Protein 3O66 (pdb70)

Structure (mmCIF, N/CA/C/O backbone):
data_3O66
#
_entry.id   3O66
#
_cell.length_a   53.192
_cell.length_b   114.039
_cell.length_c   55.887
_cell.angle_alpha   90.00
_cell.angle_beta   109.28
_cell.angle_gamma   90.00
#
_symmetry.space_group_name_H-M   'P 1 21 1'
#
loop_
_entity.id
_entity.type
_entity.pdbx_description
1 polymer 'Glycine betaine/carnitine/choline ABC transporter'
2 non-polymer 'TRIETHYLENE GLYCOL'
3 non-polymer 'ACETATE ION'
4 water water
#
loop_
_atom_site.group_PDB
_atom_site.id
_atom_site.type_symbol
_atom_site.label_atom_id
_atom_site.label_alt_id
_atom_site.label_comp_id
_atom_site.label_asym_id
_atom_site.label_entity_id
_atom_site.label_seq_id
_atom_site.pdbx_PDB_ins_code
_atom_site.Cartn_x
_atom_site.Cartn_y
_atom_site.Cartn_z
_atom_site.occupancy
_atom_site.B_iso_or_equiv
_atom_site.auth_seq_id
_atom_site.auth_comp_id
_atom_site.auth_asym_id
_atom_site.auth_atom_id
_atom_site.pdbx_PDB_model_num
ATOM 1 N N . THR A 1 7 ? 45.479 21.602 52.284 1.00 42.17 31 THR A N 1
ATOM 2 C CA . THR A 1 7 ? 46.679 22.214 52.991 1.00 41.93 31 THR A CA 1
ATOM 3 C C . THR A 1 7 ? 46.237 23.416 53.845 1.00 42.22 31 THR A C 1
ATOM 4 O O . THR A 1 7 ? 45.530 23.206 54.828 1.00 44.74 31 THR A O 1
ATOM 6 N N . LYS A 1 8 ? 46.616 24.652 53.507 1.00 42.81 32 LYS A N 1
ATOM 7 C CA . LYS A 1 8 ? 46.055 25.872 54.156 1.00 42.44 32 LYS A CA 1
ATOM 8 C C . LYS A 1 8 ? 46.429 27.129 53.360 1.00 42.66 32 LYS A C 1
ATOM 9 O O . LYS A 1 8 ? 47.624 27.333 53.057 1.00 44.39 32 LYS A O 1
ATOM 11 N N . ASN A 1 9 ? 45.440 27.963 53.005 1.00 42.37 33 ASN A N 1
ATOM 12 C CA . ASN A 1 9 ? 45.676 29.129 52.110 1.00 41.52 33 ASN A CA 1
ATOM 13 C C . ASN A 1 9 ? 44.361 29.800 51.628 1.00 39.85 33 ASN A C 1
ATOM 14 O O . ASN A 1 9 ? 43.313 29.654 52.277 1.00 41.57 33 ASN A O 1
ATOM 19 N N A ASP A 1 10 ? 44.409 30.447 50.462 0.50 49.11 34 ASP A N 1
ATOM 20 N N B ASP A 1 10 ? 44.453 30.570 50.548 0.50 49.20 34 ASP A N 1
ATOM 21 C CA A ASP A 1 10 ? 43.460 31.484 50.058 0.50 46.30 34 ASP A CA 1
ATOM 22 C CA B ASP A 1 10 ? 43.384 31.446 50.117 0.50 46.16 34 ASP A CA 1
ATOM 23 C C A ASP A 1 10 ? 42.653 31.114 48.803 0.50 43.07 34 ASP A C 1
ATOM 24 C C B ASP A 1 10 ? 42.708 30.886 48.879 0.50 42.97 34 ASP A C 1
ATOM 25 O O A ASP A 1 10 ? 43.152 31.235 47.683 0.50 42.69 34 ASP A O 1
ATOM 26 O O B ASP A 1 10 ? 43.351 30.634 47.862 0.50 42.62 34 ASP A O 1
ATOM 35 N N . VAL A 1 11 ? 41.404 30.688 48.993 1.00 39.99 35 VAL A N 1
ATOM 36 C CA . VAL A 1 11 ? 40.572 30.234 47.885 1.00 35.07 35 VAL A CA 1
ATOM 37 C C . VAL A 1 11 ? 39.338 31.145 47.801 1.00 31.99 35 VAL A C 1
ATOM 38 O O . VAL A 1 11 ? 38.618 31.368 48.782 1.00 29.58 35 VAL A O 1
ATOM 42 N N . LYS A 1 12 ? 39.114 31.680 46.617 1.00 29.84 36 LYS A N 1
ATOM 43 C CA . LYS A 1 12 ? 37.945 32.482 46.374 1.00 28.83 36 LYS A CA 1
ATOM 44 C C . LYS A 1 12 ? 37.255 31.972 45.105 1.00 26.96 36 LYS A C 1
ATOM 45 O O . LYS A 1 12 ? 37.899 31.786 44.066 1.00 26.43 36 LYS A O 1
ATOM 51 N N . ILE A 1 13 ? 35.951 31.751 45.225 1.00 25.23 37 ILE A N 1
ATOM 52 C CA . ILE A 1 13 ? 35.138 31.112 44.212 1.00 24.21 37 ILE A CA 1
ATOM 53 C C . ILE A 1 13 ? 34.144 32.130 43.644 1.00 24.21 37 ILE A C 1
ATOM 54 O O . ILE A 1 13 ? 33.270 32.669 44.377 1.00 25.30 37 ILE A O 1
ATOM 59 N N . THR A 1 14 ? 34.219 32.360 42.341 1.00 22.65 38 THR A N 1
ATOM 60 C CA . THR A 1 14 ? 33.288 33.294 41.744 1.00 23.11 38 THR A CA 1
ATOM 61 C C . THR A 1 14 ? 31.909 32.650 41.613 1.00 23.36 38 THR A C 1
ATOM 62 O O . THR A 1 14 ? 31.788 31.435 41.277 1.00 23.09 38 THR A O 1
ATOM 66 N N . ALA A 1 15 ? 30.883 33.454 41.881 1.00 24.38 39 ALA A N 1
ATOM 67 C CA . ALA A 1 15 ? 29.513 33.003 41.695 1.00 24.30 39 ALA A CA 1
ATOM 68 C C . ALA A 1 15 ? 28.683 34.080 41.034 1.00 25.75 39 ALA A C 1
ATOM 69 O O . ALA A 1 15 ? 28.868 35.294 41.321 1.00 26.76 39 ALA A O 1
ATOM 71 N N . LEU A 1 16 ? 27.778 33.645 40.148 1.00 24.86 40 LEU A N 1
ATOM 72 C CA . LEU A 1 16 ? 26.825 34.519 39.486 1.00 25.89 40 LEU A CA 1
ATOM 73 C C . LEU A 1 16 ? 25.702 34.775 40.491 1.00 26.70 40 LEU A C 1
ATOM 74 O O . LEU A 1 16 ? 25.649 34.125 41.540 1.00 25.51 40 LEU A O 1
ATOM 79 N N . SER A 1 17 ? 24.800 35.699 40.178 1.00 28.31 41 SER A N 1
ATOM 80 C CA . SER A 1 17 ? 23.590 35.888 41.000 1.00 30.12 41 SER A CA 1
ATOM 81 C C . SER A 1 17 ? 22.513 34.797 40.863 1.00 30.44 41 SER A C 1
ATOM 82 O O . SER A 1 17 ? 21.467 34.864 41.539 1.00 32.86 41 SER A O 1
ATOM 85 N N . THR A 1 18 ? 22.771 33.775 40.058 1.00 28.98 42 THR A N 1
ATOM 86 C CA . THR A 1 18 ? 21.790 32.711 39.799 1.00 28.06 42 THR A CA 1
ATOM 87 C C . THR A 1 18 ? 21.873 31.701 40.934 1.00 27.32 42 THR A C 1
ATOM 88 O O . THR A 1 18 ? 22.946 31.520 41.517 1.00 26.24 42 THR A O 1
ATOM 92 N N . SER A 1 19 ? 20.746 31.089 41.284 1.00 26.64 43 SER A N 1
ATOM 93 C CA . SER A 1 19 ? 20.752 30.059 42.332 1.00 26.61 43 SER A CA 1
ATOM 94 C C . SER A 1 19 ? 21.662 28.904 41.952 1.00 24.73 43 SER A C 1
ATOM 95 O O . SER A 1 19 ? 22.369 28.368 42.786 1.00 24.00 43 SER A O 1
ATOM 98 N N . GLU A 1 20 ? 21.662 28.559 40.674 1.00 23.81 44 GLU A N 1
ATOM 99 C CA . GLU A 1 20 ? 22.477 27.488 40.180 1.00 23.39 44 GLU A CA 1
ATOM 100 C C . GLU A 1 20 ? 23.966 27.678 40.506 1.00 22.96 44 GLU A C 1
ATOM 101 O O . GLU A 1 20 ? 24.625 26.778 41.065 1.00 21.89 44 GLU A O 1
ATOM 107 N N . SER A 1 21 ? 24.497 28.838 40.133 1.00 22.78 45 SER A N 1
ATOM 108 C CA . SER A 1 21 ? 25.885 29.169 40.442 1.00 22.61 45 SER A CA 1
ATOM 109 C C . SER A 1 21 ? 26.132 29.202 41.953 1.00 23.23 45 SER A C 1
ATOM 110 O O . SER A 1 21 ? 27.179 28.717 42.440 1.00 23.32 45 SER A O 1
ATOM 113 N N . GLN A 1 22 ? 25.175 29.750 42.701 1.00 23.25 46 GLN A N 1
ATOM 114 C CA . GLN A 1 22 ? 25.359 29.849 44.150 1.00 23.88 46 GLN A CA 1
ATOM 115 C C . GLN A 1 22 ? 25.351 28.469 44.826 1.00 23.23 46 GLN A C 1
ATOM 116 O O . GLN A 1 22 ? 26.180 28.209 45.703 1.00 23.90 46 GLN A O 1
ATOM 122 N N . ILE A 1 23 ? 24.435 27.609 44.411 1.00 20.96 47 ILE A N 1
ATOM 123 C CA . ILE A 1 23 ? 24.396 26.211 44.895 1.00 20.97 47 ILE A CA 1
ATOM 124 C C . ILE A 1 23 ? 25.746 25.495 44.685 1.00 20.66 47 ILE A C 1
ATOM 125 O O . ILE A 1 23 ? 26.361 24.994 45.659 1.00 21.14 47 ILE A O 1
ATOM 130 N N A ILE A 1 24 ? 26.212 25.456 43.442 0.50 19.69 48 ILE A N 1
ATOM 131 N N B ILE A 1 24 ? 26.176 25.445 43.418 0.50 19.42 48 ILE A N 1
ATOM 132 C CA A ILE A 1 24 ? 27.468 24.760 43.121 0.50 19.66 48 ILE A CA 1
ATOM 133 C CA B ILE A 1 24 ? 27.461 24.841 43.002 0.50 19.20 48 ILE A CA 1
ATOM 134 C C A ILE A 1 24 ? 28.701 25.455 43.722 0.50 19.43 48 ILE A C 1
ATOM 135 C C B ILE A 1 24 ? 28.625 25.458 43.777 0.50 19.18 48 ILE A C 1
ATOM 136 O O A ILE A 1 24 ? 29.640 24.785 44.144 0.50 19.68 48 ILE A O 1
ATOM 137 O O B ILE A 1 24 ? 29.428 24.748 44.375 0.50 19.47 48 ILE A O 1
ATOM 146 N N . SER A 1 25 ? 28.704 26.786 43.776 1.00 19.74 49 SER A N 1
ATOM 147 C CA . SER A 1 25 ? 29.809 27.497 44.477 1.00 20.22 49 SER A CA 1
ATOM 148 C C . SER A 1 25 ? 29.873 27.182 45.967 1.00 21.03 49 SER A C 1
ATOM 149 O O . SER A 1 25 ? 30.957 26.979 46.533 1.00 20.66 49 SER A O 1
ATOM 152 N N . HIS A 1 26 ? 28.709 27.102 46.610 1.00 21.64 50 HIS A N 1
ATOM 153 C CA . HIS A 1 26 ? 28.700 26.759 48.023 1.00 22.48 50 HIS A CA 1
ATOM 154 C C . HIS A 1 26 ? 29.049 25.310 48.214 1.00 22.31 50 HIS A C 1
ATOM 155 O O . HIS A 1 26 ? 29.615 24.956 49.249 1.00 23.53 50 HIS A O 1
ATOM 170 N N . LEU A 1 28 ? 31.211 23.575 46.375 1.00 21.95 52 LEU A N 1
ATOM 171 C CA . LEU A 1 28 ? 32.683 23.524 46.328 1.00 23.35 52 LEU A CA 1
ATOM 172 C C . LEU A 1 28 ? 33.272 24.051 47.621 1.00 23.82 52 LEU A C 1
ATOM 173 O O . LEU A 1 28 ? 34.222 23.474 48.151 1.00 23.86 52 LEU A O 1
ATOM 178 N N . ARG A 1 29 ? 32.690 25.125 48.158 1.00 24.08 53 ARG A N 1
ATOM 179 C CA . ARG A 1 29 ? 33.236 25.730 49.387 1.00 24.20 53 ARG A CA 1
ATOM 180 C C . ARG A 1 29 ? 33.169 24.713 50.534 1.00 23.85 53 ARG A C 1
ATOM 181 O O . ARG A 1 29 ? 34.155 24.515 51.287 1.00 24.09 53 ARG A O 1
ATOM 189 N N . LEU A 1 30 ? 32.001 24.089 50.679 1.00 22.47 54 LEU A N 1
ATOM 190 C CA . LEU A 1 30 ? 31.784 23.133 51.751 1.00 22.71 54 LEU A CA 1
ATOM 191 C C . LEU A 1 30 ? 32.591 21.865 51.563 1.00 23.49 54 LEU A C 1
ATOM 192 O O . LEU A 1 30 ? 33.069 21.277 52.533 1.00 23.42 54 LEU A O 1
ATOM 197 N N . LEU A 1 31 ? 32.753 21.446 50.310 1.00 23.20 55 LEU A N 1
ATOM 198 C CA . LEU A 1 31 ? 33.467 20.217 50.039 1.00 23.68 55 LEU A CA 1
ATOM 199 C C . LEU A 1 31 ? 34.954 20.430 50.310 1.00 24.21 55 LEU A C 1
ATOM 200 O O . LEU A 1 31 ? 35.603 19.554 50.870 1.00 26.07 55 LEU A O 1
ATOM 205 N N . ILE A 1 32 ? 35.484 21.597 49.939 1.00 23.81 56 ILE A N 1
ATOM 206 C CA . ILE A 1 32 ? 36.887 21.933 50.241 1.00 24.05 56 ILE A CA 1
ATOM 207 C C . ILE A 1 32 ? 37.101 22.013 51.751 1.00 25.35 56 ILE A C 1
ATOM 208 O O . ILE A 1 32 ? 38.068 21.446 52.280 1.00 26.11 56 ILE A O 1
ATOM 213 N N . GLU A 1 33 ? 36.196 22.692 52.460 1.00 25.59 57 GLU A N 1
ATOM 214 C CA . GLU A 1 33 ? 36.291 22.686 53.928 1.00 26.89 57 GLU A CA 1
ATOM 215 C C . GLU A 1 33 ? 36.334 21.257 54.455 1.00 27.15 57 GLU A C 1
ATOM 216 O O . GLU A 1 33 ? 37.125 20.938 55.370 1.00 28.73 57 GLU A O 1
ATOM 222 N N . HIS A 1 34 ? 35.453 20.416 53.926 1.00 26.29 58 HIS A N 1
ATOM 223 C CA . HIS A 1 34 ? 35.343 19.026 54.388 1.00 27.12 58 HIS A CA 1
ATOM 224 C C . HIS A 1 34 ? 36.632 18.242 54.120 1.00 27.49 58 HIS A C 1
ATOM 225 O O . HIS A 1 34 ? 37.214 17.663 55.049 1.00 28.92 58 HIS A O 1
ATOM 232 N N . ASP A 1 35 ? 37.082 18.231 52.864 1.00 26.89 59 ASP A N 1
ATOM 233 C CA . ASP A 1 35 ? 38.267 17.449 52.511 1.00 28.23 59 ASP A CA 1
ATOM 234 C C . ASP A 1 35 ? 39.553 17.918 53.197 1.00 28.80 59 ASP A C 1
ATOM 235 O O . ASP A 1 35 ? 40.448 17.099 53.439 1.00 30.43 59 ASP A O 1
ATOM 240 N N . THR A 1 36 ? 39.643 19.214 53.505 1.00 27.92 60 THR A N 1
ATOM 241 C CA . THR A 1 36 ? 40.858 19.781 54.121 1.00 29.43 60 THR A CA 1
ATOM 242 C C . THR A 1 36 ? 40.734 19.906 55.632 1.00 31.10 60 THR A C 1
ATOM 243 O O . THR A 1 36 ? 41.586 20.488 56.273 1.00 31.89 60 THR A O 1
ATOM 247 N N . HIS A 1 37 ? 39.665 19.354 56.187 1.00 32.33 61 HIS A N 1
ATOM 248 C CA . HIS A 1 37 ? 39.371 19.446 57.632 1.00 34.47 61 HIS A CA 1
ATOM 249 C C . HIS A 1 37 ? 39.457 20.872 58.162 1.00 34.17 61 HIS A C 1
ATOM 250 O O . HIS A 1 37 ? 40.012 21.104 59.251 1.00 35.81 61 HIS A O 1
ATOM 257 N N . GLY A 1 38 ? 38.918 21.828 57.408 1.00 32.80 62 GLY A N 1
ATOM 258 C CA . GLY A 1 38 ? 38.918 23.240 57.819 1.00 33.04 62 GLY A CA 1
ATOM 259 C C . GLY A 1 38 ? 40.222 24.009 57.592 1.00 33.82 62 GLY A C 1
ATOM 260 O O . GLY A 1 38 ? 40.292 25.202 57.869 1.00 34.87 62 GLY A O 1
ATOM 261 N N . LYS A 1 39 ? 41.247 23.351 57.064 1.00 34.08 63 LYS A N 1
ATOM 262 C CA . LYS A 1 39 ? 42.502 24.030 56.732 1.00 35.14 63 LYS A CA 1
ATOM 263 C C . LYS A 1 39 ? 42.333 25.070 55.618 1.00 33.68 63 LYS A C 1
ATOM 264 O O . LYS A 1 39 ? 42.943 26.137 55.651 1.00 34.23 63 LYS A O 1
ATOM 270 N N . ILE A 1 40 ? 41.492 24.761 54.637 1.00 31.63 64 ILE A N 1
ATOM 271 C CA . ILE A 1 40 ? 41.128 25.752 53.641 1.00 31.02 64 ILE A CA 1
ATOM 272 C C . ILE A 1 40 ? 39.635 26.071 53.782 1.00 30.64 64 ILE A C 1
ATOM 273 O O . ILE A 1 40 ? 38.796 25.173 53.715 1.00 30.56 64 ILE A O 1
ATOM 278 N N . LYS A 1 41 ? 39.334 27.356 53.964 1.00 30.41 65 LYS A N 1
ATOM 279 C CA . LYS A 1 41 ? 37.970 27.848 54.129 1.00 30.42 65 LYS A CA 1
ATOM 280 C C . LYS A 1 41 ? 37.703 28.837 53.007 1.00 29.15 65 LYS A C 1
ATOM 281 O O . LYS A 1 41 ? 37.977 30.044 53.133 1.00 29.39 65 LYS A O 1
ATOM 287 N N . PRO A 1 42 ? 37.176 28.339 51.887 1.00 27.72 66 PRO A N 1
ATOM 288 C CA . PRO A 1 42 ? 37.024 29.249 50.748 1.00 26.91 66 PRO A CA 1
ATOM 289 C C . PRO A 1 42 ? 35.926 30.288 50.995 1.00 27.57 66 PRO A C 1
ATOM 290 O O . PRO A 1 42 ? 35.012 30.048 51.802 1.00 27.41 66 PRO A O 1
ATOM 294 N N . THR A 1 43 ? 36.014 31.430 50.319 1.00 28.05 67 THR A N 1
ATOM 295 C CA . THR A 1 43 ? 34.922 32.401 50.336 1.00 28.66 67 THR A CA 1
ATOM 296 C C . THR A 1 43 ? 34.446 32.648 48.914 1.00 27.63 67 THR A C 1
ATOM 297 O O . THR A 1 43 ? 35.141 32.315 47.969 1.00 27.58 67 THR A O 1
ATOM 301 N N . LEU A 1 44 ? 33.263 33.231 48.767 1.00 27.32 68 LEU A N 1
ATOM 302 C CA . LEU A 1 44 ? 32.711 33.452 47.453 1.00 27.70 68 LEU A CA 1
ATOM 303 C C . LEU A 1 44 ? 32.886 34.899 47.036 1.00 28.29 68 LEU A C 1
ATOM 304 O O . LEU A 1 44 ? 32.836 35.800 47.873 1.00 28.59 68 LEU A O 1
ATOM 309 N N . VAL A 1 45 ? 33.120 35.085 45.742 1.00 28.54 69 VAL A N 1
ATOM 310 C CA . VAL A 1 45 ? 33.013 36.397 45.099 1.00 30.11 69 VAL A CA 1
ATOM 311 C C . VAL A 1 45 ? 31.679 36.324 44.371 1.00 30.54 69 VAL A C 1
ATOM 312 O O . VAL A 1 45 ? 31.578 35.836 43.238 1.00 30.29 69 VAL A O 1
ATOM 316 N N . ASN A 1 46 ? 30.653 36.784 45.070 1.00 32.32 70 ASN A N 1
ATOM 317 C CA . ASN A 1 46 ? 29.272 36.460 44.758 1.00 33.65 70 ASN A CA 1
ATOM 318 C C . ASN A 1 46 ? 28.605 37.555 43.936 1.00 34.55 70 ASN A C 1
ATOM 319 O O . ASN A 1 46 ? 29.157 38.650 43.782 1.00 34.42 70 ASN A O 1
ATOM 324 N N . ASN A 1 47 ? 27.430 37.218 43.397 1.00 34.49 71 ASN A N 1
ATOM 325 C CA . ASN A 1 47 ? 26.563 38.121 42.629 1.00 35.18 71 ASN A CA 1
ATOM 326 C C . ASN A 1 47 ? 27.175 38.757 41.390 1.00 34.51 71 ASN A C 1
ATOM 327 O O . ASN A 1 47 ? 26.880 39.916 41.067 1.00 35.83 71 ASN A O 1
ATOM 332 N N . LEU A 1 48 ? 28.022 38.014 40.687 1.00 32.02 72 LEU A N 1
ATOM 333 C CA . LEU A 1 48 ? 28.662 38.560 39.491 1.00 30.93 72 LEU A CA 1
ATOM 334 C C . LEU A 1 48 ? 27.683 38.502 38.329 1.00 31.19 72 LEU A C 1
ATOM 335 O O . LEU A 1 48 ? 26.828 37.596 38.278 1.00 29.81 72 LEU A O 1
ATOM 340 N N . GLY A 1 49 ? 27.813 39.457 37.400 1.00 31.27 73 GLY A N 1
ATOM 341 C CA . GLY A 1 49 ? 26.786 39.687 36.376 1.00 31.54 73 GLY A CA 1
ATOM 342 C C . GLY A 1 49 ? 26.798 38.731 35.192 1.00 30.95 73 GLY A C 1
ATOM 343 O O . GLY A 1 49 ? 25.775 38.543 34.547 1.00 30.40 73 GLY A O 1
ATOM 344 N N . SER A 1 50 ? 27.951 38.130 34.905 1.00 30.18 74 SER A N 1
ATOM 345 C CA . SER A 1 50 ? 28.137 37.248 33.735 1.00 29.83 74 SER A CA 1
ATOM 346 C C . SER A 1 50 ? 29.394 36.409 33.885 1.00 29.38 74 SER A C 1
ATOM 347 O O . SER A 1 50 ? 30.205 36.652 34.804 1.00 28.01 74 SER A O 1
ATOM 350 N N . SER A 1 51 ? 29.579 35.448 32.972 1.00 29.26 75 SER A N 1
ATOM 351 C CA . SER A 1 51 ? 30.812 34.690 32.956 1.00 28.93 75 SER A CA 1
ATOM 352 C C . SER A 1 51 ? 32.019 35.499 32.434 1.00 28.42 75 SER A C 1
ATOM 353 O O . SER A 1 51 ? 33.167 35.137 32.707 1.00 27.05 75 SER A O 1
ATOM 356 N N . THR A 1 52 ? 31.777 36.593 31.703 1.00 28.86 76 THR A N 1
ATOM 357 C CA . THR A 1 52 ? 32.864 37.536 31.448 1.00 28.66 76 THR A CA 1
ATOM 358 C C . THR A 1 52 ? 33.414 38.090 32.778 1.00 27.85 76 THR A C 1
ATOM 359 O O . THR A 1 52 ? 34.641 38.192 32.973 1.00 27.82 76 THR A O 1
ATOM 363 N N . ILE A 1 53 ? 32.518 38.430 33.695 1.00 26.97 77 ILE A N 1
ATOM 364 C CA . ILE A 1 53 ? 32.949 38.955 34.996 1.00 27.00 77 ILE A CA 1
ATOM 365 C C . ILE A 1 53 ? 33.671 37.843 35.784 1.00 25.24 77 ILE A C 1
ATOM 366 O O . ILE A 1 53 ? 34.690 38.100 36.434 1.00 24.98 77 ILE A O 1
ATOM 371 N N . GLN A 1 54 ? 33.164 36.609 35.705 1.00 24.07 78 GLN A N 1
ATOM 372 C CA . GLN A 1 54 ? 33.825 35.490 36.381 1.00 22.72 78 GLN A CA 1
ATOM 373 C C . GLN A 1 54 ? 35.222 35.325 35.836 1.00 23.20 78 GLN A C 1
ATOM 374 O O . GLN A 1 54 ? 36.150 35.159 36.610 1.00 22.84 78 GLN A O 1
ATOM 380 N N . HIS A 1 55 ? 35.340 35.336 34.495 1.00 23.74 79 HIS A N 1
ATOM 381 C CA . HIS A 1 55 ? 36.604 35.116 33.800 1.00 24.16 79 HIS A CA 1
ATOM 382 C C . HIS A 1 55 ? 37.633 36.170 34.186 1.00 25.66 79 HIS A C 1
ATOM 383 O O . HIS A 1 55 ? 38.792 35.844 34.503 1.00 26.74 79 HIS A O 1
ATOM 390 N N . ASN A 1 56 ? 37.209 37.430 34.130 1.00 25.66 80 ASN A N 1
ATOM 391 C CA . ASN A 1 56 ? 38.075 38.540 34.441 1.00 26.33 80 ASN A CA 1
ATOM 392 C C . ASN A 1 56 ? 38.572 38.467 35.879 1.00 25.95 80 ASN A C 1
ATOM 393 O O . ASN A 1 56 ? 39.750 38.752 36.128 1.00 26.98 80 ASN A O 1
ATOM 398 N N . ALA A 1 57 ? 37.712 38.054 36.810 1.00 24.38 81 ALA A N 1
ATOM 399 C CA . ALA A 1 57 ? 38.169 37.819 38.170 1.00 24.98 81 ALA A CA 1
ATOM 400 C C . ALA A 1 57 ? 39.342 36.813 38.253 1.00 25.15 81 ALA A C 1
ATOM 401 O O . ALA A 1 57 ? 40.307 37.052 38.972 1.00 25.92 81 ALA A O 1
ATOM 403 N N . LEU A 1 58 ? 39.240 35.678 37.562 1.00 24.60 82 LEU A N 1
ATOM 404 C CA . LEU A 1 58 ? 40.325 34.689 37.609 1.00 26.08 82 LEU A CA 1
ATOM 405 C C . LEU A 1 58 ? 41.588 35.237 36.953 1.00 27.39 82 LEU A C 1
ATOM 406 O O . LEU A 1 58 ? 42.705 35.087 37.485 1.00 26.70 82 LEU A O 1
ATOM 411 N N . ILE A 1 59 ? 41.398 35.909 35.821 1.00 28.34 83 ILE A N 1
ATOM 412 C CA . ILE A 1 59 ? 42.518 36.441 35.068 1.00 30.43 83 ILE A CA 1
ATOM 413 C C . ILE A 1 59 ? 43.231 37.532 35.885 1.00 31.14 83 ILE A C 1
ATOM 414 O O . ILE A 1 59 ? 44.450 37.641 35.854 1.00 31.79 83 ILE A O 1
ATOM 419 N N . ASN A 1 60 ? 42.463 38.312 36.642 1.00 30.90 84 ASN A N 1
ATOM 420 C CA . ASN A 1 60 ? 43.028 39.414 37.413 1.00 32.12 84 ASN A CA 1
ATOM 421 C C . ASN A 1 60 ? 43.540 39.064 38.799 1.00 31.44 84 ASN A C 1
ATOM 422 O O . ASN A 1 60 ? 44.116 39.909 39.472 1.00 31.45 84 ASN A O 1
ATOM 427 N N . GLY A 1 61 ? 43.372 37.810 39.190 1.00 30.12 85 GLY A N 1
ATOM 428 C CA . GLY A 1 61 ? 43.830 37.333 40.497 1.00 30.10 85 GLY A CA 1
ATOM 429 C C . GLY A 1 61 ? 42.847 37.637 41.614 1.00 29.70 85 GLY A C 1
ATOM 430 O O . GLY A 1 61 ? 43.175 37.493 42.791 1.00 29.34 85 GLY A O 1
ATOM 431 N N . ASP A 1 62 ? 41.635 38.050 41.245 1.00 29.35 86 ASP A N 1
ATOM 432 C CA . ASP A 1 62 ? 40.594 38.381 42.223 1.00 29.05 86 ASP A CA 1
ATOM 433 C C . ASP A 1 62 ? 39.897 37.158 42.809 1.00 28.13 86 ASP A C 1
ATOM 434 O O . ASP A 1 62 ? 39.233 37.235 43.866 1.00 28.16 86 ASP A O 1
ATOM 439 N N . ALA A 1 63 ? 40.014 36.044 42.097 1.00 26.76 87 ALA A N 1
ATOM 440 C CA . ALA A 1 63 ? 39.537 34.745 42.548 1.00 26.12 87 ALA A CA 1
ATOM 441 C C . ALA A 1 63 ? 40.321 33.686 41.834 1.00 25.71 87 ALA A C 1
ATOM 442 O O . ALA A 1 63 ? 41.012 33.975 40.834 1.00 26.72 87 ALA A O 1
ATOM 444 N N . ASN A 1 64 ? 40.218 32.446 42.320 1.00 24.65 88 ASN A N 1
ATOM 445 C CA . ASN A 1 64 ? 40.960 31.375 41.671 1.00 24.24 88 ASN A CA 1
ATOM 446 C C . ASN A 1 64 ? 40.165 30.141 41.317 1.00 24.20 88 ASN A C 1
ATOM 447 O O . ASN A 1 64 ? 40.748 29.190 40.779 1.00 23.54 88 ASN A O 1
ATOM 452 N N . ILE A 1 65 ? 38.855 30.147 41.617 1.00 24.09 89 ILE A N 1
ATOM 453 C CA . ILE A 1 65 ? 37.921 29.082 41.204 1.00 23.56 89 ILE A CA 1
ATOM 454 C C . ILE A 1 65 ? 36.648 29.776 40.691 1.00 23.74 89 ILE A C 1
ATOM 455 O O . ILE A 1 65 ? 36.265 30.783 41.239 1.00 23.81 89 ILE A O 1
ATOM 460 N N . SER A 1 66 ? 36.077 29.290 39.585 1.00 22.76 90 SER A N 1
ATOM 461 C CA . SER A 1 66 ? 34.696 29.606 39.212 1.00 22.80 90 SER A CA 1
ATOM 462 C C . SER A 1 66 ? 33.836 28.385 39.544 1.00 22.29 90 SER A C 1
ATOM 463 O O . SER A 1 66 ? 34.140 27.277 39.088 1.00 21.93 90 SER A O 1
ATOM 466 N N . GLY A 1 67 ? 32.755 28.577 40.307 1.00 21.58 91 GLY A N 1
ATOM 467 C CA . GLY A 1 67 ? 31.920 27.437 40.715 1.00 23.15 91 GLY A CA 1
ATOM 468 C C . GLY A 1 67 ? 31.342 26.735 39.492 1.00 22.91 91 GLY A C 1
ATOM 469 O O . GLY A 1 67 ? 31.385 25.496 39.383 1.00 23.19 91 GLY A O 1
ATOM 470 N N . VAL A 1 68 ? 30.827 27.524 38.550 1.00 21.92 92 VAL A N 1
ATOM 471 C CA . VAL A 1 68 ? 30.208 26.961 37.349 1.00 21.41 92 VAL A CA 1
ATOM 472 C C . VAL A 1 68 ? 30.473 27.865 36.149 1.00 20.60 92 VAL A C 1
ATOM 473 O O . VAL A 1 68 ? 30.338 29.094 36.227 1.00 20.31 92 VAL A O 1
ATOM 477 N N . ARG A 1 69 ? 30.933 27.223 35.078 1.00 19.59 93 ARG A N 1
ATOM 478 C CA . ARG A 1 69 ? 31.161 27.836 33.809 1.00 19.61 93 ARG A CA 1
ATOM 479 C C . ARG A 1 69 ? 30.537 26.923 32.788 1.00 19.97 93 ARG A C 1
ATOM 480 O O . ARG A 1 69 ? 30.452 25.716 33.009 1.00 19.81 93 ARG A O 1
ATOM 488 N N . TYR A 1 70 ? 30.110 27.478 31.658 1.00 21.10 94 TYR A N 1
ATOM 489 C CA . TYR A 1 70 ? 29.449 26.663 30.654 1.00 21.83 94 TYR A CA 1
ATOM 490 C C . TYR A 1 70 ? 30.296 26.640 29.405 1.00 22.08 94 TYR A C 1
ATOM 491 O O . TYR A 1 70 ? 30.664 27.712 28.932 1.00 22.84 94 TYR A O 1
ATOM 500 N N . ASN A 1 71 ? 30.599 25.445 28.875 1.00 21.78 95 ASN A N 1
ATOM 501 C CA . ASN A 1 71 ? 31.643 25.386 27.823 1.00 24.08 95 ASN A CA 1
ATOM 502 C C . ASN A 1 71 ? 31.346 26.187 26.545 1.00 25.04 95 ASN A C 1
ATOM 503 O O . ASN A 1 71 ? 32.222 26.887 26.050 1.00 25.01 95 ASN A O 1
ATOM 508 N N . GLY A 1 72 ? 30.110 26.120 26.043 1.00 25.82 96 GLY A N 1
ATOM 509 C CA . GLY A 1 72 ? 29.765 26.892 24.848 1.00 27.19 96 GLY A CA 1
ATOM 510 C C . GLY A 1 72 ? 29.897 28.396 25.064 1.00 27.63 96 GLY A C 1
ATOM 511 O O . GLY A 1 72 ? 30.211 29.143 24.132 1.00 29.18 96 GLY A O 1
ATOM 512 N N . THR A 1 73 ? 29.661 28.852 26.290 1.00 26.48 97 THR A N 1
ATOM 513 C CA . THR A 1 73 ? 29.800 30.274 26.580 1.00 26.59 97 THR A CA 1
ATOM 514 C C . THR A 1 73 ? 31.268 30.630 26.555 1.00 26.52 97 THR A C 1
ATOM 515 O O . THR A 1 73 ? 31.657 31.629 25.947 1.00 26.75 97 THR A O 1
ATOM 519 N N . ASP A 1 74 ? 32.084 29.828 27.235 1.00 25.70 98 ASP A N 1
ATOM 520 C CA . ASP A 1 74 ? 33.491 30.190 27.356 1.00 26.85 98 ASP A CA 1
ATOM 521 C C . ASP A 1 74 ? 34.338 29.939 26.087 1.00 27.24 98 ASP A C 1
ATOM 522 O O . ASP A 1 74 ? 35.350 30.615 25.866 1.00 27.34 98 ASP A O 1
ATOM 527 N N . LEU A 1 75 ? 33.907 28.976 25.268 1.00 27.21 99 LEU A N 1
ATOM 528 C CA . LEU A 1 75 ? 34.560 28.705 23.997 1.00 28.02 99 LEU A CA 1
ATOM 529 C C . LEU A 1 75 ? 34.452 29.862 23.001 1.00 29.66 99 LEU A C 1
ATOM 530 O O . LEU A 1 75 ? 35.423 30.150 22.294 1.00 30.13 99 LEU A O 1
ATOM 535 N N . THR A 1 76 ? 33.281 30.492 22.911 1.00 29.51 100 THR A N 1
ATOM 536 C CA . THR A 1 76 ? 33.131 31.622 22.004 1.00 31.91 100 THR A CA 1
ATOM 537 C C . THR A 1 76 ? 33.367 32.980 22.682 1.00 31.88 100 THR A C 1
ATOM 538 O O . THR A 1 76 ? 33.588 33.989 22.008 1.00 33.67 100 THR A O 1
ATOM 542 N N . GLY A 1 77 ? 33.2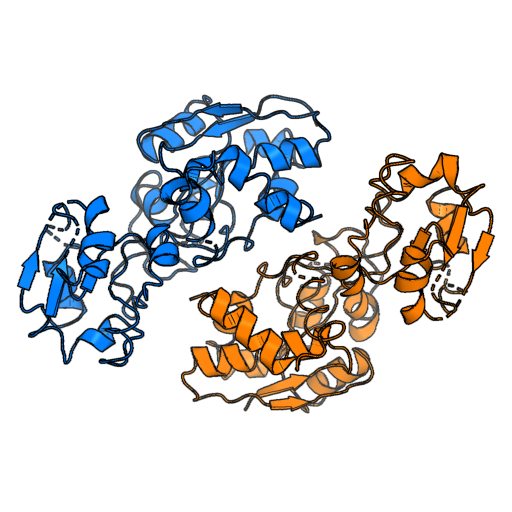85 33.006 24.010 1.00 30.92 101 GLY A N 1
ATOM 543 C CA . GLY A 1 77 ? 33.510 34.219 24.768 1.00 30.83 101 GLY A CA 1
ATOM 544 C C . GLY A 1 77 ? 34.992 34.344 25.070 1.00 31.16 101 GLY A C 1
ATOM 545 O O . GLY A 1 77 ? 35.759 34.817 24.236 1.00 31.74 101 GLY A O 1
ATOM 546 N N . ALA A 1 78 ? 35.397 33.891 26.253 1.00 30.24 102 ALA A N 1
ATOM 547 C CA . ALA A 1 78 ? 36.768 34.072 26.710 1.00 30.38 102 ALA A CA 1
ATOM 548 C C . ALA A 1 78 ? 37.811 33.545 25.708 1.00 30.89 102 ALA A C 1
ATOM 549 O O . ALA A 1 78 ? 38.814 34.217 25.438 1.00 31.60 102 ALA A O 1
ATOM 551 N N . LEU A 1 79 ? 37.564 32.365 25.132 1.00 29.98 103 LEU A N 1
ATOM 552 C CA . LEU A 1 79 ? 38.526 31.765 24.208 1.00 31.06 103 LEU A CA 1
ATOM 553 C C . LEU A 1 79 ? 38.493 32.379 22.812 1.00 32.90 103 LEU A C 1
ATOM 554 O O . LEU A 1 79 ? 39.439 32.201 22.044 1.00 34.24 103 LEU A O 1
ATOM 559 N N A LYS A 1 80 ? 37.421 33.100 22.483 0.50 33.40 104 LYS A N 1
ATOM 560 N N B LYS A 1 80 ? 37.404 33.081 22.501 0.50 33.28 104 LYS A N 1
ATOM 561 C CA A LYS A 1 80 ? 37.299 33.795 21.184 0.50 35.03 104 LYS A CA 1
ATOM 562 C CA B LYS A 1 80 ? 37.224 33.761 21.209 0.50 34.79 104 LYS A CA 1
ATOM 563 C C A LYS A 1 80 ? 37.322 32.841 19.985 0.50 35.65 104 LYS A C 1
ATOM 564 C C B LYS A 1 80 ? 37.413 32.804 20.040 0.50 35.50 104 LYS A C 1
ATOM 565 O O A LYS A 1 80 ? 37.793 33.223 18.903 0.50 36.95 104 LYS A O 1
ATOM 566 O O B LYS A 1 80 ? 38.085 33.138 19.050 0.50 36.68 104 LYS A O 1
ATOM 577 N N . GLU A 1 81 ? 36.831 31.613 20.162 1.00 34.93 105 GLU A N 1
ATOM 578 C CA . GLU A 1 81 ? 36.903 30.592 19.105 1.00 35.97 105 GLU A CA 1
ATOM 579 C C . GLU A 1 81 ? 35.536 30.428 18.445 1.00 36.14 105 GLU A C 1
ATOM 580 O O . GLU A 1 81 ? 34.541 30.956 18.927 1.00 35.42 105 GLU A O 1
ATOM 586 N N . ALA A 1 82 ? 35.503 29.701 17.331 1.00 36.72 106 ALA A N 1
ATOM 587 C CA . ALA A 1 82 ? 34.251 29.364 16.672 1.00 36.78 106 ALA A CA 1
ATOM 588 C C . ALA A 1 82 ? 33.473 28.329 17.509 1.00 35.36 106 ALA A C 1
ATOM 589 O O . ALA A 1 82 ? 34.077 27.499 18.184 1.00 34.24 106 ALA A O 1
ATOM 591 N N . PRO A 1 83 ? 32.119 28.384 17.487 1.00 35.02 107 PRO A N 1
ATOM 592 C CA . PRO A 1 83 ? 31.351 27.357 18.208 1.00 33.38 107 PRO A CA 1
ATOM 593 C C . PRO A 1 83 ? 31.571 25.966 17.608 1.00 33.30 107 PRO A C 1
ATOM 594 O O . PRO A 1 83 ? 31.745 25.843 16.395 1.00 33.25 107 PRO A O 1
ATOM 598 N N . ILE A 1 84 ? 31.574 24.938 18.452 1.00 32.46 108 ILE A N 1
ATOM 599 C CA . ILE A 1 84 ? 31.643 23.543 17.989 1.00 32.92 108 ILE A CA 1
ATOM 600 C C . ILE A 1 84 ? 30.331 22.854 18.401 1.00 32.91 108 ILE A C 1
ATOM 601 O O . ILE A 1 84 ? 29.949 22.935 19.559 1.00 31.62 108 ILE A O 1
ATOM 606 N N . LYS A 1 85 ? 29.639 22.189 17.471 1.00 34.25 109 LYS A N 1
ATOM 607 C CA . LYS A 1 85 ? 28.351 21.541 17.830 1.00 33.82 109 LYS A CA 1
ATOM 608 C C . LYS A 1 85 ? 28.481 20.218 18.582 1.00 33.41 109 LYS A C 1
ATOM 609 O O . LYS A 1 85 ? 27.659 19.944 19.456 1.00 33.05 109 LYS A O 1
ATOM 615 N N . ASP A 1 86 ? 29.468 19.388 18.215 1.00 33.59 110 ASP A N 1
ATOM 616 C CA . ASP A 1 86 ? 29.646 18.073 18.841 1.00 33.48 110 ASP A CA 1
ATOM 617 C C . ASP A 1 86 ? 30.015 18.215 20.327 1.00 31.89 110 ASP A C 1
ATOM 618 O O . ASP A 1 86 ? 30.954 18.941 20.654 1.00 31.01 110 ASP A O 1
ATOM 623 N N . PRO A 1 87 ? 29.326 17.483 21.223 1.00 31.39 111 PRO A N 1
ATOM 624 C CA . PRO A 1 87 ? 29.632 17.655 22.657 1.00 30.14 111 PRO A CA 1
ATOM 625 C C . PRO A 1 87 ? 31.096 17.349 23.052 1.00 30.33 111 PRO A C 1
ATOM 626 O O . PRO A 1 87 ? 31.772 18.216 23.663 1.00 29.09 111 PRO A O 1
ATOM 630 N N . LYS A 1 88 ? 31.585 16.160 22.692 1.00 30.67 112 LYS A N 1
ATOM 631 C CA . LYS A 1 88 ? 32.957 15.783 23.009 1.00 31.08 112 LYS A CA 1
ATOM 632 C C . LYS A 1 88 ? 34.021 16.736 22.454 1.00 31.03 112 LYS A C 1
ATOM 633 O O . LYS A 1 88 ? 34.930 17.119 23.179 1.00 31.23 112 LYS A O 1
ATOM 639 N N . LYS A 1 89 ? 33.918 17.112 21.184 1.00 31.24 113 LYS A N 1
ATOM 640 C CA . LYS A 1 89 ? 34.940 17.981 20.559 1.00 31.46 113 LYS A CA 1
ATOM 641 C C . LYS A 1 89 ? 34.862 19.427 21.088 1.00 29.67 113 LYS A C 1
ATOM 642 O O . LYS A 1 89 ? 35.886 20.112 21.170 1.00 28.66 113 LYS A O 1
ATOM 648 N N . ALA A 1 90 ? 33.654 19.880 21.439 1.00 27.62 114 ALA A N 1
ATOM 649 C CA . ALA A 1 90 ? 33.495 21.193 22.064 1.00 27.31 114 ALA A CA 1
ATOM 650 C C . ALA A 1 90 ? 34.186 21.221 23.419 1.00 26.73 114 ALA A C 1
ATOM 651 O O . ALA A 1 90 ? 34.811 22.227 23.778 1.00 27.20 114 ALA A O 1
ATOM 661 N N . ILE A 1 92 ? 36.676 19.196 24.547 1.00 27.94 116 ILE A N 1
ATOM 662 C CA . ILE A 1 92 ? 38.116 19.104 24.317 1.00 29.01 116 ILE A CA 1
ATOM 663 C C . ILE A 1 92 ? 38.711 20.472 23.915 1.00 28.60 116 ILE A C 1
ATOM 664 O O . ILE A 1 92 ? 39.758 20.890 24.444 1.00 28.89 116 ILE A O 1
ATOM 669 N N . ALA A 1 93 ? 38.068 21.153 22.969 1.00 27.95 117 ALA A N 1
ATOM 670 C CA . ALA A 1 93 ? 38.523 22.488 22.541 1.00 27.19 117 ALA A CA 1
ATOM 671 C C . ALA A 1 93 ? 38.508 23.472 23.715 1.00 26.05 117 ALA A C 1
ATOM 672 O O . ALA A 1 93 ? 39.405 24.280 23.849 1.00 26.35 117 ALA A O 1
ATOM 674 N N . THR A 1 94 ? 37.479 23.410 24.555 1.00 24.90 118 THR A N 1
ATOM 675 C CA . THR A 1 94 ? 37.408 24.282 25.731 1.00 24.34 118 THR A CA 1
ATOM 676 C C . THR A 1 94 ? 38.532 24.002 26.747 1.00 24.38 118 THR A C 1
ATOM 677 O O . THR A 1 94 ? 39.163 24.925 27.282 1.00 24.77 118 THR A O 1
ATOM 681 N N . GLN A 1 95 ? 38.772 22.736 27.035 1.00 24.77 119 GLN A N 1
ATOM 682 C CA . GLN A 1 95 ? 39.779 22.385 28.037 1.00 24.83 119 GLN A CA 1
ATOM 683 C C . GLN A 1 95 ? 41.203 22.725 27.566 1.00 25.24 119 GLN A C 1
ATOM 684 O O . GLN A 1 95 ? 42.005 23.240 28.345 1.00 25.19 119 GLN A O 1
ATOM 690 N N . GLN A 1 96 ? 41.471 22.476 26.286 1.00 25.80 120 GLN A N 1
ATOM 691 C CA . GLN A 1 96 ? 42.787 22.740 25.675 1.00 27.26 120 GLN A CA 1
ATOM 692 C C . GLN A 1 96 ? 43.031 24.265 25.693 1.00 26.48 120 GLN A C 1
ATOM 693 O O . GLN A 1 96 ? 44.080 24.730 26.111 1.00 25.78 120 GLN A O 1
ATOM 699 N N . GLY A 1 97 ? 42.012 25.025 25.298 1.00 25.65 121 GLY A N 1
ATOM 700 C CA . GLY A 1 97 ? 42.068 26.481 25.285 1.00 25.45 121 GLY A CA 1
ATOM 701 C C . GLY A 1 97 ? 42.316 27.105 26.653 1.00 24.96 121 GLY A C 1
ATOM 702 O O . GLY A 1 97 ? 43.167 27.987 26.783 1.00 25.81 121 GLY A O 1
ATOM 703 N N . PHE A 1 98 ? 41.587 26.660 27.680 1.00 23.81 122 PHE A N 1
ATOM 704 C CA . PHE A 1 98 ? 41.810 27.195 29.041 1.00 23.51 122 PHE A CA 1
ATOM 705 C C . PHE A 1 98 ? 43.217 26.912 29.565 1.00 23.91 122 PHE A C 1
ATOM 706 O O . PHE A 1 98 ? 43.833 27.750 30.208 1.00 22.78 122 PHE A O 1
ATOM 714 N N . LYS A 1 99 ? 43.724 25.731 29.258 1.00 24.80 123 LYS A N 1
ATOM 715 C CA . LYS A 1 99 ? 45.084 25.384 29.611 1.00 27.40 123 LYS A CA 1
ATOM 716 C C . LYS A 1 99 ? 46.114 26.270 28.911 1.00 27.90 123 LYS A C 1
ATOM 717 O O . LYS A 1 99 ? 47.001 26.853 29.546 1.00 28.46 123 LYS A O 1
ATOM 723 N N A LYS A 1 100 ? 46.019 26.370 27.593 0.50 28.14 124 LYS A N 1
ATOM 724 N N B LYS A 1 100 ? 45.985 26.386 27.600 0.50 27.76 124 LYS A N 1
ATOM 725 C CA A LYS A 1 100 ? 47.064 27.054 26.834 0.50 29.17 124 LYS A CA 1
ATOM 726 C CA B LYS A 1 100 ? 47.009 27.044 26.806 0.50 28.48 124 LYS A CA 1
ATOM 727 C C A LYS A 1 100 ? 46.972 28.581 26.859 0.50 29.14 124 LYS A C 1
ATOM 728 C C B LYS A 1 100 ? 46.962 28.566 26.869 0.50 28.75 124 LYS A C 1
ATOM 729 O O A LYS A 1 100 ? 47.995 29.251 26.877 0.50 29.52 124 LYS A O 1
ATOM 730 O O B LYS A 1 100 ? 47.999 29.213 26.923 0.50 29.09 124 LYS A O 1
ATOM 741 N N . LYS A 1 101 ? 45.757 29.125 26.879 1.00 28.06 125 LYS A N 1
ATOM 742 C CA . LYS A 1 101 ? 45.585 30.579 26.880 1.00 29.32 125 LYS A CA 1
ATOM 743 C C . LYS A 1 101 ? 45.622 31.188 28.267 1.00 28.18 125 LYS A C 1
ATOM 744 O O . LYS A 1 101 ? 46.101 32.301 28.425 1.00 28.62 125 LYS A O 1
ATOM 750 N N . PHE A 1 102 ? 45.101 30.472 29.263 1.00 27.21 126 PHE A N 1
ATOM 751 C CA . PHE A 1 102 ? 44.868 31.066 30.584 1.00 27.13 126 PHE A CA 1
ATOM 752 C C . PHE A 1 102 ? 45.487 30.306 31.753 1.00 27.18 126 PHE A C 1
ATOM 753 O O . PHE A 1 102 ? 45.277 30.703 32.922 1.00 27.15 126 PHE A O 1
ATOM 761 N N . ASP A 1 103 ? 46.197 29.206 31.470 1.00 26.65 127 ASP A N 1
ATOM 762 C CA . ASP A 1 103 ? 46.794 28.390 32.536 1.00 27.07 127 ASP A CA 1
ATOM 763 C C . ASP A 1 103 ? 45.739 27.980 33.580 1.00 25.52 127 ASP A C 1
ATOM 764 O O . ASP A 1 103 ? 45.938 28.133 34.809 1.00 25.83 127 ASP A O 1
ATOM 769 N N . GLN A 1 104 ? 44.601 27.503 33.071 1.00 24.16 128 GLN A N 1
ATOM 770 C CA . GLN A 1 104 ? 43.474 27.099 33.922 1.00 23.26 128 GLN A CA 1
ATOM 771 C C . GLN A 1 104 ? 42.968 25.727 33.512 1.00 23.67 128 GLN A C 1
ATOM 772 O O . GLN A 1 104 ? 43.050 25.327 32.341 1.00 24.51 128 GLN A O 1
ATOM 778 N N . THR A 1 105 ? 42.407 25.027 34.493 1.00 24.10 129 THR A N 1
ATOM 779 C CA . THR A 1 105 ? 41.792 23.745 34.257 1.00 23.64 129 THR A CA 1
ATOM 780 C C . THR A 1 105 ? 40.283 23.951 34.181 1.00 23.40 129 THR A C 1
ATOM 781 O O . THR A 1 105 ? 39.634 24.370 35.174 1.00 23.44 129 THR A O 1
ATOM 785 N N . PHE A 1 106 ? 39.731 23.676 33.007 1.00 21.98 130 PHE A N 1
ATOM 786 C CA . PHE A 1 106 ? 38.271 23.648 32.844 1.00 22.38 130 PHE A CA 1
ATOM 787 C C . PHE A 1 106 ? 37.911 22.176 33.072 1.00 22.89 130 PHE A C 1
ATOM 788 O O . PHE A 1 106 ? 38.239 21.342 32.237 1.00 24.01 130 PHE A O 1
ATOM 796 N N . PHE A 1 107 ? 37.265 21.860 34.209 1.00 22.44 131 PHE A N 1
ATOM 797 C CA . PHE A 1 107 ? 37.051 20.448 34.611 1.00 22.10 131 PHE A CA 1
ATOM 798 C C . PHE A 1 107 ? 36.078 19.735 33.698 1.00 22.13 131 PHE A C 1
ATOM 799 O O . PHE A 1 107 ? 35.321 20.374 32.940 1.00 22.34 131 PHE A O 1
ATOM 807 N N . ASP A 1 108 ? 36.145 18.408 33.717 1.00 23.23 132 ASP A N 1
ATOM 808 C CA . ASP A 1 108 ? 35.075 17.591 33.138 1.00 24.19 132 ASP A CA 1
ATOM 809 C C . ASP A 1 108 ? 33.743 18.030 33.768 1.00 23.44 132 ASP A C 1
ATOM 810 O O . ASP A 1 108 ? 33.721 18.506 34.887 1.00 22.69 132 ASP A O 1
ATOM 815 N N . SER A 1 109 ? 32.645 17.862 33.037 1.00 23.36 133 SER A N 1
ATOM 816 C CA . SER A 1 109 ? 31.367 18.385 33.474 1.00 22.32 133 SER A CA 1
ATOM 817 C C . SER A 1 109 ? 30.821 17.791 34.745 1.00 21.87 133 SER A C 1
ATOM 818 O O . SER A 1 109 ? 31.014 16.586 35.047 1.00 22.73 133 SER A O 1
ATOM 821 N N . TYR A 1 110 ? 30.154 18.642 35.506 1.00 21.26 134 TYR A N 1
ATOM 822 C CA . TYR A 1 110 ? 29.309 18.181 36.622 1.00 20.48 134 TYR A CA 1
ATOM 823 C C . TYR A 1 110 ? 28.297 17.087 36.218 1.00 21.71 134 TYR A C 1
ATOM 824 O O . TYR A 1 110 ? 27.882 16.281 37.055 1.00 21.25 134 TYR A O 1
ATOM 833 N N . GLY A 1 111 ? 27.874 17.115 34.952 1.00 20.74 135 GLY A N 1
ATOM 834 C CA . GLY A 1 111 ? 26.953 16.106 34.416 1.00 21.41 135 GLY A CA 1
ATOM 835 C C . GLY A 1 111 ? 25.674 16.715 33.866 1.00 21.59 135 GLY A C 1
ATOM 836 O O . GLY A 1 111 ? 24.819 16.006 33.332 1.00 22.14 135 GLY A O 1
ATOM 837 N N . PHE A 1 112 ? 25.553 18.040 33.960 1.00 21.05 136 PHE A N 1
ATOM 838 C CA . PHE A 1 112 ? 24.418 18.735 33.361 1.00 21.75 136 PHE A CA 1
ATOM 839 C C . PHE A 1 112 ? 24.866 19.784 32.319 1.00 21.94 136 PHE A C 1
ATOM 840 O O . PHE A 1 112 ? 26.021 20.200 32.295 1.00 20.67 136 PHE A O 1
ATOM 848 N N . ALA A 1 113 ? 23.916 20.164 31.460 1.00 22.96 137 ALA A N 1
ATOM 849 C CA . ALA A 1 113 ? 24.028 21.305 30.547 1.00 22.51 137 ALA A CA 1
ATOM 850 C C . ALA A 1 113 ? 22.891 22.308 30.814 1.00 22.62 137 ALA A C 1
ATOM 851 O O . ALA A 1 113 ? 21.739 21.905 31.061 1.00 23.81 137 ALA A O 1
ATOM 853 N N . ASN A 1 114 ? 23.242 23.595 30.798 1.00 24.79 138 ASN A N 1
ATOM 854 C CA . ASN A 1 114 ? 22.307 24.697 30.966 1.00 24.60 138 ASN A CA 1
ATOM 855 C C . ASN A 1 114 ? 22.240 25.452 29.644 1.00 24.14 138 ASN A C 1
ATOM 856 O O . ASN A 1 114 ? 23.102 26.300 29.345 1.00 22.97 138 ASN A O 1
ATOM 861 N N . THR A 1 115 ? 21.264 25.049 28.834 1.00 23.09 139 THR A N 1
ATOM 862 C CA . THR A 1 115 ? 21.120 25.530 27.483 1.00 23.66 139 THR A CA 1
ATOM 863 C C . THR A 1 115 ? 19.680 25.964 27.212 1.00 23.40 139 THR A C 1
ATOM 864 O O . THR A 1 115 ? 18.759 25.589 27.939 1.00 22.64 139 THR A O 1
ATOM 868 N N . TYR A 1 116 ? 19.500 26.797 26.187 1.00 24.64 140 TYR A N 1
ATOM 869 C CA . TYR A 1 116 ? 18.166 26.988 25.631 1.00 24.53 140 TYR A CA 1
ATOM 870 C C . TYR A 1 116 ? 17.722 25.595 25.188 1.00 23.25 140 TYR A C 1
ATOM 871 O O . TYR A 1 116 ? 18.516 24.824 24.643 1.00 22.64 140 TYR A O 1
ATOM 880 N N . ALA A 1 117 ? 16.448 25.297 25.450 1.00 21.52 141 ALA A N 1
ATOM 881 C CA . ALA A 1 117 ? 15.850 24.041 25.077 1.00 21.52 141 ALA A CA 1
ATOM 882 C C . ALA A 1 117 ? 14.363 24.245 24.948 1.00 20.92 141 ALA A C 1
ATOM 883 O O . ALA A 1 117 ? 13.760 24.981 25.732 1.00 21.71 141 ALA A O 1
ATOM 885 N N . PHE A 1 118 ? 13.767 23.552 23.987 1.00 21.50 142 PHE A N 1
ATOM 886 C CA . PHE A 1 118 ? 12.331 23.545 23.805 1.00 21.49 142 PHE A CA 1
ATOM 887 C C . PHE A 1 118 ? 11.726 22.604 24.801 1.00 21.42 142 PHE A C 1
ATOM 888 O O . PHE A 1 118 ? 12.267 21.527 25.058 1.00 23.24 142 PHE A O 1
ATOM 904 N N . VAL A 1 120 ? 7.798 21.335 26.891 1.00 20.30 144 VAL A N 1
ATOM 905 C CA . VAL A 1 120 ? 6.335 21.226 26.861 1.00 20.48 144 VAL A CA 1
ATOM 906 C C . VAL A 1 120 ? 5.845 20.668 28.180 1.00 21.44 144 VAL A C 1
ATOM 907 O O . VAL A 1 120 ? 6.661 20.177 28.987 1.00 22.90 144 VAL A O 1
ATOM 911 N N . THR A 1 121 ? 4.539 20.694 28.415 1.00 22.34 145 THR A N 1
ATOM 912 C CA . THR A 1 121 ? 3.997 20.009 29.593 1.00 22.94 145 THR A CA 1
ATOM 913 C C . THR A 1 121 ? 3.977 18.485 29.352 1.00 24.80 145 THR A C 1
ATOM 914 O O . THR A 1 121 ? 4.016 18.028 28.199 1.00 25.39 145 THR A O 1
ATOM 918 N N A LYS A 1 122 ? 3.825 17.715 30.424 0.50 25.93 146 LYS A N 1
ATOM 919 N N B LYS A 1 122 ? 3.958 17.725 30.442 0.50 25.49 146 LYS A N 1
ATOM 920 C CA A LYS A 1 122 ? 3.641 16.265 30.298 0.50 28.26 146 LYS A CA 1
ATOM 921 C CA B LYS A 1 122 ? 3.890 16.269 30.363 0.50 27.52 146 LYS A CA 1
ATOM 922 C C A LYS A 1 122 ? 2.386 15.896 29.506 0.50 28.92 146 LYS A C 1
ATOM 923 C C B LYS A 1 122 ? 2.694 15.857 29.522 0.50 28.26 146 LYS A C 1
ATOM 924 O O A LYS A 1 122 ? 2.411 14.945 28.731 0.50 30.06 146 LYS A O 1
ATOM 925 O O B LYS A 1 122 ? 2.820 14.983 28.675 0.50 29.43 146 LYS A O 1
ATOM 936 N N A GLU A 1 123 ? 1.296 16.647 29.658 0.50 29.15 147 GLU A N 1
ATOM 937 N N B GLU A 1 123 ? 1.550 16.515 29.716 0.50 28.84 147 GLU A N 1
ATOM 938 C CA A GLU A 1 123 ? 0.089 16.329 28.876 0.50 30.35 147 GLU A CA 1
ATOM 939 C CA B GLU A 1 123 ? 0.352 16.198 28.918 0.50 30.15 147 GLU A CA 1
ATOM 940 C C A GLU A 1 123 ? 0.293 16.559 27.372 0.50 29.43 147 GLU A C 1
ATOM 941 C C B GLU A 1 123 ? 0.549 16.423 27.410 0.50 29.33 147 GLU A C 1
ATOM 942 O O A GLU A 1 123 ? -0.209 15.803 26.536 0.50 29.95 147 GLU A O 1
ATOM 943 O O B GLU A 1 123 ? 0.252 15.537 26.603 0.50 29.97 147 GLU A O 1
ATOM 954 N N . THR A 1 124 ? 1.033 17.605 27.031 1.00 27.80 148 THR A N 1
ATOM 955 C CA . THR A 1 124 ? 1.343 17.901 25.631 1.00 26.69 148 THR A CA 1
ATOM 956 C C . THR A 1 124 ? 2.323 16.862 25.047 1.00 27.65 148 THR A C 1
ATOM 957 O O . THR A 1 124 ? 2.158 16.397 23.902 1.00 28.12 148 THR A O 1
ATOM 961 N N . ALA A 1 125 ? 3.335 16.479 25.825 1.00 26.94 149 ALA A N 1
ATOM 962 C CA . ALA A 1 125 ? 4.276 15.466 25.348 1.00 27.93 149 ALA A CA 1
ATOM 963 C C . ALA A 1 125 ? 3.580 14.131 25.074 1.00 29.69 149 ALA A C 1
ATOM 964 O O . ALA A 1 125 ? 3.958 13.421 24.134 1.00 29.96 149 ALA A O 1
ATOM 966 N N A LYS A 1 126 ? 2.571 13.803 25.884 0.70 31.05 150 LYS A N 1
ATOM 967 N N B LYS A 1 126 ? 2.561 13.802 25.865 0.30 30.26 150 LYS A N 1
ATOM 968 C CA A LYS A 1 126 ? 1.810 12.566 25.685 0.70 33.94 150 LYS A CA 1
ATOM 969 C CA B LYS A 1 126 ? 1.822 12.552 25.672 0.30 32.23 150 LYS A CA 1
ATOM 970 C C A LYS A 1 126 ? 0.912 12.650 24.461 0.70 34.15 150 LYS A C 1
ATOM 971 C C B LYS A 1 126 ? 0.828 12.617 24.515 0.30 33.24 150 LYS A C 1
ATOM 972 O O A LYS A 1 126 ? 0.809 11.682 23.697 0.70 35.70 150 LYS A O 1
ATOM 973 O O B LYS A 1 126 ? 0.577 11.606 23.852 0.30 34.89 150 LYS A O 1
ATOM 984 N N . LYS A 1 127 ? 0.258 13.799 24.288 1.00 32.77 151 LYS A N 1
ATOM 985 C CA . LYS A 1 127 ? -0.743 14.003 23.236 1.00 33.44 151 LYS A CA 1
ATOM 986 C C . LYS A 1 127 ? -0.094 13.852 21.865 1.00 33.53 151 LYS A C 1
ATOM 987 O O . LYS A 1 127 ? -0.663 13.256 20.969 1.00 33.69 151 LYS A O 1
ATOM 993 N N . TYR A 1 128 ? 1.113 14.387 21.738 1.00 32.58 152 TYR A N 1
ATOM 994 C CA . TYR A 1 128 ? 1.799 14.495 20.460 1.00 33.10 152 TYR A CA 1
ATOM 995 C C . TYR A 1 128 ? 3.038 13.583 20.362 1.00 33.38 152 TYR A C 1
ATOM 996 O O . TYR A 1 128 ? 3.769 13.653 19.377 1.00 33.94 152 TYR A O 1
ATOM 1005 N N . HIS A 1 129 ? 3.248 12.738 21.380 1.00 33.03 153 HIS A N 1
ATOM 1006 C CA . HIS A 1 129 ? 4.361 11.786 21.432 1.00 33.48 153 HIS A CA 1
ATOM 1007 C C . HIS A 1 129 ? 5.718 12.451 21.201 1.00 33.11 153 HIS A C 1
ATOM 1008 O O . HIS A 1 129 ? 6.487 12.055 20.293 1.00 34.47 153 HIS A O 1
ATOM 1015 N N . LEU A 1 130 ? 6.026 13.434 22.054 1.00 30.97 154 LEU A N 1
ATOM 1016 C CA . LEU A 1 130 ? 7.191 14.295 21.863 1.00 30.33 154 LEU A CA 1
ATOM 1017 C C . LEU A 1 130 ? 8.408 13.857 22.663 1.00 30.55 154 LEU A C 1
ATOM 1018 O O . LEU A 1 130 ? 8.352 13.778 23.886 1.00 31.18 154 LEU A O 1
ATOM 1023 N N . GLU A 1 131 ? 9.521 13.637 21.966 1.00 31.20 155 GLU A N 1
ATOM 1024 C CA . GLU A 1 131 ? 10.808 13.370 22.613 1.00 31.62 155 GLU A CA 1
ATOM 1025 C C . GLU A 1 131 ? 11.888 14.330 22.120 1.00 30.04 155 GLU A C 1
ATOM 1026 O O . GLU A 1 131 ? 12.759 14.765 22.876 1.00 28.33 155 GLU A O 1
ATOM 1032 N N . THR A 1 132 ? 11.805 14.663 20.843 1.00 30.61 156 THR A N 1
ATOM 1033 C CA . THR A 1 132 ? 12.808 15.503 20.186 1.00 29.56 156 THR A CA 1
ATOM 1034 C C . THR A 1 132 ? 12.155 16.750 19.628 1.00 28.65 156 THR A C 1
ATOM 1035 O O . THR A 1 132 ? 10.924 16.841 19.505 1.00 28.61 156 THR A O 1
ATOM 1039 N N . VAL A 1 133 ? 12.979 17.730 19.294 1.00 28.23 157 VAL A N 1
ATOM 1040 C CA . VAL A 1 133 ? 12.476 18.962 18.697 1.00 27.15 157 VAL A CA 1
ATOM 1041 C C . VAL A 1 133 ? 11.845 18.646 17.336 1.00 28.49 157 VAL A C 1
ATOM 1042 O O . VAL A 1 133 ? 10.776 19.180 16.995 1.00 26.93 157 VAL A O 1
ATOM 1046 N N . SER A 1 134 ? 12.477 17.748 16.578 1.00 28.85 158 SER A N 1
ATOM 1047 C CA . SER A 1 134 ? 11.861 17.307 15.308 1.00 31.63 158 SER A CA 1
ATOM 1048 C C . SER A 1 134 ? 10.432 16.714 15.482 1.00 31.06 158 SER A C 1
ATOM 1049 O O . SER A 1 134 ? 9.608 16.845 14.599 1.00 32.29 158 SER A O 1
ATOM 1052 N N . ASP A 1 135 ? 10.134 16.076 16.616 1.00 30.54 159 ASP A N 1
ATOM 1053 C CA . ASP A 1 135 ? 8.779 15.535 16.852 1.00 30.30 159 ASP A CA 1
ATOM 1054 C C . ASP A 1 135 ? 7.686 16.614 16.769 1.00 29.97 159 ASP A C 1
ATOM 1055 O O . ASP A 1 135 ? 6.508 16.317 16.529 1.00 30.62 159 ASP A O 1
ATOM 1060 N N . LEU A 1 136 ? 8.069 17.875 16.931 1.00 28.32 160 LEU A N 1
ATOM 1061 C CA . LEU A 1 136 ? 7.120 18.979 16.786 1.00 28.29 160 LEU A CA 1
ATOM 1062 C C . LEU A 1 136 ? 6.671 19.239 15.340 1.00 30.30 160 LEU A C 1
ATOM 1063 O O . LEU A 1 136 ? 5.623 19.868 15.133 1.00 31.14 160 LEU A O 1
ATOM 1068 N N . ALA A 1 137 ? 7.454 18.777 14.357 1.00 31.74 161 ALA A N 1
ATOM 1069 C CA . ALA A 1 137 ? 7.255 19.160 12.947 1.00 33.61 161 ALA A CA 1
ATOM 1070 C C . ALA A 1 137 ? 5.804 19.080 12.463 1.00 35.13 161 ALA A C 1
ATOM 1071 O O . ALA A 1 137 ? 5.310 20.037 11.862 1.00 35.42 161 ALA A O 1
ATOM 1073 N N . LYS A 1 138 ? 5.131 17.952 12.714 1.00 35.71 162 LYS A N 1
ATOM 1074 C CA . LYS A 1 138 ? 3.764 17.729 12.166 1.00 38.09 162 LYS A CA 1
ATOM 1075 C C . LYS A 1 138 ? 2.731 18.674 12.779 1.00 36.77 162 LYS A C 1
ATOM 1076 O O . LYS A 1 138 ? 1.659 18.898 12.204 1.00 37.69 162 LYS A O 1
ATOM 1082 N N . HIS A 1 139 ? 3.048 19.194 13.958 1.00 34.79 163 HIS A N 1
ATOM 1083 C CA . HIS A 1 139 ? 2.045 19.794 14.834 1.00 34.31 163 HIS A CA 1
ATOM 1084 C C . HIS A 1 139 ? 2.244 21.275 15.049 1.00 33.77 163 HIS A C 1
ATOM 1085 O O . HIS A 1 139 ? 1.351 21.955 15.580 1.00 33.52 163 HIS A O 1
ATOM 1092 N N . SER A 1 140 ? 3.429 21.760 14.677 1.00 33.27 164 SER A N 1
ATOM 1093 C CA . SER A 1 140 ? 3.872 23.098 15.095 1.00 31.57 164 SER A CA 1
ATOM 1094 C C . SER A 1 140 ? 2.948 24.218 14.578 1.00 32.18 164 SER A C 1
ATOM 1095 O O . SER A 1 140 ? 2.748 25.225 15.260 1.00 31.47 164 SER A O 1
ATOM 1098 N N . LYS A 1 141 ? 2.327 23.990 13.419 1.00 33.33 165 LYS A N 1
ATOM 1099 C CA . LYS A 1 141 ? 1.435 24.960 12.777 1.00 34.50 165 LYS A CA 1
ATOM 1100 C C . LYS A 1 141 ? 0.234 25.303 13.643 1.00 33.46 165 LYS A C 1
ATOM 1101 O O . LYS A 1 141 ? -0.351 26.364 13.498 1.00 33.18 165 LYS A O 1
ATOM 1107 N N . ASP A 1 142 ? -0.123 24.396 14.539 1.00 32.76 166 ASP A N 1
ATOM 1108 C CA . ASP A 1 142 ? -1.276 24.583 15.409 1.00 34.10 166 ASP A CA 1
ATOM 1109 C C . ASP A 1 142 ? -0.863 24.918 16.846 1.00 31.99 166 ASP A C 1
ATOM 1110 O O . ASP A 1 142 ? -1.709 24.977 17.742 1.00 32.66 166 ASP A O 1
ATOM 1115 N N . LEU A 1 143 ? 0.426 25.155 17.068 1.00 30.30 167 LEU A N 1
ATOM 1116 C CA . LEU A 1 143 ? 0.942 25.345 18.442 1.00 28.58 167 LEU A CA 1
ATOM 1117 C C . LEU A 1 143 ? 1.396 26.792 18.725 1.00 28.14 167 LEU A C 1
ATOM 1118 O O . LEU A 1 143 ? 1.780 27.504 17.811 1.00 29.10 167 LEU A O 1
ATOM 1123 N N . ARG A 1 144 ? 1.347 27.195 19.995 1.00 26.38 168 ARG A N 1
ATOM 1124 C CA . ARG A 1 144 ? 1.826 28.496 20.462 1.00 26.18 168 ARG A CA 1
ATOM 1125 C C . ARG A 1 144 ? 3.223 28.322 21.101 1.00 25.51 168 ARG A C 1
ATOM 1126 O O . ARG A 1 144 ? 3.372 27.556 22.076 1.00 25.41 168 ARG A O 1
ATOM 1134 N N . LEU A 1 145 ? 4.228 28.989 20.518 1.00 25.22 169 LEU A N 1
ATOM 1135 C CA . LEU A 1 145 ? 5.600 29.072 21.068 1.00 24.32 169 LEU A CA 1
ATOM 1136 C C . LEU A 1 145 ? 5.870 30.379 21.853 1.00 24.45 169 LEU A C 1
ATOM 1137 O O . LEU A 1 145 ? 5.575 31.464 21.362 1.00 26.04 169 LEU A O 1
ATOM 1142 N N . GLY A 1 146 ? 6.436 30.250 23.050 1.00 23.79 170 GLY A N 1
ATOM 1143 C CA . GLY A 1 146 ? 6.973 31.400 23.819 1.00 24.04 170 GLY A CA 1
ATOM 1144 C C . GLY A 1 146 ? 8.491 31.288 23.845 1.00 24.91 170 GLY A C 1
ATOM 1145 O O . GLY A 1 146 ? 9.023 30.190 24.065 1.00 24.32 170 GLY A O 1
ATOM 1154 N N . ASP A 1 148 ? 12.367 33.819 24.757 1.00 29.87 172 ASP A N 1
ATOM 1155 C CA . ASP A 1 148 ? 12.966 35.095 25.157 1.00 33.21 172 ASP A CA 1
ATOM 1156 C C . ASP A 1 148 ? 12.880 36.103 24.006 1.00 35.24 172 ASP A C 1
ATOM 1157 O O . ASP A 1 148 ? 13.153 35.753 22.860 1.00 34.45 172 ASP A O 1
ATOM 1162 N N . SER A 1 149 ? 12.528 37.354 24.311 1.00 38.31 173 SER A N 1
ATOM 1163 C CA . SER A 1 149 ? 12.534 38.402 23.274 1.00 42.27 173 SER A CA 1
ATOM 1164 C C . SER A 1 149 ? 13.890 38.565 22.521 1.00 44.53 173 SER A C 1
ATOM 1165 O O . SER A 1 149 ? 13.909 38.838 21.323 1.00 45.68 173 SER A O 1
ATOM 1168 N N . SER A 1 150 ? 15.015 38.361 23.196 1.00 46.40 174 SER A N 1
ATOM 1169 C CA . SER A 1 150 ? 16.327 38.511 22.517 1.00 49.13 174 SER A CA 1
ATOM 1170 C C . SER A 1 150 ? 16.580 37.443 21.443 1.00 49.60 174 SER A C 1
ATOM 1171 O O . SER A 1 150 ? 17.525 37.553 20.662 1.00 50.71 174 SER A O 1
ATOM 1173 N N . TRP A 1 151 ? 15.716 36.426 21.391 1.00 49.66 175 TRP A N 1
ATOM 1174 C CA . TRP A 1 151 ? 15.877 35.312 20.462 1.00 50.30 175 TRP A CA 1
ATOM 1175 C C . TRP A 1 151 ? 15.227 35.509 19.077 1.00 52.90 175 TRP A C 1
ATOM 1176 O O . TRP A 1 151 ? 15.645 34.872 18.112 1.00 53.18 175 TRP A O 1
ATOM 1195 N N . ASN A 1 153 ? 15.845 37.649 16.995 1.00 63.92 177 ASN A N 1
ATOM 1196 C CA . ASN A 1 153 ? 17.020 37.947 16.159 1.00 66.58 177 ASN A CA 1
ATOM 1197 C C . ASN A 1 153 ? 18.238 37.089 16.501 1.00 66.12 177 ASN A C 1
ATOM 1198 O O . ASN A 1 153 ? 18.848 36.475 15.621 1.00 66.92 177 ASN A O 1
ATOM 1203 N N . GLY A 1 156 ? 21.610 35.139 13.400 1.00 67.43 180 GLY A N 1
ATOM 1204 C CA . GLY A 1 156 ? 21.633 33.903 12.612 1.00 67.05 180 GLY A CA 1
ATOM 1205 C C . GLY A 1 156 ? 21.394 32.642 13.428 1.00 64.42 180 GLY A C 1
ATOM 1206 O O . GLY A 1 156 ? 21.086 31.587 12.868 1.00 64.66 180 GLY A O 1
ATOM 1207 N N . ASP A 1 157 ? 21.541 32.734 14.747 1.00 62.12 181 ASP A N 1
ATOM 1208 C CA . ASP A 1 157 ? 21.249 31.592 15.623 1.00 58.79 181 ASP A CA 1
ATOM 1209 C C . ASP A 1 157 ? 19.986 31.791 16.478 1.00 55.23 181 ASP A C 1
ATOM 1210 O O . ASP A 1 157 ? 19.837 31.195 17.559 1.00 54.19 181 ASP A O 1
ATOM 1215 N N . GLY A 1 158 ? 19.081 32.632 15.972 1.00 53.44 182 GLY A N 1
ATOM 1216 C CA . GLY A 1 158 ? 17.778 32.866 16.588 1.00 49.05 182 GLY A CA 1
ATOM 1217 C C . GLY A 1 158 ? 16.676 32.123 15.844 1.00 46.74 182 GLY A C 1
ATOM 1218 O O . GLY A 1 158 ? 16.929 31.096 15.204 1.00 45.90 182 GLY A O 1
ATOM 1219 N N . TYR A 1 159 ? 15.456 32.651 15.919 1.00 44.62 183 TYR A N 1
ATOM 1220 C CA . TYR A 1 159 ? 14.281 31.985 15.349 1.00 42.96 183 TYR A CA 1
ATOM 1221 C C . TYR A 1 159 ? 14.368 31.734 13.830 1.00 43.92 183 TYR A C 1
ATOM 1222 O O . TYR A 1 159 ? 13.976 30.657 13.366 1.00 42.66 183 TYR A O 1
ATOM 1231 N N . GLU A 1 160 ? 14.885 32.703 13.062 1.00 44.80 184 GLU A N 1
ATOM 1232 C CA . GLU A 1 160 ? 14.997 32.521 11.607 1.00 46.39 184 GLU A CA 1
ATOM 1233 C C . GLU A 1 160 ? 15.883 31.335 11.270 1.00 45.62 184 GLU A C 1
ATOM 1234 O O . GLU A 1 160 ? 15.515 30.510 10.444 1.00 45.87 184 GLU A O 1
ATOM 1240 N N . GLY A 1 161 ? 17.029 31.246 11.943 1.00 44.78 185 GLY A N 1
ATOM 1241 C CA . GLY A 1 161 ? 17.960 30.143 11.753 1.00 44.52 185 GLY A CA 1
ATOM 1242 C C . GLY A 1 161 ? 17.380 28.811 12.192 1.00 42.64 185 GLY A C 1
ATOM 1243 O O . GLY A 1 161 ? 17.635 27.793 11.562 1.00 43.04 185 GLY A O 1
ATOM 1244 N N . PHE A 1 162 ? 16.594 28.820 13.271 1.00 40.70 186 PHE A N 1
ATOM 1245 C CA . PHE A 1 162 ? 15.952 27.608 13.769 1.00 39.19 186 PHE A CA 1
ATOM 1246 C C . PHE A 1 162 ? 14.945 27.063 12.760 1.00 40.14 186 PHE A C 1
ATOM 1247 O O . PHE A 1 162 ? 14.886 25.852 12.543 1.00 40.42 186 PHE A O 1
ATOM 1255 N N . LYS A 1 163 ? 14.150 27.959 12.170 1.00 40.96 187 LYS A N 1
ATOM 1256 C CA . LYS A 1 163 ? 13.145 27.586 11.159 1.00 42.25 187 LYS A CA 1
ATOM 1257 C C . LYS A 1 163 ? 13.804 26.964 9.928 1.00 43.90 187 LYS A C 1
ATOM 1258 O O . LYS A 1 163 ? 13.296 25.990 9.373 1.00 44.49 187 LYS A O 1
ATOM 1264 N N . LYS A 1 164 ? 14.925 27.540 9.508 1.00 45.02 188 LYS A N 1
ATOM 1265 C CA . LYS A 1 164 ? 15.692 27.021 8.377 1.00 47.43 188 LYS A CA 1
ATOM 1266 C C . LYS A 1 164 ? 16.256 25.619 8.690 1.00 46.18 188 LYS A C 1
ATOM 1267 O O . LYS A 1 164 ? 16.043 24.675 7.924 1.00 47.15 188 LYS A O 1
ATOM 1273 N N . GLU A 1 165 ? 16.950 25.500 9.821 1.00 43.86 189 GLU A N 1
ATOM 1274 C CA . GLU A 1 165 ? 17.511 24.233 10.307 1.00 42.74 189 GLU A CA 1
ATOM 1275 C C . GLU A 1 165 ? 16.475 23.125 10.502 1.00 41.06 189 GLU A C 1
ATOM 1276 O O . GLU A 1 165 ? 16.610 22.028 9.937 1.00 41.70 189 GLU A O 1
ATOM 1282 N N . TYR A 1 166 ? 15.446 23.405 11.302 1.00 38.26 190 TYR A N 1
ATOM 1283 C CA . TYR A 1 166 ? 14.487 22.374 11.656 1.00 36.62 190 TYR A CA 1
ATOM 1284 C C . TYR A 1 166 ? 13.383 22.142 10.612 1.00 37.81 190 TYR A C 1
ATOM 1285 O O . TYR A 1 166 ? 12.828 21.053 10.541 1.00 37.60 190 TYR A O 1
ATOM 1294 N N . GLY A 1 167 ? 13.090 23.144 9.790 1.00 38.93 191 GLY A N 1
ATOM 1295 C CA . GLY A 1 167 ? 12.174 22.951 8.658 1.00 40.93 191 GLY A CA 1
ATOM 1296 C C . GLY A 1 167 ? 10.698 23.062 8.997 1.00 40.16 191 GLY A C 1
ATOM 1297 O O . GLY A 1 167 ? 9.848 22.535 8.274 1.00 41.68 191 GLY A O 1
ATOM 1298 N N . PHE A 1 168 ? 10.383 23.755 10.089 1.00 38.26 192 PHE A N 1
ATOM 1299 C CA . PHE A 1 168 ? 8.989 24.028 10.445 1.00 37.60 192 PHE A CA 1
ATOM 1300 C C . PHE A 1 168 ? 8.838 25.338 11.235 1.00 37.00 192 PHE A C 1
ATOM 1301 O O . PHE A 1 168 ? 9.831 25.924 11.683 1.00 35.60 192 PHE A O 1
ATOM 1309 N N . ASP A 1 169 ? 7.602 25.814 11.364 1.00 37.50 193 ASP A N 1
ATOM 1310 C CA . ASP A 1 169 ? 7.368 27.005 12.161 1.00 37.90 193 ASP A CA 1
ATOM 1311 C C . ASP A 1 169 ? 6.093 26.914 12.985 1.00 36.41 193 ASP A C 1
ATOM 1312 O O . ASP A 1 169 ? 5.330 25.950 12.874 1.00 36.48 193 ASP A O 1
ATOM 1317 N N . PHE A 1 170 ? 5.897 27.889 13.846 1.00 35.01 194 PHE A N 1
ATOM 1318 C CA . PHE A 1 170 ? 4.826 27.805 14.796 1.00 34.02 194 PHE A CA 1
ATOM 1319 C C . PHE A 1 170 ? 3.626 28.623 14.386 1.00 34.89 194 PHE A C 1
ATOM 1320 O O . PHE A 1 170 ? 3.755 29.636 13.695 1.00 36.14 194 PHE A O 1
ATOM 1328 N N . GLY A 1 171 ? 2.446 28.182 14.820 1.00 34.54 195 GLY A N 1
ATOM 1329 C CA . GLY A 1 171 ? 1.196 28.867 14.477 1.00 34.89 195 GLY A CA 1
ATOM 1330 C C . GLY A 1 171 ? 1.162 30.265 15.055 1.00 33.99 195 GLY A C 1
ATOM 1331 O O . GLY A 1 171 ? 0.711 31.199 14.395 1.00 34.14 195 GLY A O 1
ATOM 1332 N N . THR A 1 172 ? 1.636 30.378 16.294 1.00 32.43 196 THR A N 1
ATOM 1333 C CA . THR A 1 172 ? 1.769 31.641 17.014 1.00 32.28 196 THR A CA 1
ATOM 1334 C C . THR A 1 172 ? 3.145 31.669 17.676 1.00 30.47 196 THR A C 1
ATOM 1335 O O . THR A 1 172 ? 3.602 30.652 18.195 1.00 28.89 196 THR A O 1
ATOM 1339 N N . VAL A 1 173 ? 3.810 32.828 17.641 1.00 30.70 197 VAL A N 1
ATOM 1340 C CA . VAL A 1 173 ? 5.025 33.051 18.450 1.00 29.53 197 VAL A CA 1
ATOM 1341 C C . VAL A 1 173 ? 4.822 34.231 19.406 1.00 29.60 197 VAL A C 1
ATOM 1342 O O . VAL A 1 173 ? 4.185 35.218 19.068 1.00 30.41 197 VAL A O 1
ATOM 1346 N N . ARG A 1 174 ? 5.374 34.106 20.602 1.00 28.42 198 ARG A N 1
ATOM 1347 C CA . ARG A 1 174 ? 5.218 35.116 21.626 1.00 29.04 198 ARG A CA 1
ATOM 1348 C C . ARG A 1 174 ? 6.603 35.418 22.236 1.00 28.23 198 ARG A C 1
ATOM 1349 O O . ARG A 1 174 ? 7.057 34.706 23.133 1.00 27.19 198 ARG A O 1
ATOM 1357 N N . PRO A 1 175 ? 7.285 36.468 21.748 1.00 30.06 199 PRO A N 1
ATOM 1358 C CA . PRO A 1 175 ? 8.578 36.849 22.386 1.00 30.17 199 PRO A CA 1
ATOM 1359 C C . PRO A 1 175 ? 8.320 37.544 23.717 1.00 30.97 199 PRO A C 1
ATOM 1360 O O . PRO A 1 175 ? 7.501 38.452 23.770 1.00 32.52 199 PRO A O 1
ATOM 1372 N N . GLN A 1 177 ? 9.657 37.678 28.369 1.00 33.42 201 GLN A N 1
ATOM 1373 C CA . GLN A 1 177 ? 10.695 37.428 29.376 1.00 35.03 201 GLN A CA 1
ATOM 1374 C C . GLN A 1 177 ? 10.869 35.936 29.599 1.00 32.88 201 GLN A C 1
ATOM 1375 O O . GLN A 1 177 ? 9.911 35.240 29.946 1.00 31.71 201 GLN A O 1
ATOM 1381 N N . ILE A 1 178 ? 12.099 35.460 29.431 1.00 32.60 202 ILE A N 1
ATOM 1382 C CA . ILE A 1 178 ? 12.414 34.042 29.543 1.00 31.28 202 ILE A CA 1
ATOM 1383 C C . ILE A 1 178 ? 11.953 33.495 30.909 1.00 30.23 202 ILE A C 1
ATOM 1384 O O . ILE A 1 178 ? 11.423 32.381 31.001 1.00 29.53 202 ILE A O 1
ATOM 1389 N N . GLY A 1 179 ? 12.113 34.303 31.946 1.00 30.18 203 GLY A N 1
ATOM 1390 C CA . GLY A 1 179 ? 11.710 33.943 33.317 1.00 31.39 203 GLY A CA 1
ATOM 1391 C C . GLY A 1 179 ? 10.245 33.542 33.458 1.00 30.36 203 GLY A C 1
ATOM 1392 O O . GLY A 1 179 ? 9.898 32.775 34.357 1.00 31.11 203 GLY A O 1
ATOM 1393 N N . LEU A 1 180 ? 9.408 34.046 32.555 1.00 29.61 204 LEU A N 1
ATOM 1394 C CA . LEU A 1 180 ? 7.963 33.820 32.576 1.00 29.69 204 LEU A CA 1
ATOM 1395 C C . LEU A 1 180 ? 7.418 32.678 31.682 1.00 28.74 204 LEU A C 1
ATOM 1396 O O . LEU A 1 180 ? 6.220 32.367 31.764 1.00 28.09 204 LEU A O 1
ATOM 1401 N N . VAL A 1 181 ? 8.271 32.044 30.866 1.00 27.81 205 VAL A N 1
ATOM 1402 C CA . VAL A 1 181 ? 7.818 30.991 29.941 1.00 27.02 205 VAL A CA 1
ATOM 1403 C C . VAL A 1 181 ? 7.358 29.716 30.657 1.00 26.47 205 VAL A C 1
ATOM 1404 O O . VAL A 1 181 ? 6.455 29.029 30.157 1.00 26.85 205 VAL A O 1
ATOM 1408 N N . TYR A 1 182 ? 7.935 29.425 31.836 1.00 25.97 206 TYR A N 1
ATOM 1409 C CA . TYR A 1 182 ? 7.603 28.196 32.587 1.00 25.80 206 TYR A CA 1
ATOM 1410 C C . TYR A 1 182 ? 6.177 28.235 33.093 1.00 26.91 206 TYR A C 1
ATOM 1411 O O . TYR A 1 182 ? 5.427 27.273 32.888 1.00 27.46 206 TYR A O 1
ATOM 1420 N N . ASP A 1 183 ? 5.795 29.343 33.713 1.00 28.00 207 ASP A N 1
ATOM 1421 C CA . ASP A 1 183 ? 4.423 29.501 34.185 1.00 28.90 207 ASP A CA 1
ATOM 1422 C C . ASP A 1 183 ? 3.421 29.651 33.030 1.00 28.17 207 ASP A C 1
ATOM 1423 O O . ASP A 1 183 ? 2.298 29.155 33.114 1.00 28.37 207 ASP A O 1
ATOM 1428 N N . ALA A 1 184 ? 3.833 30.308 31.943 1.00 27.31 208 ALA A N 1
ATOM 1429 C CA . ALA A 1 184 ? 2.970 30.441 30.762 1.00 27.48 208 ALA A CA 1
ATOM 1430 C C . ALA A 1 184 ? 2.685 29.058 30.135 1.00 26.42 208 ALA A C 1
ATOM 1431 O O . ALA A 1 184 ? 1.577 28.763 29.658 1.00 25.92 208 ALA A O 1
ATOM 1433 N N . LEU A 1 185 ? 3.670 28.186 30.173 1.00 25.69 209 LEU A N 1
ATOM 1434 C CA . LEU A 1 185 ? 3.470 26.791 29.743 1.00 25.52 209 LEU A CA 1
ATOM 1435 C C . LEU A 1 185 ? 2.580 26.025 30.747 1.00 26.12 209 LEU A C 1
ATOM 1436 O O . LEU A 1 185 ? 1.636 25.318 30.360 1.00 26.53 209 LEU A O 1
ATOM 1441 N N . ASN A 1 186 ? 2.853 26.205 32.037 1.00 25.76 210 ASN A N 1
ATOM 1442 C CA . ASN A 1 186 ? 2.120 25.513 33.084 1.00 26.96 210 ASN A CA 1
ATOM 1443 C C . ASN A 1 186 ? 0.639 25.876 33.072 1.00 27.49 210 ASN A C 1
ATOM 1444 O O . ASN A 1 186 ? -0.223 25.018 33.335 1.00 27.67 210 ASN A O 1
ATOM 1449 N N . THR A 1 187 ? 0.352 27.135 32.740 1.00 27.84 211 THR A N 1
ATOM 1450 C CA . THR A 1 187 ? -1.023 27.649 32.728 1.00 28.30 211 THR A CA 1
ATOM 1451 C C . THR A 1 187 ? -1.685 27.475 31.366 1.00 27.82 211 THR A C 1
ATOM 1452 O O . THR A 1 187 ? -2.843 27.871 31.179 1.00 28.15 211 THR A O 1
ATOM 1456 N N . GLU A 1 188 ? -0.956 26.858 30.429 1.00 26.65 212 GLU A N 1
ATOM 1457 C CA . GLU A 1 188 ? -1.465 26.544 29.094 1.00 27.50 212 GLU A CA 1
ATOM 1458 C C . GLU A 1 188 ? -1.700 27.792 28.230 1.00 27.21 212 GLU A C 1
ATOM 1459 O O . GLU A 1 188 ? -2.484 27.741 27.258 1.00 27.06 212 GLU A O 1
ATOM 1465 N N . LYS A 1 189 ? -1.016 28.897 28.580 1.00 26.42 213 LYS A N 1
ATOM 1466 C CA . LYS A 1 189 ? -0.931 30.057 27.693 1.00 26.51 213 LYS A CA 1
ATOM 1467 C C . LYS A 1 189 ? 0.026 29.806 26.523 1.00 25.71 213 LYS A C 1
ATOM 1468 O O . LYS A 1 189 ? -0.053 30.489 25.510 1.00 26.53 213 LYS A O 1
ATOM 1474 N N . LEU A 1 190 ? 0.915 28.818 26.665 1.00 24.15 214 LEU A N 1
ATOM 1475 C CA . LEU A 1 190 ? 1.779 28.373 25.583 1.00 23.81 214 LEU A CA 1
ATOM 1476 C C . LEU A 1 190 ? 1.635 26.852 25.431 1.00 23.88 214 LEU A C 1
ATOM 1477 O O . LEU A 1 190 ? 1.252 26.165 26.369 1.00 23.80 214 LEU A O 1
ATOM 1482 N N . ASP A 1 191 ? 1.985 26.337 24.261 1.00 23.42 215 ASP A N 1
ATOM 1483 C CA . ASP A 1 191 ? 2.086 24.897 24.068 1.00 23.72 215 ASP A CA 1
ATOM 1484 C C . ASP A 1 191 ? 3.538 24.443 24.138 1.00 23.45 215 ASP A C 1
ATOM 1485 O O . ASP A 1 191 ? 3.822 23.304 24.532 1.00 22.98 215 ASP A O 1
ATOM 1490 N N . VAL A 1 192 ? 4.437 25.336 23.733 1.00 22.30 216 VAL A N 1
ATOM 1491 C CA . VAL A 1 192 ? 5.884 25.077 23.684 1.00 21.61 216 VAL A CA 1
ATOM 1492 C C . VAL A 1 192 ? 6.624 26.350 24.144 1.00 21.27 216 VAL A C 1
ATOM 1493 O O . VAL A 1 192 ? 6.219 27.492 23.790 1.00 21.81 216 VAL A O 1
ATOM 1497 N N . ALA A 1 193 ? 7.706 26.169 24.915 1.00 20.75 217 ALA A N 1
ATOM 1498 C CA . ALA A 1 193 ? 8.522 27.272 25.388 1.00 20.68 217 ALA A CA 1
ATOM 1499 C C . ALA A 1 193 ? 9.971 26.959 25.044 1.00 20.97 217 ALA A C 1
ATOM 1500 O O . ALA A 1 193 ? 10.388 25.777 25.075 1.00 21.91 217 ALA A O 1
ATOM 1502 N N . LEU A 1 194 ? 10.719 27.987 24.671 1.00 20.23 218 LEU A N 1
ATOM 1503 C CA . LEU A 1 194 ? 12.172 27.868 24.623 1.00 20.33 218 LEU A CA 1
ATOM 1504 C C . LEU A 1 194 ? 12.699 28.413 25.956 1.00 20.23 218 LEU A C 1
ATOM 1505 O O . LEU A 1 194 ? 12.748 29.635 26.175 1.00 22.39 218 LEU A O 1
ATOM 1510 N N . GLY A 1 195 ? 13.076 27.520 26.853 1.00 19.90 219 GLY A N 1
ATOM 1511 C CA . GLY A 1 195 ? 13.414 27.888 28.264 1.00 19.69 219 GLY A CA 1
ATOM 1512 C C . GLY A 1 195 ? 14.850 27.502 28.523 1.00 20.37 219 GLY A C 1
ATOM 1513 O O . GLY A 1 195 ? 15.528 27.066 27.609 1.00 21.92 219 GLY A O 1
ATOM 1514 N N . TYR A 1 196 ? 15.343 27.688 29.742 1.00 21.23 220 TYR A N 1
ATOM 1515 C CA . TYR A 1 196 ? 16.649 27.155 30.104 1.00 21.44 220 TYR A CA 1
ATOM 1516 C C . TYR A 1 196 ? 16.478 25.747 30.669 1.00 21.34 220 TYR A C 1
ATOM 1517 O O . TYR A 1 196 ? 15.556 25.497 31.467 1.00 21.47 220 TYR A O 1
ATOM 1526 N N . SER A 1 197 ? 17.370 24.848 30.288 1.00 20.20 221 SER A N 1
ATOM 1527 C CA . SER A 1 197 ? 17.190 23.408 30.561 1.00 21.67 221 SER A CA 1
ATOM 1528 C C . SER A 1 197 ? 17.381 22.986 32.017 1.00 21.84 221 SER A C 1
ATOM 1529 O O . SER A 1 197 ? 17.121 21.825 32.344 1.00 23.29 221 SER A O 1
ATOM 1532 N N . THR A 1 198 ? 17.834 23.887 32.900 1.00 21.98 222 THR A N 1
ATOM 1533 C CA . THR A 1 198 ? 17.975 23.503 34.310 1.00 21.32 222 THR A CA 1
ATOM 1534 C C . THR A 1 198 ? 17.040 24.258 35.255 1.00 22.24 222 THR A C 1
ATOM 1535 O O . THR A 1 198 ? 17.171 24.151 36.490 1.00 22.75 222 THR A O 1
ATOM 1539 N N . ASP A 1 199 ? 16.109 25.039 34.694 1.00 21.10 223 ASP A N 1
ATOM 1540 C CA . ASP A 1 199 ? 15.230 25.841 35.548 1.00 22.56 223 ASP A CA 1
ATOM 1541 C C . ASP A 1 199 ? 14.464 24.948 36.526 1.00 22.37 223 ASP A C 1
ATOM 1542 O O . ASP A 1 199 ? 13.907 23.916 36.136 1.00 22.40 223 ASP A O 1
ATOM 1547 N N . GLY A 1 200 ? 14.461 25.317 37.800 1.00 23.83 224 GLY A N 1
ATOM 1548 C CA . GLY A 1 200 ? 13.734 24.552 38.811 1.00 25.04 224 GLY A CA 1
ATOM 1549 C C . GLY A 1 200 ? 12.258 24.304 38.509 1.00 25.44 224 GLY A C 1
ATOM 1550 O O . GLY A 1 200 ? 11.646 23.358 39.012 1.00 26.46 224 GLY A O 1
ATOM 1551 N N . ARG A 1 201 ? 11.651 25.169 37.721 1.00 25.37 225 ARG A N 1
ATOM 1552 C CA . ARG A 1 201 ? 10.234 24.986 37.432 1.00 25.22 225 ARG A CA 1
ATOM 1553 C C . ARG A 1 201 ? 10.005 23.781 36.536 1.00 24.63 225 ARG A C 1
ATOM 1554 O O . ARG A 1 201 ? 8.887 23.244 36.467 1.00 25.74 225 ARG A O 1
ATOM 1562 N N . ILE A 1 202 ? 11.062 23.330 35.867 1.00 23.05 226 ILE A N 1
ATOM 1563 C CA . ILE A 1 202 ? 10.949 22.090 35.097 1.00 22.53 226 ILE A CA 1
ATOM 1564 C C . ILE A 1 202 ? 10.652 20.940 36.070 1.00 22.95 226 ILE A C 1
ATOM 1565 O O . ILE A 1 202 ? 9.838 20.066 35.776 1.00 22.25 226 ILE A O 1
ATOM 1570 N N . ALA A 1 203 ? 11.300 20.968 37.237 1.00 23.97 227 ALA A N 1
ATOM 1571 C CA . ALA A 1 203 ? 11.014 19.999 38.312 1.00 26.47 227 ALA A CA 1
ATOM 1572 C C . ALA A 1 203 ? 9.682 20.334 39.001 1.00 28.19 227 ALA A C 1
ATOM 1573 O O . ALA A 1 203 ? 8.887 19.443 39.320 1.00 30.40 227 ALA A O 1
ATOM 1575 N N . ALA A 1 204 ? 9.409 21.608 39.233 1.00 28.34 228 ALA A N 1
ATOM 1576 C CA . ALA A 1 204 ? 8.196 21.933 39.977 1.00 29.91 228 ALA A CA 1
ATOM 1577 C C . ALA A 1 204 ? 6.927 21.566 39.207 1.00 30.55 228 ALA A C 1
ATOM 1578 O O . ALA A 1 204 ? 5.927 21.147 39.821 1.00 31.26 228 ALA A O 1
ATOM 1580 N N . TYR A 1 205 ? 6.979 21.708 37.877 1.00 29.21 229 TYR A N 1
ATOM 1581 C CA . TYR A 1 205 ? 5.804 21.535 37.024 1.00 30.48 229 TYR A CA 1
ATOM 1582 C C . TYR A 1 205 ? 5.879 20.284 36.173 1.00 30.64 229 TYR A C 1
ATOM 1583 O O . TYR A 1 205 ? 5.012 20.061 35.313 1.00 31.06 229 TYR A O 1
ATOM 1592 N N . ASP A 1 206 ? 6.893 19.458 36.433 1.00 30.80 230 ASP A N 1
ATOM 1593 C CA . ASP A 1 206 ? 7.108 18.199 35.718 1.00 31.79 230 ASP A CA 1
ATOM 1594 C C . ASP A 1 206 ? 7.068 18.417 34.188 1.00 29.41 230 ASP A C 1
ATOM 1595 O O . ASP A 1 206 ? 6.357 17.722 33.471 1.00 30.41 230 ASP A O 1
ATOM 1600 N N . LEU A 1 207 ? 7.807 19.410 33.712 1.00 26.24 231 LEU A N 1
ATOM 1601 C CA . LEU A 1 207 ? 7.844 19.740 32.271 1.00 25.09 231 LEU A CA 1
ATOM 1602 C C . LEU A 1 207 ? 8.746 18.736 31.537 1.00 25.20 231 LEU A C 1
ATOM 1603 O O . LEU A 1 207 ? 9.599 18.097 32.163 1.00 25.93 231 LEU A O 1
ATOM 1608 N N . LYS A 1 208 ? 8.518 18.565 30.236 1.00 24.53 232 LYS A N 1
ATOM 1609 C CA . LYS A 1 208 ? 9.273 17.645 29.401 1.00 25.50 232 LYS A CA 1
ATOM 1610 C C . LYS A 1 208 ? 10.203 18.456 28.501 1.00 24.55 232 LYS A C 1
ATOM 1611 O O . LYS A 1 208 ? 9.760 19.243 27.668 1.00 24.62 232 LYS A O 1
ATOM 1617 N N . VAL A 1 209 ? 11.501 18.295 28.691 1.00 24.17 233 VAL A N 1
ATOM 1618 C CA . VAL A 1 209 ? 12.487 19.016 27.858 1.00 24.38 233 VAL A CA 1
ATOM 1619 C C . VAL A 1 209 ? 12.756 18.161 26.645 1.00 25.05 233 VAL A C 1
ATOM 1620 O O . VAL A 1 209 ? 13.016 16.955 26.801 1.00 26.65 233 VAL A O 1
ATOM 1624 N N . LEU A 1 210 ? 12.692 18.756 25.448 1.00 24.45 234 LEU A N 1
ATOM 1625 C CA . LEU A 1 210 ? 12.879 18.004 24.204 1.00 25.51 234 LEU A CA 1
ATOM 1626 C C . LEU A 1 210 ? 14.345 17.963 23.778 1.00 26.24 234 LEU A C 1
ATOM 1627 O O . LEU A 1 210 ? 15.077 18.933 23.978 1.00 25.23 234 LEU A O 1
ATOM 1632 N N . LYS A 1 211 ? 14.771 16.831 23.210 1.00 26.78 235 LYS A N 1
ATOM 1633 C CA . LYS A 1 211 ? 16.148 16.683 22.742 1.00 28.70 235 LYS A CA 1
ATOM 1634 C C . LYS A 1 211 ? 16.350 17.483 21.458 1.00 28.40 235 LYS A C 1
ATOM 1635 O O . LYS A 1 211 ? 15.513 17.429 20.545 1.00 28.93 235 LYS A O 1
ATOM 1641 N N . ASP A 1 212 ? 17.427 18.263 21.425 1.00 28.26 236 ASP A N 1
ATOM 1642 C CA . ASP A 1 212 ? 17.841 19.049 20.233 1.00 29.04 236 ASP A CA 1
ATOM 1643 C C . ASP A 1 212 ? 18.576 18.080 19.279 1.00 30.56 236 ASP A C 1
ATOM 1644 O O . ASP A 1 212 ? 19.818 18.029 19.222 1.00 31.20 236 ASP A O 1
ATOM 1649 N N . ASP A 1 213 ? 17.787 17.309 18.536 1.00 30.96 237 ASP A N 1
ATOM 1650 C CA . ASP A 1 213 ? 18.313 16.206 17.725 1.00 33.75 237 ASP A CA 1
ATOM 1651 C C . ASP A 1 213 ? 19.186 16.664 16.555 1.00 35.12 237 ASP A C 1
ATOM 1652 O O . ASP A 1 213 ? 20.012 15.889 16.068 1.00 37.31 237 ASP A O 1
ATOM 1657 N N . LYS A 1 214 ? 19.009 17.910 16.107 1.00 34.58 238 LYS A N 1
ATOM 1658 C CA . LYS A 1 214 ? 19.837 18.467 15.032 1.00 35.97 238 LYS A CA 1
ATOM 1659 C C . LYS A 1 214 ? 21.020 19.319 15.533 1.00 35.61 238 LYS A C 1
ATOM 1660 O O . LYS A 1 214 ? 21.778 19.862 14.728 1.00 36.05 238 LYS A O 1
ATOM 1666 N N . GLN A 1 215 ? 21.186 19.412 16.861 1.00 33.67 239 GLN A N 1
ATOM 1667 C CA . GLN A 1 215 ? 22.245 20.233 17.476 1.00 33.51 239 GLN A CA 1
ATOM 1668 C C . GLN A 1 215 ? 22.271 21.659 16.920 1.00 33.44 239 GLN A C 1
ATOM 1669 O O . GLN A 1 215 ? 23.344 22.176 16.530 1.00 35.37 239 GLN A O 1
ATOM 1675 N N . PHE A 1 216 ? 21.097 22.273 16.848 1.00 31.06 240 PHE A N 1
ATOM 1676 C CA . PHE A 1 216 ? 20.985 23.665 16.471 1.00 31.12 240 PHE A CA 1
ATOM 1677 C C . PHE A 1 216 ? 21.718 24.520 17.494 1.00 30.28 240 PHE A C 1
ATOM 1678 O O . PHE A 1 216 ? 22.346 25.499 17.121 1.00 30.45 240 PHE A O 1
ATOM 1686 N N . PHE A 1 217 ? 21.624 24.147 18.778 1.00 27.96 241 PHE A N 1
ATOM 1687 C CA . PHE A 1 217 ? 22.377 24.833 19.814 1.00 27.76 241 PHE A CA 1
ATOM 1688 C C . PHE A 1 217 ? 23.696 24.151 20.115 1.00 28.50 241 PHE A C 1
ATOM 1689 O O . PHE A 1 217 ? 23.792 22.907 20.078 1.00 28.54 241 PHE A O 1
ATOM 1697 N N . PRO A 1 218 ? 24.725 24.950 20.440 1.00 29.55 242 PRO A N 1
ATOM 1698 C CA . PRO A 1 218 ? 25.976 24.300 20.784 1.00 30.27 242 PRO A CA 1
ATOM 1699 C C . PRO A 1 218 ? 25.868 23.812 22.232 1.00 29.06 242 PRO A C 1
ATOM 1700 O O . PRO A 1 218 ? 24.914 24.179 22.920 1.00 26.44 242 PRO A O 1
ATOM 1704 N N . PRO A 1 219 ? 26.816 22.973 22.681 1.00 25.77 243 PRO A N 1
ATOM 1705 C CA . PRO A 1 219 ? 26.764 22.486 24.072 1.00 24.30 243 PRO A CA 1
ATOM 1706 C C . PRO A 1 219 ? 27.029 23.588 25.077 1.00 23.42 243 PRO A C 1
ATOM 1707 O O . PRO A 1 219 ? 27.800 24.523 24.810 1.00 22.63 243 PRO A O 1
ATOM 1711 N N . TYR A 1 220 ? 26.387 23.456 26.224 1.00 21.93 244 TYR A N 1
ATOM 1712 C CA . TYR A 1 220 ? 26.641 24.315 27.351 1.00 22.95 244 TYR A CA 1
ATOM 1713 C C . TYR A 1 220 ? 26.791 23.414 28.576 1.00 22.72 244 TYR A C 1
ATOM 1714 O O . TYR A 1 220 ? 26.108 23.586 29.607 1.00 22.21 244 TYR A O 1
ATOM 1723 N N . ALA A 1 221 ? 27.686 22.441 28.450 1.00 23.32 245 ALA A N 1
ATOM 1724 C CA . ALA A 1 221 ? 28.024 21.581 29.586 1.00 23.53 245 ALA A CA 1
ATOM 1725 C C . ALA A 1 221 ? 28.632 22.452 30.704 1.00 22.53 245 ALA A C 1
ATOM 1726 O O . ALA A 1 221 ? 29.439 23.313 30.445 1.00 22.90 245 ALA A O 1
ATOM 1728 N N . ALA A 1 222 ? 28.212 22.204 31.934 1.00 21.42 246 ALA A N 1
ATOM 1729 C CA . ALA A 1 222 ? 28.645 22.979 33.105 1.00 20.97 246 ALA A CA 1
ATOM 1730 C C . ALA A 1 222 ? 29.790 22.284 33.833 1.00 20.92 246 ALA A C 1
ATOM 1731 O O . ALA A 1 222 ? 29.718 21.048 34.079 1.00 20.11 246 ALA A O 1
ATOM 1733 N N . SER A 1 223 ? 30.813 23.073 34.204 1.00 20.28 247 SER A N 1
ATOM 1734 C CA . SER A 1 223 ? 31.994 22.562 34.920 1.00 20.33 247 SER A CA 1
ATOM 1735 C C . SER A 1 223 ? 32.523 23.613 35.858 1.00 20.84 247 SER A C 1
ATOM 1736 O O . SER A 1 223 ? 32.240 24.799 35.664 1.00 21.59 247 SER A O 1
ATOM 1739 N N . ALA A 1 224 ? 33.324 23.174 36.840 1.00 20.01 248 ALA A N 1
ATOM 1740 C CA . ALA A 1 224 ? 34.177 24.058 37.613 1.00 20.50 248 ALA A CA 1
ATOM 1741 C C . ALA A 1 224 ? 35.367 24.505 36.747 1.00 20.86 248 ALA A C 1
ATOM 1742 O O . ALA A 1 224 ? 35.737 23.791 35.842 1.00 20.86 248 ALA A O 1
ATOM 1744 N N . VAL A 1 225 ? 35.928 25.684 37.042 1.00 21.04 249 VAL A N 1
ATOM 1745 C CA . VAL A 1 225 ? 37.255 26.128 36.553 1.00 22.20 249 VAL A CA 1
ATOM 1746 C C . VAL A 1 225 ? 38.107 26.507 37.764 1.00 22.70 249 VAL A C 1
ATOM 1747 O O . VAL A 1 225 ? 37.609 27.088 38.723 1.00 22.67 249 VAL A O 1
ATOM 1751 N N . ALA A 1 226 ? 39.390 26.161 37.724 1.00 23.58 250 ALA A N 1
ATOM 1752 C CA . ALA A 1 226 ? 40.334 26.576 38.748 1.00 23.96 250 ALA A CA 1
ATOM 1753 C C . ALA A 1 226 ? 41.606 27.026 38.015 1.00 24.70 250 ALA A C 1
ATOM 1754 O O . ALA A 1 226 ? 41.953 26.477 36.952 1.00 25.39 250 ALA A O 1
ATOM 1756 N N . THR A 1 227 ? 42.299 28.026 38.555 1.00 23.91 251 THR A N 1
ATOM 1757 C CA . THR A 1 227 ? 43.627 28.372 37.992 1.00 24.25 251 THR A CA 1
ATOM 1758 C C . THR A 1 227 ? 44.619 27.278 38.323 1.00 25.07 251 THR A C 1
ATOM 1759 O O . THR A 1 227 ? 44.537 26.616 39.390 1.00 24.38 251 THR A O 1
ATOM 1763 N N . ASN A 1 228 ? 45.549 27.044 37.413 1.00 25.63 252 ASN A N 1
ATOM 1764 C CA . ASN A 1 228 ? 46.578 26.045 37.676 1.00 26.99 252 ASN A CA 1
ATOM 1765 C C . ASN A 1 228 ? 47.597 26.509 38.732 1.00 27.87 252 ASN A C 1
ATOM 1766 O O . ASN A 1 228 ? 48.214 25.676 39.423 1.00 27.95 252 ASN A O 1
ATOM 1771 N N . GLU A 1 229 ? 47.717 27.826 38.906 1.00 28.16 253 GLU A N 1
ATOM 1772 C CA . GLU A 1 229 ? 48.513 28.374 40.017 1.00 29.84 253 GLU A CA 1
ATOM 1773 C C . GLU A 1 229 ? 47.974 27.814 41.349 1.00 28.43 253 GLU A C 1
ATOM 1774 O O . GLU A 1 229 ? 48.750 27.346 42.176 1.00 28.83 253 GLU A O 1
ATOM 1780 N N . LEU A 1 230 ? 46.651 27.842 41.533 1.00 27.01 254 LEU A N 1
ATOM 1781 C CA . LEU A 1 230 ? 46.041 27.310 42.762 1.00 26.71 254 LEU A CA 1
ATOM 1782 C C . LEU A 1 230 ? 46.239 25.797 42.863 1.00 27.06 254 LEU A C 1
ATOM 1783 O O . LEU A 1 230 ? 46.580 25.254 43.951 1.00 28.17 254 LEU A O 1
ATOM 1788 N N . LEU A 1 231 ? 46.015 25.105 41.744 1.00 26.09 255 LEU A N 1
ATOM 1789 C CA . LEU A 1 231 ? 46.152 23.651 41.707 1.00 26.77 255 LEU A CA 1
ATOM 1790 C C . LEU A 1 231 ? 47.607 23.206 41.909 1.00 29.18 255 LEU A C 1
ATOM 1791 O O . LEU A 1 231 ? 47.865 22.113 42.424 1.00 29.90 255 LEU A O 1
ATOM 1796 N N . ARG A 1 232 ? 48.561 24.045 41.511 1.00 31.01 256 ARG A N 1
ATOM 1797 C CA . ARG A 1 232 ? 49.969 23.734 41.790 1.00 32.92 256 ARG A CA 1
ATOM 1798 C C . ARG A 1 232 ? 50.327 23.934 43.256 1.00 34.51 256 ARG A C 1
ATOM 1799 O O . ARG A 1 232 ? 51.081 23.142 43.838 1.00 35.23 256 ARG A O 1
ATOM 1807 N N . GLN A 1 233 ? 49.765 24.976 43.856 1.00 35.18 257 GLN A N 1
ATOM 1808 C CA . GLN A 1 233 ? 49.964 25.248 45.264 1.00 36.97 257 GLN A CA 1
ATOM 1809 C C . GLN A 1 233 ? 49.305 24.182 46.164 1.00 36.05 257 GLN A C 1
ATOM 1810 O O . GLN A 1 233 ? 49.892 23.794 47.174 1.00 35.95 257 GLN A O 1
ATOM 1816 N N . HIS A 1 234 ? 48.096 23.733 45.801 1.00 33.96 258 HIS A N 1
ATOM 1817 C CA . HIS A 1 234 ? 47.357 22.735 46.570 1.00 33.86 258 HIS A CA 1
ATOM 1818 C C . HIS A 1 234 ? 46.833 21.612 45.669 1.00 33.19 258 HIS A C 1
ATOM 1819 O O . HIS A 1 234 ? 45.638 21.605 45.340 1.00 31.22 258 HIS A O 1
ATOM 1826 N N . PRO A 1 235 ? 47.712 20.663 45.272 1.00 34.07 259 PRO A N 1
ATOM 1827 C CA . PRO A 1 235 ? 47.316 19.578 44.361 1.00 34.18 259 PRO A CA 1
ATOM 1828 C C . PRO A 1 235 ? 46.062 18.814 44.782 1.00 33.00 259 PRO A C 1
ATOM 1829 O O . PRO A 1 235 ? 45.355 18.302 43.913 1.00 32.86 259 PRO A O 1
ATOM 1833 N N A GLU A 1 236 ? 45.803 18.774 46.090 0.70 33.01 260 GLU A N 1
ATOM 1834 N N B GLU A 1 236 ? 45.779 18.729 46.082 0.30 32.80 260 GLU A N 1
ATOM 1835 C CA A GLU A 1 236 ? 44.664 18.036 46.664 0.70 32.56 260 GLU A CA 1
ATOM 1836 C CA B GLU A 1 236 ? 44.627 17.940 46.558 0.30 31.92 260 GLU A CA 1
ATOM 1837 C C A GLU A 1 236 ? 43.314 18.575 46.207 0.70 30.68 260 GLU A C 1
ATOM 1838 C C B GLU A 1 236 ? 43.274 18.592 46.262 0.30 30.31 260 GLU A C 1
ATOM 1839 O O A GLU A 1 236 ? 42.312 17.849 46.201 0.70 29.42 260 GLU A O 1
ATOM 1840 O O B GLU A 1 236 ? 42.224 17.959 46.427 0.30 29.42 260 GLU A O 1
ATOM 1851 N N . LEU A 1 237 ? 43.290 19.855 45.835 1.00 29.68 261 LEU A N 1
ATOM 1852 C CA . LEU A 1 237 ? 42.055 20.505 45.437 1.00 27.38 261 LEU A CA 1
ATOM 1853 C C . LEU A 1 237 ? 41.569 19.964 44.117 1.00 25.88 261 LEU A C 1
ATOM 1854 O O . LEU A 1 237 ? 40.375 19.982 43.867 1.00 24.60 261 LEU A O 1
ATOM 1859 N N . LYS A 1 238 ? 42.480 19.513 43.257 1.00 26.12 262 LYS A N 1
ATOM 1860 C CA . LYS A 1 238 ? 42.059 18.957 41.972 1.00 25.97 262 LYS A CA 1
ATOM 1861 C C . LYS A 1 238 ? 41.279 17.659 42.205 1.00 25.57 262 LYS A C 1
ATOM 1862 O O . LYS A 1 238 ? 40.263 17.409 41.557 1.00 25.09 262 LYS A O 1
ATOM 1868 N N . THR A 1 239 ? 41.747 16.857 43.159 1.00 25.80 263 THR A N 1
ATOM 1869 C CA . THR A 1 239 ? 41.040 15.638 43.573 1.00 25.95 263 THR A CA 1
ATOM 1870 C C . THR A 1 239 ? 39.685 15.983 44.184 1.00 24.54 263 THR A C 1
ATOM 1871 O O . THR A 1 239 ? 38.669 15.347 43.860 1.00 23.95 263 THR A O 1
ATOM 1875 N N . THR A 1 240 ? 39.681 16.985 45.064 1.00 24.01 264 THR A N 1
ATOM 1876 C CA . THR A 1 240 ? 38.425 17.490 45.652 1.00 24.19 264 THR A CA 1
ATOM 1877 C C . THR A 1 240 ? 37.399 17.915 44.598 1.00 24.03 264 THR A C 1
ATOM 1878 O O . THR A 1 240 ? 36.257 17.408 44.561 1.00 23.92 264 THR A O 1
ATOM 1882 N N . ILE A 1 241 ? 37.788 18.836 43.720 1.00 24.23 265 ILE A N 1
ATOM 1883 C CA . ILE A 1 241 ? 36.869 19.319 42.689 1.00 23.89 265 ILE A CA 1
ATOM 1884 C C . ILE A 1 241 ? 36.372 18.159 41.814 1.00 23.97 265 ILE A C 1
ATOM 1885 O O . ILE A 1 241 ? 35.174 18.064 41.545 1.00 24.05 265 ILE A O 1
ATOM 1890 N N . ASN A 1 242 ? 37.272 17.268 41.405 1.00 23.56 266 ASN A N 1
ATOM 1891 C CA . ASN A 1 242 ? 36.883 16.099 40.605 1.00 24.34 266 ASN A CA 1
ATOM 1892 C C . ASN A 1 242 ? 35.896 15.158 41.280 1.00 23.34 266 ASN A C 1
ATOM 1893 O O . ASN A 1 242 ? 35.273 14.359 40.606 1.00 23.64 266 ASN A O 1
ATOM 1898 N N . LYS A 1 243 ? 35.725 15.257 42.594 1.00 22.67 267 LYS A N 1
ATOM 1899 C CA . LYS A 1 243 ? 34.724 14.435 43.261 1.00 23.45 267 LYS A CA 1
ATOM 1900 C C . LYS A 1 243 ? 33.326 14.748 42.719 1.00 23.25 267 LYS A C 1
ATOM 1901 O O . LYS A 1 243 ? 32.457 13.896 42.755 1.00 22.35 267 LYS A O 1
ATOM 1907 N N . LEU A 1 244 ? 33.114 15.981 42.231 1.00 22.90 268 LEU A N 1
ATOM 1908 C CA . LEU A 1 244 ? 31.794 16.379 41.747 1.00 23.03 268 LEU A CA 1
ATOM 1909 C C . LEU A 1 244 ? 31.565 16.065 40.270 1.00 22.97 268 LEU A C 1
ATOM 1910 O O . LEU A 1 244 ? 30.459 16.242 39.785 1.00 22.60 268 LEU A O 1
ATOM 1915 N N . THR A 1 245 ? 32.596 15.617 39.561 1.00 23.49 269 THR A N 1
ATOM 1916 C CA . THR A 1 245 ? 32.482 15.330 38.130 1.00 24.72 269 THR A CA 1
ATOM 1917 C C . THR A 1 245 ? 31.455 14.211 37.860 1.00 25.17 269 THR A C 1
ATOM 1918 O O . THR A 1 245 ? 31.584 13.115 38.406 1.00 23.72 269 THR A O 1
ATOM 1922 N N . GLY A 1 246 ? 30.448 14.492 37.016 1.00 25.32 270 GLY A N 1
ATOM 1923 C CA . GLY A 1 246 ? 29.351 13.552 36.743 1.00 25.80 270 GLY A CA 1
ATOM 1924 C C . GLY A 1 246 ? 28.268 13.411 37.812 1.00 26.37 270 GLY A C 1
ATOM 1925 O O . GLY A 1 246 ? 27.281 12.701 37.600 1.00 28.24 270 GLY A O 1
ATOM 1926 N N . LYS A 1 247 ? 28.416 14.070 38.960 1.00 25.97 271 LYS A N 1
ATOM 1927 C CA . LYS A 1 247 ? 27.480 13.859 40.089 1.00 26.46 271 LYS A CA 1
ATOM 1928 C C . LYS A 1 247 ? 26.147 14.640 40.091 1.00 27.03 271 LYS A C 1
ATOM 1929 O O . LYS A 1 247 ? 25.284 14.457 40.992 1.00 28.35 271 LYS A O 1
ATOM 1935 N N . ILE A 1 248 ? 25.975 15.524 39.110 1.00 26.13 272 ILE A N 1
ATOM 1936 C CA . ILE A 1 248 ? 24.746 16.286 39.003 1.00 25.45 272 ILE A CA 1
ATOM 1937 C C . ILE A 1 248 ? 24.190 16.170 37.599 1.00 24.75 272 ILE A C 1
ATOM 1938 O O . ILE A 1 248 ? 24.682 16.853 36.669 1.00 24.80 272 ILE A O 1
ATOM 1943 N N . SER A 1 249 ? 23.202 15.294 37.419 1.00 23.48 273 SER A N 1
ATOM 1944 C CA . SER A 1 249 ? 22.546 15.187 36.104 1.00 22.92 273 SER A CA 1
ATOM 1945 C C . SER A 1 249 ? 21.751 16.457 35.839 1.00 21.84 273 SER A C 1
ATOM 1946 O O . SER A 1 249 ? 21.549 17.243 36.745 1.00 20.47 273 SER A O 1
ATOM 1949 N N . THR A 1 250 ? 21.288 16.653 34.614 1.00 20.98 274 THR A N 1
ATOM 1950 C CA . THR A 1 250 ? 20.377 17.777 34.352 1.00 21.69 274 THR A CA 1
ATOM 1951 C C . THR A 1 250 ? 19.101 17.755 35.219 1.00 21.13 274 THR A C 1
ATOM 1952 O O . THR A 1 250 ? 18.715 18.794 35.787 1.00 20.92 274 THR A O 1
ATOM 1956 N N . SER A 1 251 ? 18.500 16.578 35.352 1.00 20.30 275 SER A N 1
ATOM 1957 C CA . SER A 1 251 ? 17.309 16.366 36.210 1.00 20.93 275 SER A CA 1
ATOM 1958 C C . SER A 1 251 ? 17.605 16.747 37.673 1.00 20.32 275 SER A C 1
ATOM 1959 O O . SER A 1 251 ? 16.790 17.336 38.362 1.00 20.77 275 SER A O 1
ATOM 1962 N N A GLU A 1 252 ? 18.801 16.416 38.140 0.50 19.88 276 GLU A N 1
ATOM 1963 N N B GLU A 1 252 ? 18.804 16.407 38.114 0.50 20.66 276 GLU A N 1
ATOM 1964 C CA A GLU A 1 252 ? 19.188 16.732 39.516 0.50 19.28 276 GLU A CA 1
ATOM 1965 C CA B GLU A 1 252 ? 19.261 16.732 39.455 0.50 20.84 276 GLU A CA 1
ATOM 1966 C C A GLU A 1 252 ? 19.403 18.234 39.710 0.50 19.53 276 GLU A C 1
ATOM 1967 C C B GLU A 1 252 ? 19.383 18.226 39.680 0.50 20.43 276 GLU A C 1
ATOM 1968 O O A GLU A 1 252 ? 19.014 18.784 40.736 0.50 19.20 276 GLU A O 1
ATOM 1969 O O B GLU A 1 252 ? 18.919 18.756 40.687 0.50 20.20 276 GLU A O 1
ATOM 1988 N N . GLN A 1 254 ? 17.888 20.558 38.022 1.00 19.52 278 GLN A N 1
ATOM 1989 C CA . GLN A 1 254 ? 16.527 21.094 38.053 1.00 20.17 278 GLN A CA 1
ATOM 1990 C C . GLN A 1 254 ? 15.961 20.993 39.465 1.00 20.36 278 GLN A C 1
ATOM 1991 O O . GLN A 1 254 ? 15.445 21.991 40.003 1.00 21.92 278 GLN A O 1
ATOM 1997 N N . ARG A 1 255 ? 16.108 19.811 40.082 1.00 19.92 279 ARG A N 1
ATOM 1998 C CA . ARG A 1 255 ? 15.637 19.598 41.449 1.00 20.61 279 ARG A CA 1
ATOM 1999 C C . ARG A 1 255 ? 16.318 20.501 42.466 1.00 20.57 279 ARG A C 1
ATOM 2000 O O . ARG A 1 255 ? 15.661 21.022 43.377 1.00 21.11 279 ARG A O 1
ATOM 2008 N N . LEU A 1 256 ? 17.630 20.661 42.344 1.00 20.23 280 LEU A N 1
ATOM 2009 C CA . LEU A 1 256 ? 18.372 21.506 43.272 1.00 20.71 280 LEU A CA 1
ATOM 2010 C C . LEU A 1 256 ? 17.943 22.948 43.093 1.00 20.40 280 LEU A C 1
ATOM 2011 O O . LEU A 1 256 ? 17.709 23.657 44.070 1.00 21.50 280 LEU A O 1
ATOM 2016 N N . ASN A 1 257 ? 17.822 23.389 41.843 1.00 19.41 281 ASN A N 1
ATOM 2017 C CA . ASN A 1 257 ? 17.351 24.769 41.609 1.00 20.22 281 ASN A CA 1
ATOM 2018 C C . ASN A 1 257 ? 15.967 24.998 42.220 1.00 20.90 281 ASN A C 1
ATOM 2019 O O . ASN A 1 257 ? 15.678 26.082 42.743 1.00 21.54 281 ASN A O 1
ATOM 2024 N N . TYR A 1 258 ? 15.118 23.976 42.156 1.00 21.25 282 TYR A N 1
ATOM 2025 C CA . TYR A 1 258 ? 13.760 24.081 42.697 1.00 23.32 282 TYR A CA 1
ATOM 2026 C C . TYR A 1 258 ? 13.817 24.311 44.211 1.00 24.56 282 TYR A C 1
ATOM 2027 O O . TYR A 1 258 ? 13.020 25.093 44.776 1.00 25.53 282 TYR A O 1
ATOM 2036 N N . GLU A 1 259 ? 14.753 23.624 44.861 1.00 24.98 283 GLU A N 1
ATOM 2037 C CA . GLU A 1 259 ? 14.926 23.719 46.309 1.00 26.19 283 GLU A CA 1
ATOM 2038 C C . GLU A 1 259 ? 15.220 25.179 46.689 1.00 26.94 283 GLU A C 1
ATOM 2039 O O . GLU A 1 259 ? 14.748 25.657 47.712 1.00 27.84 283 GLU A O 1
ATOM 2045 N N . ALA A 1 260 ? 16.034 25.864 45.883 1.00 26.46 284 ALA A N 1
ATOM 2046 C CA . ALA A 1 260 ? 16.353 27.276 46.173 1.00 28.18 284 ALA A CA 1
ATOM 2047 C C . ALA A 1 260 ? 15.293 28.284 45.697 1.00 30.17 284 ALA A C 1
ATOM 2048 O O . ALA A 1 260 ? 14.886 29.159 46.443 1.00 31.51 284 ALA A O 1
ATOM 2050 N N . ASP A 1 261 ? 14.815 28.120 44.478 1.00 31.36 285 ASP A N 1
ATOM 2051 C CA . ASP A 1 261 ? 13.919 29.098 43.842 1.00 33.93 285 ASP A CA 1
ATOM 2052 C C . ASP A 1 261 ? 12.443 28.877 44.105 1.00 35.16 285 ASP A C 1
ATOM 2053 O O . ASP A 1 261 ? 11.693 29.839 44.223 1.00 38.02 285 ASP A O 1
ATOM 2058 N N . GLY A 1 262 ? 12.017 27.621 44.159 1.00 34.88 286 GLY A N 1
ATOM 2059 C CA . GLY A 1 262 ? 10.615 27.272 44.464 1.00 35.20 286 GLY A CA 1
ATOM 2060 C C . GLY A 1 262 ? 10.362 27.083 45.953 1.00 35.84 286 GLY A C 1
ATOM 2061 O O . GLY A 1 262 ? 9.319 27.508 46.468 1.00 37.18 286 GLY A O 1
ATOM 2062 N N . LYS A 1 263 ? 11.289 26.444 46.666 1.00 34.16 287 LYS A N 1
ATOM 2063 C CA . LYS A 1 263 ? 11.063 26.224 48.105 1.00 34.59 287 LYS A CA 1
ATOM 2064 C C . LYS A 1 263 ? 11.735 27.302 48.961 1.00 34.06 287 LYS A C 1
ATOM 2065 O O . LYS A 1 263 ? 11.591 27.320 50.173 1.00 34.23 287 LYS A O 1
ATOM 2071 N N . GLY A 1 264 ? 12.473 28.195 48.317 1.00 32.99 288 GLY A N 1
ATOM 2072 C CA . GLY A 1 264 ? 13.060 29.360 48.981 1.00 33.71 288 GLY A CA 1
ATOM 2073 C C . GLY A 1 264 ? 14.223 29.076 49.933 1.00 33.51 288 GLY A C 1
ATOM 2074 O O . GLY A 1 264 ? 14.554 29.921 50.788 1.00 34.70 288 GLY A O 1
ATOM 2075 N N . LYS A 1 265 ? 14.836 27.897 49.829 1.00 31.64 289 LYS A N 1
ATOM 2076 C CA . LYS A 1 265 ? 15.966 27.570 50.691 1.00 31.12 289 LYS A CA 1
ATOM 2077 C C . LYS A 1 265 ? 17.220 28.339 50.246 1.00 30.10 289 LYS A C 1
ATOM 2078 O O . LYS A 1 265 ? 17.397 28.604 49.055 1.00 29.11 289 LYS A O 1
ATOM 2084 N N . GLU A 1 266 ? 18.074 28.706 51.204 1.00 29.92 290 GLU A N 1
ATOM 2085 C CA . GLU A 1 266 ? 19.415 29.214 50.890 1.00 29.42 290 GLU A CA 1
ATOM 2086 C C . GLU A 1 266 ? 20.248 28.244 50.014 1.00 26.99 290 GLU A C 1
ATOM 2087 O O . GLU A 1 266 ? 20.325 27.051 50.306 1.00 26.21 290 GLU A O 1
ATOM 2093 N N . PRO A 1 267 ? 20.886 28.755 48.949 1.00 25.56 291 PRO A N 1
ATOM 2094 C CA . PRO A 1 267 ? 21.800 27.910 48.160 1.00 23.95 291 PRO A CA 1
ATOM 2095 C C . PRO A 1 267 ? 22.851 27.166 49.020 1.00 23.66 291 PRO A C 1
ATOM 2096 O O . PRO A 1 267 ? 23.156 26.002 48.714 1.00 22.96 291 PRO A O 1
ATOM 2100 N N . ALA A 1 268 ? 23.366 27.805 50.085 1.00 22.93 292 ALA A N 1
ATOM 2101 C CA . ALA A 1 268 ? 24.317 27.126 50.969 1.00 22.93 292 ALA A CA 1
ATOM 2102 C C . ALA A 1 268 ? 23.689 25.927 51.705 1.00 23.22 292 ALA A C 1
ATOM 2103 O O . ALA A 1 268 ? 24.355 24.904 51.924 1.00 22.21 292 ALA A O 1
ATOM 2105 N N . VAL A 1 269 ? 22.408 26.045 52.067 1.00 23.40 293 VAL A N 1
ATOM 2106 C CA . VAL A 1 269 ? 21.693 24.950 52.702 1.00 24.07 293 VAL A CA 1
ATOM 2107 C C . VAL A 1 269 ? 21.420 23.838 51.698 1.00 23.66 293 VAL A C 1
ATOM 2108 O O . VAL A 1 269 ? 21.578 22.653 52.012 1.00 23.91 293 VAL A O 1
ATOM 2112 N N . VAL A 1 270 ? 21.003 24.205 50.485 1.00 23.31 294 VAL A N 1
ATOM 2113 C CA . VAL A 1 270 ? 20.760 23.198 49.447 1.00 23.47 294 VAL A CA 1
ATOM 2114 C C . VAL A 1 270 ? 22.068 22.426 49.144 1.00 23.66 294 VAL A C 1
ATOM 2115 O O . VAL A 1 270 ? 22.065 21.175 49.018 1.00 23.90 294 VAL A O 1
ATOM 2119 N N . ALA A 1 271 ? 23.171 23.171 49.030 1.00 22.74 295 ALA A N 1
ATOM 2120 C CA . ALA A 1 271 ? 24.481 22.558 48.751 1.00 22.10 295 ALA A CA 1
ATOM 2121 C C . ALA A 1 271 ? 24.859 21.551 49.852 1.00 22.84 295 ALA A C 1
ATOM 2122 O O . ALA A 1 271 ? 25.279 20.437 49.565 1.00 22.20 295 ALA A O 1
ATOM 2124 N N A GLU A 1 272 ? 24.689 21.946 51.115 0.50 23.49 296 GLU A N 1
ATOM 2125 N N B GLU A 1 272 ? 24.646 21.975 51.096 0.50 24.00 296 GLU A N 1
ATOM 2126 C CA A GLU A 1 272 ? 25.086 21.085 52.224 0.50 24.19 296 GLU A CA 1
ATOM 2127 C CA B GLU A 1 272 ? 24.998 21.229 52.287 0.50 25.20 296 GLU A CA 1
ATOM 2128 C C A GLU A 1 272 ? 24.211 19.844 52.343 0.50 24.21 296 GLU A C 1
ATOM 2129 C C B GLU A 1 272 ? 24.206 19.919 52.398 0.50 24.82 296 GLU A C 1
ATOM 2130 O O A GLU A 1 272 ? 24.726 18.765 52.605 0.50 24.18 296 GLU A O 1
ATOM 2131 O O B GLU A 1 272 ? 24.772 18.875 52.693 0.50 24.73 296 GLU A O 1
ATOM 2142 N N . GLU A 1 273 ? 22.901 19.994 52.140 1.00 24.59 297 GLU A N 1
ATOM 2143 C CA . GLU A 1 273 ? 22.008 18.847 52.186 1.00 25.17 297 GLU A CA 1
ATOM 2144 C C . GLU A 1 273 ? 22.358 17.797 51.116 1.00 24.36 297 GLU A C 1
ATOM 2145 O O . GLU A 1 273 ? 22.377 16.580 51.408 1.00 23.90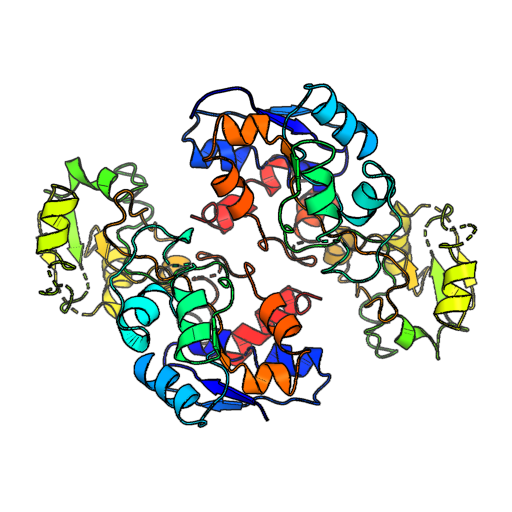 297 GLU A O 1
ATOM 2151 N N . PHE A 1 274 ? 22.677 18.282 49.919 1.00 23.20 298 PHE A N 1
ATOM 2152 C CA . PHE A 1 274 ? 23.117 17.432 48.815 1.00 23.42 298 PHE A CA 1
ATOM 2153 C C . PHE A 1 274 ? 24.423 16.706 49.197 1.00 22.89 298 PHE A C 1
ATOM 2154 O O . PHE A 1 274 ? 24.539 15.487 49.032 1.00 23.30 298 PHE A O 1
ATOM 2162 N N . LEU A 1 275 ? 25.384 17.452 49.723 1.00 22.26 299 LEU A N 1
ATOM 2163 C CA . LEU A 1 275 ? 26.649 16.860 50.115 1.00 22.59 299 LEU A CA 1
ATOM 2164 C C . LEU A 1 275 ? 26.450 15.794 51.183 1.00 23.47 299 LEU A C 1
ATOM 2165 O O . LEU A 1 275 ? 27.047 14.720 51.097 1.00 23.17 299 LEU A O 1
ATOM 2170 N N . LYS A 1 276 ? 25.602 16.085 52.179 1.00 23.72 300 LYS A N 1
ATOM 2171 C CA . LYS A 1 276 ? 25.361 15.108 53.244 1.00 25.50 300 LYS A CA 1
ATOM 2172 C C . LYS A 1 276 ? 24.683 13.851 52.696 1.00 24.98 300 LYS A C 1
ATOM 2173 O O . LYS A 1 276 ? 25.023 12.743 53.078 1.00 24.14 300 LYS A O 1
ATOM 2179 N N . LYS A 1 277 ? 23.746 14.040 51.774 1.00 25.33 301 LYS A N 1
ATOM 2180 C CA . LYS A 1 277 ? 23.017 12.924 51.148 1.00 26.71 301 LYS A CA 1
ATOM 2181 C C . LYS A 1 277 ? 23.995 11.971 50.444 1.00 25.81 301 LYS A C 1
ATOM 2182 O O . LYS A 1 277 ? 23.756 10.769 50.375 1.00 26.04 301 LYS A O 1
ATOM 2188 N N . HIS A 1 278 ? 25.084 12.521 49.909 1.00 24.45 302 HIS A N 1
ATOM 2189 C CA . HIS A 1 278 ? 26.074 11.713 49.220 1.00 23.62 302 HIS A CA 1
ATOM 2190 C C . HIS A 1 278 ? 27.364 11.486 50.025 1.00 24.02 302 HIS A C 1
ATOM 2191 O O . HIS A 1 278 ? 28.371 11.103 49.436 1.00 25.10 302 HIS A O 1
ATOM 2198 N N . HIS A 1 279 ? 27.346 11.723 51.346 1.00 23.52 303 HIS A N 1
ATOM 2199 C CA . HIS A 1 279 ? 28.513 11.436 52.212 1.00 25.49 303 HIS A CA 1
ATOM 2200 C C . HIS A 1 279 ? 29.769 12.144 51.670 1.00 25.46 303 HIS A C 1
ATOM 2201 O O . HIS A 1 279 ? 30.875 11.601 51.741 1.00 26.23 303 HIS A O 1
ATOM 2208 N N . TYR A 1 280 ? 29.573 13.354 51.126 1.00 25.28 304 TYR A N 1
ATOM 2209 C CA . TYR A 1 280 ? 30.625 14.190 50.538 1.00 25.62 304 TYR A CA 1
ATOM 2210 C C . TYR A 1 280 ? 31.413 13.455 49.463 1.00 25.97 304 TYR A C 1
ATOM 2211 O O . TYR A 1 280 ? 32.595 13.750 49.248 1.00 25.99 304 TYR A O 1
ATOM 2220 N N . PHE A 1 281 ? 30.774 12.477 48.822 1.00 26.78 305 PHE A N 1
ATOM 2221 C CA . PHE A 1 281 ? 31.417 11.686 47.765 1.00 28.65 305 PHE A CA 1
ATOM 2222 C C . PHE A 1 281 ? 32.734 11.013 48.201 1.00 30.96 305 PHE A C 1
ATOM 2223 O O . PHE A 1 281 ? 33.671 10.841 47.408 1.00 31.46 305 PHE A O 1
ATOM 2231 N N . ASP A 1 282 ? 32.782 10.626 49.469 1.00 32.45 306 ASP A N 1
ATOM 2232 C CA . ASP A 1 282 ? 33.953 9.970 50.058 1.00 35.59 306 ASP A CA 1
ATOM 2233 C C . ASP A 1 282 ? 34.094 8.473 49.691 1.00 36.98 306 ASP A C 1
ATOM 2234 O O . ASP A 1 282 ? 33.196 7.820 49.149 1.00 36.67 306 ASP A O 1
ATOM 2240 N N . ASP B 1 10 ? 22.939 -7.324 18.618 1.00 44.40 34 ASP B N 1
ATOM 2241 C CA . ASP B 1 10 ? 22.937 -8.435 19.610 1.00 43.52 34 ASP B CA 1
ATOM 2242 C C . ASP B 1 10 ? 23.871 -8.130 20.786 1.00 41.09 34 ASP B C 1
ATOM 2243 O O . ASP B 1 10 ? 25.096 -8.012 20.619 1.00 41.14 34 ASP B O 1
ATOM 2248 N N . VAL B 1 11 ? 23.274 -8.002 21.963 1.00 37.48 35 VAL B N 1
ATOM 2249 C CA . VAL B 1 11 ? 23.966 -7.527 23.158 1.00 34.47 35 VAL B CA 1
ATOM 2250 C C . VAL B 1 11 ? 23.552 -8.379 24.351 1.00 33.07 35 VAL B C 1
ATOM 2251 O O . VAL B 1 11 ? 22.353 -8.554 24.646 1.00 32.43 35 VAL B O 1
ATOM 2255 N N . LYS B 1 12 ? 24.555 -8.876 25.058 1.00 32.01 36 LYS B N 1
ATOM 2256 C CA . LYS B 1 12 ? 24.351 -9.725 26.192 1.00 32.01 36 LYS B CA 1
ATOM 2257 C C . LYS B 1 12 ? 25.207 -9.220 27.350 1.00 30.43 36 LYS B C 1
ATOM 2258 O O . LYS B 1 12 ? 26.424 -9.002 27.199 1.00 30.42 36 LYS B O 1
ATOM 2264 N N . ILE B 1 13 ? 24.556 -9.019 28.490 1.00 29.07 37 ILE B N 1
ATOM 2265 C CA . ILE B 1 13 ? 25.159 -8.363 29.634 1.00 27.58 37 ILE B CA 1
ATOM 2266 C C . ILE B 1 13 ? 25.314 -9.359 30.791 1.00 27.36 37 ILE B C 1
ATOM 2267 O O . ILE B 1 13 ? 24.308 -9.899 31.316 1.00 27.59 37 ILE B O 1
ATOM 2272 N N . THR B 1 14 ? 26.560 -9.581 31.211 1.00 25.85 38 THR B N 1
ATOM 2273 C CA . THR B 1 14 ? 26.810 -10.467 32.338 1.00 26.79 38 THR B CA 1
ATOM 2274 C C . THR B 1 14 ? 26.391 -9.792 33.637 1.00 27.35 38 THR B C 1
ATOM 2275 O O . THR B 1 14 ? 26.643 -8.574 33.836 1.00 26.59 38 THR B O 1
ATOM 2279 N N . ALA B 1 15 ? 25.743 -10.576 34.500 1.00 27.93 39 ALA B N 1
ATOM 2280 C CA . ALA B 1 15 ? 25.309 -10.116 35.820 1.00 27.86 39 ALA B CA 1
ATOM 2281 C C . ALA B 1 15 ? 25.615 -11.212 36.829 1.00 28.73 39 ALA B C 1
ATOM 2282 O O . ALA B 1 15 ? 25.440 -12.411 36.537 1.00 29.80 39 ALA B O 1
ATOM 2284 N N . LEU B 1 16 ? 26.106 -10.796 37.990 1.00 28.02 40 LEU B N 1
ATOM 2285 C CA . LEU B 1 16 ? 26.285 -11.675 39.127 1.00 29.82 40 LEU B CA 1
ATOM 2286 C C . LEU B 1 16 ? 24.932 -11.913 39.754 1.00 31.29 40 LEU B C 1
ATOM 2287 O O . LEU B 1 16 ? 23.961 -11.245 39.397 1.00 30.86 40 LEU B O 1
ATOM 2292 N N . SER B 1 17 ? 24.885 -12.826 40.723 1.00 32.76 41 SER B N 1
ATOM 2293 C CA . SER B 1 17 ? 23.703 -13.022 41.555 1.00 34.65 41 SER B CA 1
ATOM 2294 C C . SER B 1 17 ? 23.352 -11.852 42.496 1.00 34.33 41 SER B C 1
ATOM 2295 O O . SER B 1 17 ? 22.291 -11.851 43.108 1.00 35.97 41 SER B O 1
ATOM 2298 N N . THR B 1 18 ? 24.219 -10.858 42.598 1.00 32.83 42 THR B N 1
ATOM 2299 C CA . THR B 1 18 ? 24.025 -9.788 43.591 1.00 31.91 42 THR B CA 1
ATOM 2300 C C . THR B 1 18 ? 23.033 -8.769 43.050 1.00 31.07 42 THR B C 1
ATOM 2301 O O . THR B 1 18 ? 22.938 -8.593 41.843 1.00 30.62 42 THR B O 1
ATOM 2305 N N . SER B 1 19 ? 22.268 -8.131 43.930 1.00 30.35 43 SER B N 1
ATOM 2306 C CA . SER B 1 19 ? 21.333 -7.102 43.481 1.00 30.57 43 SER B CA 1
ATOM 2307 C C . SER B 1 19 ? 22.070 -5.956 42.796 1.00 29.00 43 SER B C 1
ATOM 2308 O O . SER B 1 19 ? 21.610 -5.448 41.780 1.00 27.78 43 SER B O 1
ATOM 2311 N N . GLU B 1 20 ? 23.224 -5.579 43.339 1.00 27.88 44 GLU B N 1
ATOM 2312 C CA . GLU B 1 20 ? 24.029 -4.522 42.760 1.00 27.39 44 GLU B CA 1
ATOM 2313 C C . GLU B 1 20 ? 24.268 -4.755 41.267 1.00 27.10 44 GLU B C 1
ATOM 2314 O O . GLU B 1 20 ? 24.029 -3.864 40.434 1.00 26.70 44 GLU B O 1
ATOM 2320 N N . SER B 1 21 ? 24.793 -5.931 40.941 1.00 25.93 45 SER B N 1
ATOM 2321 C CA . SER B 1 21 ? 25.074 -6.287 39.548 1.00 25.82 45 SER B CA 1
ATOM 2322 C C . SER B 1 21 ? 23.778 -6.340 38.725 1.00 25.44 45 SER B C 1
ATOM 2323 O O . SER B 1 21 ? 23.766 -5.911 37.592 1.00 26.39 45 SER B O 1
ATOM 2326 N N . GLN B 1 22 ? 22.711 -6.903 39.283 1.00 25.97 46 GLN B N 1
ATOM 2327 C CA . GLN B 1 22 ? 21.425 -6.973 38.571 1.00 26.47 46 GLN B CA 1
ATOM 2328 C C . GLN B 1 22 ? 20.833 -5.589 38.284 1.00 25.45 46 GLN B C 1
ATOM 2329 O O . GLN B 1 22 ? 20.364 -5.318 37.185 1.00 25.78 46 GLN B O 1
ATOM 2335 N N . ILE B 1 23 ? 20.895 -4.709 39.255 1.00 24.25 47 ILE B N 1
ATOM 2336 C CA . ILE B 1 23 ? 20.392 -3.345 39.062 1.00 24.02 47 ILE B CA 1
ATOM 2337 C C . ILE B 1 23 ? 21.148 -2.630 37.908 1.00 23.70 47 ILE B C 1
ATOM 2338 O O . ILE B 1 23 ? 20.543 -2.098 36.959 1.00 24.05 47 ILE B O 1
ATOM 2343 N N . ILE B 1 24 ? 22.472 -2.631 38.004 1.00 23.47 48 ILE B N 1
ATOM 2344 C CA . ILE B 1 24 ? 23.314 -1.917 37.046 1.00 23.19 48 ILE B CA 1
ATOM 2345 C C . ILE B 1 24 ? 23.168 -2.543 35.665 1.00 23.13 48 ILE B C 1
ATOM 2346 O O . ILE B 1 24 ? 23.101 -1.818 34.646 1.00 23.25 48 ILE B O 1
ATOM 2351 N N . SER B 1 25 ? 23.124 -3.872 35.620 1.00 22.40 49 SER B N 1
ATOM 2352 C CA . SER B 1 25 ? 22.972 -4.579 34.330 1.00 23.80 49 SER B CA 1
ATOM 2353 C C . SER B 1 25 ? 21.625 -4.278 33.688 1.00 23.78 49 SER B C 1
ATOM 2354 O O . SER B 1 25 ? 21.532 -4.074 32.475 1.00 24.14 49 SER B O 1
ATOM 2357 N N . HIS B 1 26 ? 20.568 -4.264 34.499 1.00 23.89 50 HIS B N 1
ATOM 2358 C CA . HIS B 1 26 ? 19.252 -3.911 33.975 1.00 24.76 50 HIS B CA 1
ATOM 2359 C C . HIS B 1 26 ? 19.195 -2.460 33.575 1.00 24.58 50 HIS B C 1
ATOM 2360 O O . HIS B 1 26 ? 18.455 -2.122 32.664 1.00 25.08 50 HIS B O 1
ATOM 2375 N N . LEU B 1 28 ? 21.742 -0.750 32.350 1.00 26.21 52 LEU B N 1
ATOM 2376 C CA . LEU B 1 28 ? 22.374 -0.729 31.016 1.00 27.17 52 LEU B CA 1
ATOM 2377 C C . LEU B 1 28 ? 21.436 -1.254 29.959 1.00 27.39 52 LEU B C 1
ATOM 2378 O O . LEU B 1 28 ? 21.363 -0.703 28.858 1.00 28.13 52 LEU B O 1
ATOM 2383 N N . ARG B 1 29 ? 20.692 -2.305 30.289 1.00 27.56 53 ARG B N 1
ATOM 2384 C CA . ARG B 1 29 ? 19.751 -2.877 29.306 1.00 27.79 53 ARG B CA 1
ATOM 2385 C C . ARG B 1 29 ? 18.719 -1.837 28.873 1.00 27.73 53 ARG B C 1
ATOM 2386 O O . ARG B 1 29 ? 18.455 -1.643 27.666 1.00 27.93 53 ARG B O 1
ATOM 2394 N N . LEU B 1 30 ? 18.106 -1.208 29.870 1.00 27.44 54 LEU B N 1
ATOM 2395 C CA . LEU B 1 30 ? 17.044 -0.234 29.632 1.00 28.20 54 LEU B CA 1
ATOM 2396 C C . LEU B 1 30 ? 17.549 1.027 28.930 1.00 28.27 54 LEU B C 1
ATOM 2397 O O . LEU B 1 30 ? 16.842 1.617 28.110 1.00 28.80 54 LEU B O 1
ATOM 2402 N N . LEU B 1 31 ? 18.758 1.449 29.277 1.00 27.68 55 LEU B N 1
ATOM 2403 C CA . LEU B 1 31 ? 19.337 2.647 28.709 1.00 27.74 55 LEU B CA 1
ATOM 2404 C C . LEU B 1 31 ? 19.631 2.446 27.243 1.00 28.61 55 LEU B C 1
ATOM 2405 O O . LEU B 1 31 ? 19.386 3.343 26.435 1.00 29.92 55 LEU B O 1
ATOM 2410 N N . ILE B 1 32 ? 20.167 1.274 26.907 1.00 27.65 56 ILE B N 1
ATOM 2411 C CA . ILE B 1 32 ? 20.441 0.900 25.510 1.00 28.40 56 ILE B CA 1
ATOM 2412 C C . ILE B 1 32 ? 19.147 0.836 24.702 1.00 29.84 56 ILE B C 1
ATOM 2413 O O . ILE B 1 32 ? 19.055 1.427 23.607 1.00 31.75 56 ILE B O 1
ATOM 2418 N N . GLU B 1 33 ? 18.146 0.125 25.228 1.00 29.84 57 GLU B N 1
ATOM 2419 C CA . GLU B 1 33 ? 16.814 0.115 24.611 1.00 31.15 57 GLU B CA 1
ATOM 2420 C C . GLU B 1 33 ? 16.305 1.533 24.378 1.00 31.52 57 GLU B C 1
ATOM 2421 O O . GLU B 1 33 ? 15.775 1.835 23.299 1.00 32.12 57 GLU B O 1
ATOM 2427 N N . HIS B 1 34 ? 16.470 2.392 25.385 1.00 29.86 58 HIS B N 1
ATOM 2428 C CA . HIS B 1 34 ? 16.007 3.791 25.290 1.00 30.67 58 HIS B CA 1
ATOM 2429 C C . HIS B 1 34 ? 16.770 4.571 24.218 1.00 30.97 58 HIS B C 1
ATOM 2430 O O . HIS B 1 34 ? 16.155 5.187 23.323 1.00 32.21 58 HIS B O 1
ATOM 2437 N N . ASP B 1 35 ? 18.101 4.546 24.291 1.00 30.35 59 ASP B N 1
ATOM 2438 C CA . ASP B 1 35 ? 18.933 5.336 23.357 1.00 31.78 59 ASP B CA 1
ATOM 2439 C C . ASP B 1 35 ? 18.831 4.886 21.886 1.00 32.82 59 ASP B C 1
ATOM 2440 O O . ASP B 1 35 ? 19.007 5.705 20.981 1.00 34.03 59 ASP B O 1
ATOM 2445 N N . THR B 1 36 ? 18.548 3.598 21.666 1.00 32.63 60 THR B N 1
ATOM 2446 C CA . THR B 1 36 ? 18.420 3.026 20.307 1.00 34.19 60 THR B CA 1
ATOM 2447 C C . THR B 1 36 ? 16.965 2.898 19.850 1.00 35.98 60 THR B C 1
ATOM 2448 O O . THR B 1 36 ? 16.691 2.310 18.802 1.00 36.36 60 THR B O 1
ATOM 2452 N N . HIS B 1 37 ? 16.043 3.459 20.634 1.00 37.23 61 HIS B N 1
ATOM 2453 C CA . HIS B 1 37 ? 14.597 3.363 20.365 1.00 39.06 61 HIS B CA 1
ATOM 2454 C C . HIS B 1 37 ? 14.135 1.911 20.105 1.00 39.06 61 HIS B C 1
ATOM 2455 O O . HIS B 1 37 ? 13.313 1.674 19.231 1.00 39.81 61 HIS B O 1
ATOM 2462 N N . GLY B 1 38 ? 14.669 0.945 20.859 1.00 37.79 62 GLY B N 1
ATOM 2463 C CA . GLY B 1 38 ? 14.227 -0.442 20.723 1.00 37.90 62 GLY B CA 1
ATOM 2464 C C . GLY B 1 38 ? 14.942 -1.258 19.648 1.00 39.08 62 GLY B C 1
ATOM 2465 O O . GLY B 1 38 ? 14.719 -2.475 19.533 1.00 39.28 62 GLY B O 1
ATOM 2466 N N . LYS B 1 39 ? 15.809 -0.606 18.870 1.00 39.31 63 LYS B N 1
ATOM 2467 C CA . LYS B 1 39 ? 16.620 -1.291 17.855 1.00 39.70 63 LYS B CA 1
ATOM 2468 C C . LYS B 1 39 ? 17.550 -2.332 18.464 1.00 38.47 63 LYS B C 1
ATOM 2469 O O . LYS B 1 39 ? 17.740 -3.423 17.905 1.00 37.65 63 LYS B O 1
ATOM 2475 N N . ILE B 1 40 ? 18.139 -1.984 19.605 1.00 36.54 64 ILE B N 1
ATOM 2476 C CA . ILE B 1 40 ? 18.901 -2.951 20.364 1.00 36.26 64 ILE B CA 1
ATOM 2477 C C . ILE B 1 40 ? 18.180 -3.287 21.677 1.00 35.42 64 ILE B C 1
ATOM 2478 O O . ILE B 1 40 ? 17.877 -2.392 22.494 1.00 34.33 64 ILE B O 1
ATOM 2483 N N . LYS B 1 41 ? 17.901 -4.578 21.849 1.00 35.17 65 LYS B N 1
ATOM 2484 C CA . LYS B 1 41 ? 17.232 -5.088 23.041 1.00 35.57 65 LYS B CA 1
ATOM 2485 C C . LYS B 1 41 ? 18.153 -6.064 23.765 1.00 34.17 65 LYS B C 1
ATOM 2486 O O . LYS B 1 41 ? 18.079 -7.267 23.526 1.00 34.30 65 LYS B O 1
ATOM 2492 N N . PRO B 1 42 ? 19.038 -5.560 24.656 1.00 33.33 66 PRO B N 1
ATOM 2493 C CA . PRO B 1 42 ? 19.970 -6.488 25.336 1.00 32.49 66 PRO B CA 1
ATOM 2494 C C . PRO B 1 42 ? 19.266 -7.517 26.234 1.00 32.59 66 PRO B C 1
ATOM 2495 O O . PRO B 1 42 ? 18.142 -7.279 26.700 1.00 32.91 66 PRO B O 1
ATOM 2499 N N . THR B 1 43 ? 19.900 -8.668 26.444 1.00 32.51 67 THR B N 1
ATOM 2500 C CA . THR B 1 43 ? 19.419 -9.622 27.450 1.00 32.55 67 THR B CA 1
ATOM 2501 C C . THR B 1 43 ? 20.536 -9.828 28.448 1.00 31.67 67 THR B C 1
ATOM 2502 O O . THR B 1 43 ? 21.689 -9.506 28.147 1.00 30.78 67 THR B O 1
ATOM 2506 N N . LEU B 1 44 ? 20.202 -10.342 29.635 1.00 30.98 68 LEU B N 1
ATOM 2507 C CA . LEU B 1 44 ? 21.219 -10.603 30.651 1.00 31.11 68 LEU B CA 1
ATOM 2508 C C . LEU B 1 44 ? 21.620 -12.067 30.626 1.00 32.07 68 LEU B C 1
ATOM 2509 O O . LEU B 1 44 ? 20.817 -12.939 30.256 1.00 32.21 68 LEU B O 1
ATOM 2514 N N . VAL B 1 45 ? 22.893 -12.303 30.958 1.00 32.73 69 VAL B N 1
ATOM 2515 C CA . VAL B 1 45 ? 23.427 -13.634 31.233 1.00 33.94 69 VAL B CA 1
ATOM 2516 C C . VAL B 1 45 ? 23.594 -13.539 32.741 1.00 34.71 69 VAL B C 1
ATOM 2517 O O . VAL B 1 45 ? 24.601 -13.050 33.241 1.00 33.90 69 VAL B O 1
ATOM 2521 N N . ASN B 1 46 ? 22.549 -13.951 33.451 1.00 36.91 70 ASN B N 1
ATOM 2522 C CA . ASN B 1 46 ? 22.369 -13.623 34.848 1.00 38.05 70 ASN B CA 1
ATOM 2523 C C . ASN B 1 46 ? 22.908 -14.688 35.797 1.00 38.57 70 ASN B C 1
ATOM 2524 O O . ASN B 1 46 ? 23.299 -15.782 35.374 1.00 38.93 70 ASN B O 1
ATOM 2529 N N . ASN B 1 47 ? 22.931 -14.335 37.079 1.00 38.32 71 ASN B N 1
ATOM 2530 C CA . ASN B 1 47 ? 23.323 -15.227 38.181 1.00 38.78 71 ASN B CA 1
ATOM 2531 C C . ASN B 1 47 ? 24.683 -15.893 38.024 1.00 37.68 71 ASN B C 1
ATOM 2532 O O . ASN B 1 47 ? 24.833 -17.055 38.365 1.00 38.80 71 ASN B O 1
ATOM 2537 N N . LEU B 1 48 ? 25.663 -15.170 37.485 1.00 35.51 72 LEU B N 1
ATOM 2538 C CA . LEU B 1 48 ? 27.017 -15.718 37.383 1.00 34.42 72 LEU B CA 1
ATOM 2539 C C . LEU B 1 48 ? 27.672 -15.668 38.756 1.00 34.48 72 LEU B C 1
ATOM 2540 O O . LEU B 1 48 ? 27.419 -14.746 39.522 1.00 33.32 72 LEU B O 1
ATOM 2545 N N . GLY B 1 49 ? 28.484 -16.682 39.075 1.00 35.26 73 GLY B N 1
ATOM 2546 C CA . GLY B 1 49 ? 29.048 -16.841 40.421 1.00 35.45 73 GLY B CA 1
ATOM 2547 C C . GLY B 1 49 ? 30.155 -15.879 40.839 1.00 34.48 73 GLY B C 1
ATOM 2548 O O . GLY B 1 49 ? 30.369 -15.670 42.032 1.00 34.24 73 GLY B O 1
ATOM 2549 N N . SER B 1 50 ? 30.863 -15.304 39.867 1.00 33.50 74 SER B N 1
ATOM 2550 C CA . SER B 1 50 ? 32.048 -14.479 40.140 1.00 32.83 74 SER B CA 1
ATOM 2551 C C . SER B 1 50 ? 32.449 -13.621 38.940 1.00 32.36 74 SER B C 1
ATOM 2552 O O . SER B 1 50 ? 31.955 -13.834 37.804 1.00 31.58 74 SER B O 1
ATOM 2555 N N . SER B 1 51 ? 33.349 -12.655 39.163 1.00 31.64 75 SER B N 1
ATOM 2556 C CA . SER B 1 51 ? 33.859 -11.892 38.023 1.00 30.89 75 SER B CA 1
ATOM 2557 C C . SER B 1 51 ? 34.801 -12.705 37.106 1.00 30.76 75 SER B C 1
ATOM 2558 O O . SER B 1 51 ? 35.011 -12.342 35.939 1.00 29.75 75 SER B O 1
ATOM 2561 N N . THR B 1 52 ? 35.344 -13.813 37.607 1.00 31.56 76 THR B N 1
ATOM 2562 C CA . THR B 1 52 ? 36.078 -14.727 36.725 1.00 31.96 76 THR B CA 1
ATOM 2563 C C . THR B 1 52 ? 35.102 -15.304 35.692 1.00 31.74 76 THR B C 1
ATOM 2564 O O . THR B 1 52 ? 35.420 -15.422 34.494 1.00 31.03 76 THR B O 1
ATOM 2568 N N . ILE B 1 53 ? 33.898 -15.628 36.151 1.00 31.55 77 ILE B N 1
ATOM 2569 C CA . ILE B 1 53 ? 32.867 -16.167 35.249 1.00 32.03 77 ILE B CA 1
ATOM 2570 C C . ILE B 1 53 ? 32.359 -15.080 34.291 1.00 30.87 77 ILE B C 1
ATOM 2571 O O . ILE B 1 53 ? 32.157 -15.343 33.102 1.00 31.96 77 ILE B O 1
ATOM 2576 N N . GLN B 1 54 ? 32.193 -13.856 34.792 1.00 28.58 78 GLN B N 1
ATOM 2577 C CA . GLN B 1 54 ? 31.841 -12.739 33.925 1.00 27.09 78 GLN B CA 1
ATOM 2578 C C . GLN B 1 54 ? 32.890 -12.568 32.857 1.00 26.43 78 GLN B C 1
ATOM 2579 O O . GLN B 1 54 ? 32.558 -12.427 31.696 1.00 25.71 78 GLN B O 1
ATOM 2585 N N . HIS B 1 55 ? 34.157 -12.557 33.274 1.00 27.40 79 HIS B N 1
ATOM 2586 C CA . HIS B 1 55 ? 35.294 -12.334 32.376 1.00 27.66 79 HIS B CA 1
ATOM 2587 C C . HIS B 1 55 ? 35.370 -13.424 31.306 1.00 28.92 79 HIS B C 1
ATOM 2588 O O . HIS B 1 55 ? 35.503 -13.146 30.107 1.00 29.75 79 HIS B O 1
ATOM 2595 N N . ASN B 1 56 ? 35.266 -14.672 31.731 1.00 29.39 80 ASN B N 1
ATOM 2596 C CA . ASN B 1 56 ? 35.339 -15.773 30.782 1.00 30.28 80 ASN B CA 1
ATOM 2597 C C . ASN B 1 56 ? 34.225 -15.709 29.743 1.00 29.35 80 ASN B C 1
ATOM 2598 O O . ASN B 1 56 ? 34.433 -16.112 28.591 1.00 30.56 80 ASN B O 1
ATOM 2603 N N . ALA B 1 57 ? 33.054 -15.226 30.157 1.00 27.31 81 ALA B N 1
ATOM 2604 C CA . ALA B 1 57 ? 31.940 -15.059 29.236 1.00 27.46 81 ALA B CA 1
ATOM 2605 C C . ALA B 1 57 ? 32.322 -14.097 28.118 1.00 27.82 81 ALA B C 1
ATOM 2606 O O . ALA B 1 57 ? 32.063 -14.374 26.949 1.00 28.22 81 ALA B O 1
ATOM 2608 N N . LEU B 1 58 ? 32.921 -12.956 28.475 1.00 27.50 82 LEU B N 1
ATOM 2609 C CA . LEU B 1 58 ? 33.360 -12.003 27.465 1.00 28.12 82 LEU B CA 1
ATOM 2610 C C . LEU B 1 58 ? 34.482 -12.538 26.586 1.00 29.97 82 LEU B C 1
ATOM 2611 O O . LEU B 1 58 ? 34.435 -12.386 25.355 1.00 29.24 82 LEU B O 1
ATOM 2616 N N . ILE B 1 59 ? 35.481 -13.167 27.210 1.00 30.98 83 ILE B N 1
ATOM 2617 C CA . ILE B 1 59 ? 36.587 -13.767 26.457 1.00 33.41 83 ILE B CA 1
ATOM 2618 C C . ILE B 1 59 ? 36.100 -14.861 25.477 1.00 34.33 83 ILE B C 1
ATOM 2619 O O . ILE B 1 59 ? 36.601 -14.963 24.354 1.00 34.25 83 ILE B O 1
ATOM 2624 N N . ASN B 1 60 ? 35.122 -15.663 25.904 1.00 34.21 84 ASN B N 1
ATOM 2625 C CA . ASN B 1 60 ? 34.617 -16.763 25.063 1.00 35.79 84 ASN B CA 1
ATOM 2626 C C . ASN B 1 60 ? 33.515 -16.402 24.060 1.00 35.05 84 ASN B C 1
ATOM 2627 O O . ASN B 1 60 ? 33.101 -17.253 23.283 1.00 35.35 84 ASN B O 1
ATOM 2632 N N . GLY B 1 61 ? 33.068 -15.148 24.087 1.00 33.51 85 GLY B N 1
ATOM 2633 C CA . GLY B 1 61 ? 32.061 -14.653 23.150 1.00 33.41 85 GLY B CA 1
ATOM 2634 C C . GLY B 1 61 ? 30.641 -14.950 23.607 1.00 33.12 85 GLY B C 1
ATOM 2635 O O . GLY B 1 61 ? 29.693 -14.768 22.847 1.00 32.72 85 GLY B O 1
ATOM 2636 N N . ASP B 1 62 ? 30.498 -15.374 24.861 1.00 32.11 86 ASP B N 1
ATOM 2637 C CA . ASP B 1 62 ? 29.191 -15.719 25.423 1.00 32.12 86 ASP B CA 1
ATOM 2638 C C . ASP B 1 62 ? 28.367 -14.490 25.803 1.00 31.67 86 ASP B C 1
ATOM 2639 O O . ASP B 1 62 ? 27.130 -14.558 25.942 1.00 32.08 86 ASP B O 1
ATOM 2644 N N . ALA B 1 63 ? 29.056 -13.367 25.956 1.00 29.82 87 ALA B N 1
ATOM 2645 C CA . ALA B 1 63 ? 28.437 -12.085 26.219 1.00 29.35 87 ALA B CA 1
ATOM 2646 C C . ALA B 1 63 ? 29.434 -11.009 25.788 1.00 28.55 87 ALA B C 1
ATOM 2647 O O . ALA B 1 63 ? 30.597 -11.317 25.514 1.00 28.45 87 ALA B O 1
ATOM 2649 N N . ASN B 1 64 ? 28.974 -9.765 25.684 1.00 28.18 88 ASN B N 1
ATOM 2650 C CA . ASN B 1 64 ? 29.873 -8.693 25.255 1.00 27.73 88 ASN B CA 1
ATOM 2651 C C . ASN B 1 64 ? 29.886 -7.459 26.141 1.00 27.07 88 ASN B C 1
ATOM 2652 O O . ASN B 1 64 ? 30.592 -6.516 25.819 1.00 27.01 88 ASN B O 1
ATOM 2657 N N . ILE B 1 65 ? 29.132 -7.465 27.252 1.00 26.31 89 ILE B N 1
ATOM 2658 C CA . ILE B 1 65 ? 29.177 -6.352 28.233 1.00 26.72 89 ILE B CA 1
ATOM 2659 C C . ILE B 1 65 ? 29.115 -7.014 29.607 1.00 26.88 89 ILE B C 1
ATOM 2660 O O . ILE B 1 65 ? 28.390 -8.000 29.739 1.00 27.67 89 ILE B O 1
ATOM 2665 N N . SER B 1 66 ? 29.900 -6.531 30.588 1.00 26.14 90 SER B N 1
ATOM 2666 C CA . SER B 1 66 ? 29.627 -6.820 32.004 1.00 26.23 90 SER B CA 1
ATOM 2667 C C . SER B 1 66 ? 29.041 -5.571 32.645 1.00 24.84 90 SER B C 1
ATOM 2668 O O . SER B 1 66 ? 29.630 -4.497 32.556 1.00 25.17 90 SER B O 1
ATOM 2671 N N . GLY B 1 67 ? 27.903 -5.720 33.316 1.00 24.61 91 GLY B N 1
ATOM 2672 C CA . GLY B 1 67 ? 27.212 -4.566 33.881 1.00 24.83 91 GLY B CA 1
ATOM 2673 C C . GLY B 1 67 ? 28.117 -3.893 34.898 1.00 24.54 91 GLY B C 1
ATOM 2674 O O . GLY B 1 67 ? 28.283 -2.669 34.901 1.00 24.12 91 GLY B O 1
ATOM 2675 N N . VAL B 1 68 ? 28.731 -4.700 35.757 1.00 24.32 92 VAL B N 1
ATOM 2676 C CA . VAL B 1 68 ? 29.648 -4.151 36.743 1.00 23.90 92 VAL B CA 1
ATOM 2677 C C . VAL B 1 68 ? 30.869 -5.032 36.975 1.00 23.66 92 VAL B C 1
ATOM 2678 O O . VAL B 1 68 ? 30.758 -6.254 37.138 1.00 23.90 92 VAL B O 1
ATOM 2682 N N . ARG B 1 69 ? 32.032 -4.393 36.935 1.00 22.40 93 ARG B N 1
ATOM 2683 C CA . ARG B 1 69 ? 33.287 -5.015 37.253 1.00 22.69 93 ARG B CA 1
ATOM 2684 C C . ARG B 1 69 ? 33.988 -4.074 38.223 1.00 23.09 93 ARG B C 1
ATOM 2685 O O . ARG B 1 69 ? 33.705 -2.870 38.219 1.00 22.40 93 ARG B O 1
ATOM 2693 N N . TYR B 1 70 ? 34.859 -4.626 39.070 1.00 23.62 94 TYR B N 1
ATOM 2694 C CA . TYR B 1 70 ? 35.543 -3.861 40.099 1.00 24.03 94 TYR B CA 1
ATOM 2695 C C . TYR B 1 70 ? 37.036 -3.872 39.829 1.00 24.67 94 TYR B C 1
ATOM 2696 O O . TYR B 1 70 ? 37.622 -4.959 39.730 1.00 25.61 94 TYR B O 1
ATOM 2705 N N . ASN B 1 71 ? 37.645 -2.687 39.709 1.00 24.43 95 ASN B N 1
ATOM 2706 C CA . ASN B 1 71 ? 39.022 -2.620 39.200 1.00 26.70 95 ASN B CA 1
ATOM 2707 C C . ASN B 1 71 ? 40.048 -3.407 40.005 1.00 27.98 95 ASN B C 1
ATOM 2708 O O . ASN B 1 71 ? 40.851 -4.131 39.429 1.00 29.10 95 ASN B O 1
ATOM 2713 N N . GLY B 1 72 ? 39.973 -3.326 41.333 1.00 28.52 96 GLY B N 1
ATOM 2714 C CA . GLY B 1 72 ? 40.903 -4.077 42.188 1.00 30.03 96 GLY B CA 1
ATOM 2715 C C . GLY B 1 72 ? 40.813 -5.583 42.015 1.00 30.68 96 GLY B C 1
ATOM 2716 O O . GLY B 1 72 ? 41.814 -6.296 42.147 1.00 32.22 96 GLY B O 1
ATOM 2717 N N . THR B 1 73 ? 39.611 -6.071 41.729 1.00 29.83 97 THR B N 1
ATOM 2718 C CA . THR B 1 73 ? 39.390 -7.486 41.465 1.00 29.43 97 THR B CA 1
ATOM 2719 C C . THR B 1 73 ? 39.997 -7.901 40.142 1.00 29.71 97 THR B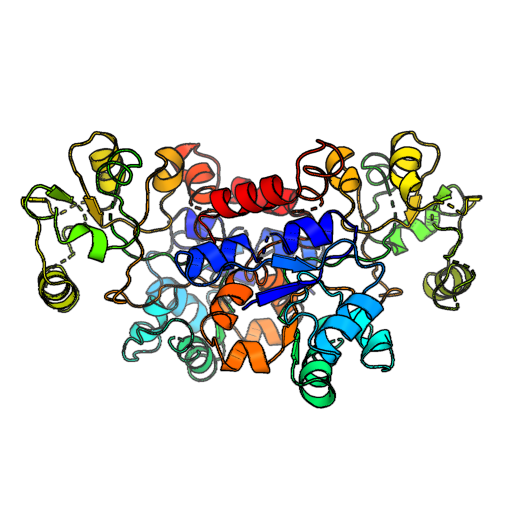 C 1
ATOM 2720 O O . THR B 1 73 ? 40.640 -8.935 40.062 1.00 29.84 97 THR B O 1
ATOM 2724 N N . ASP B 1 74 ? 39.753 -7.096 39.109 1.00 29.22 98 ASP B N 1
ATOM 2725 C CA . ASP B 1 74 ? 40.160 -7.446 37.747 1.00 30.25 98 ASP B CA 1
ATOM 2726 C C . ASP B 1 74 ? 41.639 -7.157 37.452 1.00 30.93 98 ASP B C 1
ATOM 2727 O O . ASP B 1 74 ? 42.250 -7.786 36.563 1.00 31.50 98 ASP B O 1
ATOM 2732 N N . LEU B 1 75 ? 42.219 -6.227 38.209 1.00 30.55 99 LEU B N 1
ATOM 2733 C CA . LEU B 1 75 ? 43.637 -5.939 38.077 1.00 30.70 99 LEU B CA 1
ATOM 2734 C C . LEU B 1 75 ? 44.501 -7.124 38.528 1.00 32.00 99 LEU B C 1
ATOM 2735 O O . LEU B 1 75 ? 45.465 -7.493 37.824 1.00 31.76 99 LEU B O 1
ATOM 2740 N N . THR B 1 76 ? 44.169 -7.702 39.687 1.00 31.88 100 THR B N 1
ATOM 2741 C CA . THR B 1 76 ? 44.931 -8.830 40.239 1.00 34.03 100 THR B CA 1
ATOM 2742 C C . THR B 1 76 ? 44.357 -10.183 39.792 1.00 34.11 100 THR B C 1
ATOM 2743 O O . THR B 1 76 ? 45.011 -11.205 39.915 1.00 35.18 100 THR B O 1
ATOM 2747 N N . GLY B 1 77 ? 43.123 -10.187 39.295 1.00 33.46 101 GLY B N 1
ATOM 2748 C CA . GLY B 1 77 ? 42.491 -11.413 38.824 1.00 33.59 101 GLY B CA 1
ATOM 2749 C C . GLY B 1 77 ? 42.713 -11.560 37.335 1.00 34.34 101 GLY B C 1
ATOM 2750 O O . GLY B 1 77 ? 43.770 -12.037 36.903 1.00 35.38 101 GLY B O 1
ATOM 2751 N N . ALA B 1 78 ? 41.740 -11.109 36.543 1.00 33.32 102 ALA B N 1
ATOM 2752 C CA . ALA B 1 78 ? 41.814 -11.244 35.083 1.00 33.82 102 ALA B CA 1
ATOM 2753 C C . ALA B 1 78 ? 43.167 -10.799 34.496 1.00 34.22 102 ALA B C 1
ATOM 2754 O O . ALA B 1 78 ? 43.732 -11.482 33.640 1.00 34.95 102 ALA B O 1
ATOM 2756 N N . LEU B 1 79 ? 43.688 -9.656 34.950 1.00 33.76 103 LEU B N 1
ATOM 2757 C CA . LEU B 1 79 ? 44.950 -9.115 34.408 1.00 34.90 103 LEU B CA 1
ATOM 2758 C C . LEU B 1 79 ? 46.221 -9.721 35.014 1.00 36.96 103 LEU B C 1
ATOM 2759 O O . LEU B 1 79 ? 47.328 -9.542 34.458 1.00 37.31 103 LEU B O 1
ATOM 2764 N N . LYS B 1 80 ? 46.073 -10.428 36.143 1.00 37.68 104 LYS B N 1
ATOM 2765 C CA . LYS B 1 80 ? 47.205 -11.083 36.835 1.00 40.11 104 LYS B CA 1
ATOM 2766 C C . LYS B 1 80 ? 48.347 -10.107 37.145 1.00 40.52 104 LYS B C 1
ATOM 2767 O O . LYS B 1 80 ? 49.513 -10.449 36.988 1.00 41.26 104 LYS B O 1
ATOM 2773 N N . GLU B 1 81 ? 48.013 -8.887 37.550 1.00 39.55 105 GLU B N 1
ATOM 2774 C CA . GLU B 1 81 ? 49.042 -7.892 37.891 1.00 40.34 105 GLU B CA 1
ATOM 2775 C C . GLU B 1 81 ? 49.104 -7.722 39.413 1.00 40.11 105 GLU B C 1
ATOM 2776 O O . GLU B 1 81 ? 48.241 -8.230 40.125 1.00 39.81 105 GLU B O 1
ATOM 2782 N N . ALA B 1 82 ? 50.119 -7.011 39.901 1.00 40.60 106 ALA B N 1
ATOM 2783 C CA . ALA B 1 82 ? 50.224 -6.642 41.319 1.00 40.28 106 ALA B CA 1
ATOM 2784 C C . ALA B 1 82 ? 49.178 -5.588 41.683 1.00 38.76 106 ALA B C 1
ATOM 2785 O O . ALA B 1 82 ? 48.852 -4.729 40.854 1.00 38.30 106 ALA B O 1
ATOM 2787 N N . PRO B 1 83 ? 48.634 -5.639 42.919 1.00 38.25 107 PRO B N 1
ATOM 2788 C CA . PRO B 1 83 ? 47.685 -4.575 43.273 1.00 36.77 107 PRO B CA 1
ATOM 2789 C C . PRO B 1 83 ? 48.351 -3.197 43.336 1.00 36.35 107 PRO B C 1
ATOM 2790 O O . PRO B 1 83 ? 49.521 -3.101 43.667 1.00 37.21 107 PRO B O 1
ATOM 2794 N N . ILE B 1 84 ? 47.600 -2.154 43.009 1.00 35.42 108 ILE B N 1
ATOM 2795 C CA . ILE B 1 84 ? 48.033 -0.759 43.133 1.00 35.43 108 ILE B CA 1
ATOM 2796 C C . ILE B 1 84 ? 47.104 -0.065 44.144 1.00 34.71 108 ILE B C 1
ATOM 2797 O O . ILE B 1 84 ? 45.897 -0.126 43.985 1.00 33.52 108 ILE B O 1
ATOM 2802 N N . LYS B 1 85 ? 47.664 0.605 45.157 1.00 34.89 109 LYS B N 1
ATOM 2803 C CA . LYS B 1 85 ? 46.845 1.255 46.200 1.00 34.22 109 LYS B CA 1
ATOM 2804 C C . LYS B 1 85 ? 46.192 2.559 45.753 1.00 33.29 109 LYS B C 1
ATOM 2805 O O . LYS B 1 85 ? 45.059 2.844 46.153 1.00 32.24 109 LYS B O 1
ATOM 2811 N N . ASP B 1 86 ? 46.920 3.366 44.974 1.00 33.50 110 ASP B N 1
ATOM 2812 C CA . ASP B 1 86 ? 46.441 4.687 44.554 1.00 33.60 110 ASP B CA 1
ATOM 2813 C C . ASP B 1 86 ? 45.257 4.583 43.580 1.00 32.41 110 ASP B C 1
ATOM 2814 O O . ASP B 1 86 ? 45.388 3.949 42.529 1.00 32.15 110 ASP B O 1
ATOM 2819 N N . PRO B 1 87 ? 44.110 5.229 43.910 1.00 31.66 111 PRO B N 1
ATOM 2820 C CA . PRO B 1 87 ? 42.909 5.137 43.057 1.00 30.92 111 PRO B CA 1
ATOM 2821 C C . PRO B 1 87 ? 43.161 5.416 41.554 1.00 31.29 111 PRO B C 1
ATOM 2822 O O . PRO B 1 87 ? 42.817 4.572 40.692 1.00 30.21 111 PRO B O 1
ATOM 2826 N N . LYS B 1 88 ? 43.781 6.557 41.248 1.00 32.17 112 LYS B N 1
ATOM 2827 C CA . LYS B 1 88 ? 43.968 6.948 39.848 1.00 32.61 112 LYS B CA 1
ATOM 2828 C C . LYS B 1 88 ? 44.885 5.998 39.083 1.00 32.78 112 LYS B C 1
ATOM 2829 O O . LYS B 1 88 ? 44.570 5.625 37.960 1.00 32.77 112 LYS B O 1
ATOM 2835 N N . LYS B 1 89 ? 46.007 5.609 39.682 1.00 33.43 113 LYS B N 1
ATOM 2836 C CA . LYS B 1 89 ? 46.950 4.739 38.989 1.00 34.45 113 LYS B CA 1
ATOM 2837 C C . LYS B 1 89 ? 46.430 3.294 38.852 1.00 33.26 113 LYS B C 1
ATOM 2838 O O . LYS B 1 89 ? 46.699 2.644 37.855 1.00 33.29 113 LYS B O 1
ATOM 2844 N N . ALA B 1 90 ? 45.644 2.824 39.821 1.00 31.60 114 ALA B N 1
ATOM 2845 C CA . ALA B 1 90 ? 45.047 1.491 39.722 1.00 30.77 114 ALA B CA 1
ATOM 2846 C C . ALA B 1 90 ? 44.074 1.443 38.553 1.00 29.90 114 ALA B C 1
ATOM 2847 O O . ALA B 1 90 ? 44.013 0.439 37.815 1.00 29.91 114 ALA B O 1
ATOM 2857 N N . ILE B 1 92 ? 43.986 3.432 35.796 1.00 30.95 116 ILE B N 1
ATOM 2858 C CA . ILE B 1 92 ? 44.734 3.552 34.541 1.00 32.88 116 ILE B CA 1
ATOM 2859 C C . ILE B 1 92 ? 45.332 2.200 34.146 1.00 33.02 116 ILE B C 1
ATOM 2860 O O . ILE B 1 92 ? 45.231 1.792 32.992 1.00 34.26 116 ILE B O 1
ATOM 2865 N N . ALA B 1 93 ? 45.976 1.524 35.096 1.00 32.53 117 ALA B N 1
ATOM 2866 C CA . ALA B 1 93 ? 46.563 0.218 34.839 1.00 32.25 117 ALA B CA 1
ATOM 2867 C C . ALA B 1 93 ? 45.483 -0.763 34.408 1.00 31.76 117 ALA B C 1
ATOM 2868 O O . ALA B 1 93 ? 45.707 -1.574 33.521 1.00 32.13 117 ALA B O 1
ATOM 2870 N N . THR B 1 94 ? 44.317 -0.704 35.058 1.00 30.12 118 THR B N 1
ATOM 2871 C CA . THR B 1 94 ? 43.215 -1.592 34.712 1.00 30.19 118 THR B CA 1
ATOM 2872 C C . THR B 1 94 ? 42.726 -1.341 33.276 1.00 29.87 118 THR B C 1
ATOM 2873 O O . THR B 1 94 ? 42.565 -2.280 32.497 1.00 30.55 118 THR B O 1
ATOM 2877 N N . GLN B 1 95 ? 42.513 -0.074 32.932 1.00 29.25 119 GLN B N 1
ATOM 287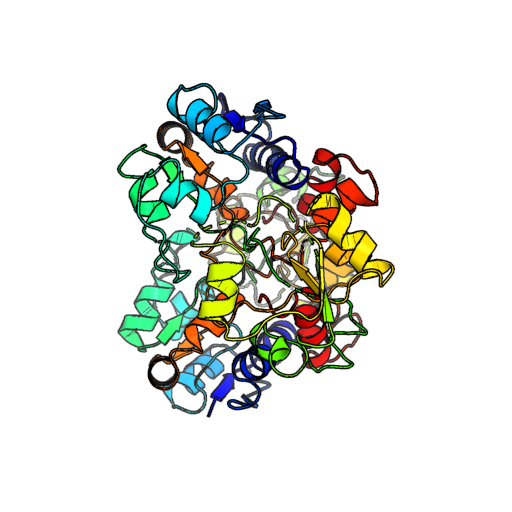8 C CA . GLN B 1 95 ? 42.004 0.293 31.613 1.00 29.09 119 GLN B CA 1
ATOM 2879 C C . GLN B 1 95 ? 43.022 -0.040 30.517 1.00 29.85 119 GLN B C 1
ATOM 2880 O O . GLN B 1 95 ? 42.671 -0.619 29.471 1.00 29.56 119 GLN B O 1
ATOM 2886 N N . GLN B 1 96 ? 44.281 0.308 30.748 1.00 30.06 120 GLN B N 1
ATOM 2887 C CA . GLN B 1 96 ? 45.321 -0.059 29.760 1.00 32.42 120 GLN B CA 1
ATOM 2888 C C . GLN B 1 96 ? 45.392 -1.580 29.539 1.00 31.97 120 GLN B C 1
ATOM 2889 O O . GLN B 1 96 ? 45.503 -2.048 28.403 1.00 32.83 120 GLN B O 1
ATOM 2895 N N . GLY B 1 97 ? 45.322 -2.335 30.636 1.00 30.67 121 GLY B N 1
ATOM 2896 C CA . GLY B 1 97 ? 45.423 -3.772 30.600 1.00 30.74 121 GLY B CA 1
ATOM 2897 C C . GLY B 1 97 ? 44.285 -4.414 29.837 1.00 30.38 121 GLY B C 1
ATOM 2898 O O . GLY B 1 97 ? 44.525 -5.240 28.935 1.00 31.27 121 GLY B O 1
ATOM 2899 N N . PHE B 1 98 ? 43.052 -4.030 30.175 1.00 28.96 122 PHE B N 1
ATOM 2900 C CA . PHE B 1 98 ? 41.878 -4.558 29.457 1.00 28.36 122 PHE B CA 1
ATOM 2901 C C . PHE B 1 98 ? 41.954 -4.285 27.963 1.00 29.65 122 PHE B C 1
ATOM 2902 O O . PHE B 1 98 ? 41.578 -5.145 27.153 1.00 29.40 122 PHE B O 1
ATOM 2910 N N . LYS B 1 99 ? 42.474 -3.110 27.593 1.00 30.69 123 LYS B N 1
ATOM 2911 C CA . LYS B 1 99 ? 42.647 -2.812 26.175 1.00 31.85 123 LYS B CA 1
ATOM 2912 C C . LYS B 1 99 ? 43.699 -3.711 25.529 1.00 32.41 123 LYS B C 1
ATOM 2913 O O . LYS B 1 99 ? 43.422 -4.407 24.516 1.00 32.00 123 LYS B O 1
ATOM 2919 N N . LYS B 1 100 ? 44.890 -3.715 26.116 1.00 32.20 124 LYS B N 1
ATOM 2920 C CA . LYS B 1 100 ? 46.009 -4.443 25.525 1.00 33.99 124 LYS B CA 1
ATOM 2921 C C . LYS B 1 100 ? 45.816 -5.963 25.553 1.00 34.14 124 LYS B C 1
ATOM 2922 O O . LYS B 1 100 ? 46.058 -6.624 24.556 1.00 34.39 124 LYS B O 1
ATOM 2928 N N . LYS B 1 101 ? 45.374 -6.509 26.689 1.00 33.36 125 LYS B N 1
ATOM 2929 C CA . LYS B 1 101 ? 45.303 -7.963 26.828 1.00 34.23 125 LYS B CA 1
ATOM 2930 C C . LYS B 1 101 ? 44.035 -8.558 26.225 1.00 33.73 125 LYS B C 1
ATOM 2931 O O . LYS B 1 101 ? 44.099 -9.643 25.651 1.00 34.40 125 LYS B O 1
ATOM 2937 N N . PHE B 1 102 ? 42.897 -7.855 26.335 1.00 32.15 126 PHE B N 1
ATOM 2938 C CA . PHE B 1 102 ? 41.593 -8.441 25.953 1.00 31.66 126 PHE B CA 1
ATOM 2939 C C . PHE B 1 102 ? 40.806 -7.689 24.901 1.00 31.70 126 PHE B C 1
ATOM 2940 O O . PHE B 1 102 ? 39.702 -8.123 24.544 1.00 31.25 126 PHE B O 1
ATOM 2948 N N . ASP B 1 103 ? 41.352 -6.568 24.414 1.00 31.95 127 ASP B N 1
ATOM 2949 C CA . ASP B 1 103 ? 40.665 -5.696 23.443 1.00 32.18 127 ASP B CA 1
ATOM 2950 C C . ASP B 1 103 ? 39.288 -5.287 23.991 1.00 30.64 127 ASP B C 1
ATOM 2951 O O . ASP B 1 103 ? 38.269 -5.358 23.283 1.00 29.62 127 ASP B O 1
ATOM 2956 N N . GLN B 1 104 ? 39.267 -4.904 25.276 1.00 30.05 128 GLN B N 1
ATOM 2957 C CA . GLN B 1 104 ? 38.045 -4.487 25.941 1.00 28.88 128 GLN B CA 1
ATOM 2958 C C . GLN B 1 104 ? 38.198 -3.094 26.500 1.00 29.09 128 GLN B C 1
ATOM 2959 O O . GLN B 1 104 ? 39.317 -2.640 26.771 1.00 29.96 128 GLN B O 1
ATOM 2965 N N . THR B 1 105 ? 37.063 -2.429 26.701 1.00 28.18 129 THR B N 1
ATOM 2966 C CA . THR B 1 105 ? 37.076 -1.135 27.351 1.00 27.41 129 THR B CA 1
ATOM 2967 C C . THR B 1 105 ? 36.536 -1.295 28.743 1.00 26.28 129 THR B C 1
ATOM 2968 O O . THR B 1 105 ? 35.359 -1.718 28.933 1.00 25.42 129 THR B O 1
ATOM 2972 N N . PHE B 1 106 ? 37.400 -0.999 29.714 1.00 25.75 130 PHE B N 1
ATOM 2973 C CA . PHE B 1 106 ? 36.988 -0.910 31.125 1.00 25.76 130 PHE B CA 1
ATOM 2974 C C . PHE B 1 106 ? 36.661 0.589 31.303 1.00 25.91 130 PHE B C 1
ATOM 2975 O O . PHE B 1 106 ? 37.547 1.430 31.232 1.00 26.97 130 PHE B O 1
ATOM 2983 N N . PHE B 1 107 ? 35.376 0.915 31.481 1.00 24.98 131 PHE B N 1
ATOM 2984 C CA . PHE B 1 107 ? 34.958 2.313 31.462 1.00 24.91 131 PHE B CA 1
ATOM 2985 C C . PHE B 1 107 ? 35.406 3.040 32.711 1.00 25.00 131 PHE B C 1
ATOM 2986 O O . PHE B 1 107 ? 35.734 2.406 33.715 1.00 24.71 131 PHE B O 1
ATOM 2994 N N . ASP B 1 108 ? 35.448 4.375 32.634 1.00 25.79 132 ASP B N 1
ATOM 2995 C CA . ASP B 1 108 ? 35.588 5.177 33.843 1.00 26.15 132 ASP B CA 1
ATOM 2996 C C . ASP B 1 108 ? 34.480 4.751 34.801 1.00 25.56 132 ASP B C 1
ATOM 2997 O O . ASP B 1 108 ? 33.420 4.273 34.362 1.00 25.58 132 ASP B O 1
ATOM 3002 N N . SER B 1 109 ? 34.742 4.884 36.099 1.00 24.86 133 SER B N 1
ATOM 3003 C CA . SER B 1 109 ? 33.813 4.407 37.131 1.00 24.16 133 SER B CA 1
ATOM 3004 C C . SER B 1 109 ? 32.429 5.033 37.096 1.00 24.29 133 SER B C 1
ATOM 3005 O O . SER B 1 109 ? 32.295 6.235 36.819 1.00 25.22 133 SER B O 1
ATOM 3008 N N . TYR B 1 110 ? 31.418 4.222 37.425 1.00 23.37 134 TYR B N 1
ATOM 3009 C CA . TYR B 1 110 ? 30.076 4.719 37.762 1.00 23.26 134 TYR B CA 1
ATOM 3010 C C . TYR B 1 110 ? 30.088 5.802 38.860 1.00 23.66 134 TYR B C 1
ATOM 3011 O O . TYR B 1 110 ? 29.197 6.641 38.919 1.00 22.31 134 TYR B O 1
ATOM 3020 N N . GLY B 1 111 ? 31.077 5.729 39.748 1.00 23.12 135 GLY B N 1
ATOM 3021 C CA . GLY B 1 111 ? 31.270 6.760 40.750 1.00 22.50 135 GLY B CA 1
ATOM 3022 C C . GLY B 1 111 ? 31.260 6.154 42.138 1.00 22.82 135 GLY B C 1
ATOM 3023 O O . GLY B 1 111 ? 31.418 6.869 43.115 1.00 21.71 135 GLY B O 1
ATOM 3024 N N . PHE B 1 112 ? 31.080 4.828 42.227 1.00 22.78 136 PHE B N 1
ATOM 3025 C CA . PHE B 1 112 ? 31.156 4.164 43.510 1.00 23.32 136 PHE B CA 1
ATOM 3026 C C . PHE B 1 112 ? 32.266 3.092 43.564 1.00 23.67 136 PHE B C 1
ATOM 3027 O O . PHE B 1 112 ? 32.773 2.599 42.539 1.00 23.09 136 PHE B O 1
ATOM 3035 N N . ALA B 1 113 ? 32.606 2.716 44.783 1.00 24.50 137 ALA B N 1
ATOM 3036 C CA . ALA B 1 113 ? 33.524 1.621 45.031 1.00 24.06 137 ALA B CA 1
ATOM 3037 C C . ALA B 1 113 ? 32.833 0.621 45.942 1.00 24.76 137 ALA B C 1
ATOM 3038 O O . ALA B 1 113 ? 32.155 1.013 46.923 1.00 26.43 137 ALA B O 1
ATOM 3040 N N . ASN B 1 114 ? 33.003 -0.660 45.644 1.00 28.43 138 ASN B N 1
ATOM 3041 C CA . ASN B 1 114 ? 32.449 -1.705 46.479 1.00 27.31 138 ASN B CA 1
ATOM 3042 C C . ASN B 1 114 ? 33.595 -2.495 47.107 1.00 26.30 138 ASN B C 1
ATOM 3043 O O . ASN B 1 114 ? 34.133 -3.405 46.476 1.00 25.23 138 ASN B O 1
ATOM 3048 N N . THR B 1 115 ? 33.942 -2.131 48.344 1.00 25.00 139 THR B N 1
ATOM 3049 C CA . THR B 1 115 ? 35.116 -2.669 49.019 1.00 25.97 139 THR B CA 1
ATOM 3050 C C . THR B 1 115 ? 34.775 -3.097 50.445 1.00 25.69 139 THR B C 1
ATOM 3051 O O . THR B 1 115 ? 33.770 -2.669 51.013 1.00 25.60 139 THR B O 1
ATOM 3055 N N . TYR B 1 116 ? 35.593 -3.982 50.995 1.00 26.36 140 TYR B N 1
ATOM 3056 C CA . TYR B 1 116 ? 35.605 -4.156 52.440 1.00 25.87 140 TYR B CA 1
ATOM 3057 C C . TYR B 1 116 ? 35.872 -2.759 53.026 1.00 25.48 140 TYR B C 1
ATOM 3058 O O . TYR B 1 116 ? 36.683 -1.978 52.499 1.00 25.37 140 TYR B O 1
ATOM 3067 N N . ALA B 1 117 ? 35.160 -2.452 54.099 1.00 24.01 141 ALA B N 1
ATOM 3068 C CA . ALA B 1 117 ? 35.299 -1.168 54.760 1.00 23.78 141 ALA B CA 1
ATOM 3069 C C . ALA B 1 117 ? 34.845 -1.332 56.183 1.00 23.23 141 ALA B C 1
ATOM 3070 O O . ALA B 1 117 ? 33.865 -2.024 56.450 1.00 22.95 141 ALA B O 1
ATOM 3072 N N . PHE B 1 118 ? 35.588 -0.720 57.096 1.00 23.97 142 PHE B N 1
ATOM 3073 C CA . PHE B 1 118 ? 35.154 -0.631 58.486 1.00 23.83 142 PHE B CA 1
ATOM 3074 C C . PHE B 1 118 ? 33.996 0.322 58.654 1.00 23.92 142 PHE B C 1
ATOM 3075 O O . PHE B 1 118 ? 33.987 1.441 58.092 1.00 24.87 142 PHE B O 1
ATOM 3091 N N . VAL B 1 120 ? 30.575 1.634 61.454 1.00 22.85 144 VAL B N 1
ATOM 3092 C CA . VAL B 1 120 ? 29.966 1.695 62.800 1.00 22.60 144 VAL B CA 1
ATOM 3093 C C . VAL B 1 120 ? 28.557 2.299 62.728 1.00 23.81 144 VAL B C 1
ATOM 3094 O O . VAL B 1 120 ? 28.139 2.805 61.670 1.00 25.87 144 VAL B O 1
ATOM 3098 N N . THR B 1 121 ? 27.810 2.292 63.824 1.00 24.34 145 THR B N 1
ATOM 3099 C CA . THR B 1 121 ? 26.549 3.013 63.831 1.00 25.49 145 THR B CA 1
ATOM 3100 C C . THR B 1 121 ? 26.786 4.528 63.994 1.00 26.96 145 THR B C 1
ATOM 3101 O O . THR B 1 121 ? 27.827 4.947 64.500 1.00 27.01 145 THR B O 1
ATOM 3105 N N . LYS B 1 122 ? 25.800 5.337 63.640 1.00 28.52 146 LYS B N 1
ATOM 3106 C CA . LYS B 1 122 ? 25.910 6.792 63.857 1.00 31.69 146 LYS B CA 1
ATOM 3107 C C . LYS B 1 122 ? 26.179 7.169 65.327 1.00 32.57 146 LYS B C 1
ATOM 3108 O O . LYS B 1 122 ? 26.881 8.147 65.611 1.00 34.24 146 LYS B O 1
ATOM 3114 N N . GLU B 1 123 ? 25.629 6.394 66.261 1.00 32.60 147 GLU B N 1
ATOM 3115 C CA . GLU B 1 123 ? 25.841 6.632 67.697 1.00 33.57 147 GLU B CA 1
ATOM 3116 C C . GLU B 1 123 ? 27.289 6.349 68.107 1.00 32.17 147 GLU B C 1
ATOM 3117 O O . GLU B 1 123 ? 27.873 7.094 68.900 1.00 32.41 147 GLU B O 1
ATOM 3123 N N . THR B 1 124 ? 27.862 5.265 67.579 1.00 29.34 148 THR B N 1
ATOM 3124 C CA . THR B 1 124 ? 29.244 4.941 67.872 1.00 28.11 148 THR B CA 1
ATOM 3125 C C . THR B 1 124 ? 30.171 5.995 67.226 1.00 28.76 148 THR B C 1
ATOM 3126 O O . THR B 1 124 ? 31.127 6.479 67.847 1.00 28.71 148 THR B O 1
ATOM 3130 N N . ALA B 1 125 ? 29.882 6.354 65.980 1.00 28.03 149 ALA B N 1
ATOM 3131 C CA . ALA B 1 125 ? 30.641 7.417 65.322 1.00 28.77 149 ALA B CA 1
ATOM 3132 C C . ALA B 1 125 ? 30.628 8.729 66.124 1.00 31.21 149 ALA B C 1
ATOM 3133 O O . ALA B 1 125 ? 31.656 9.416 66.215 1.00 31.59 149 ALA B O 1
ATOM 3135 N N A LYS B 1 126 ? 29.488 9.045 66.728 0.70 32.23 150 LYS B N 1
ATOM 3136 N N B LYS B 1 126 ? 29.482 9.073 66.710 0.30 32.17 150 LYS B N 1
ATOM 3137 C CA A LYS B 1 126 ? 29.363 10.270 67.490 0.70 35.41 150 LYS B CA 1
ATOM 3138 C CA B LYS B 1 126 ? 29.385 10.294 67.509 0.30 34.87 150 LYS B CA 1
ATOM 3139 C C A LYS B 1 126 ? 30.087 10.162 68.835 0.70 36.65 150 LYS B C 1
ATOM 3140 C C B LYS B 1 126 ? 30.101 10.166 68.851 0.30 36.20 150 LYS B C 1
ATOM 3141 O O A LYS B 1 126 ? 30.707 11.130 69.282 0.70 38.29 150 LYS B O 1
ATOM 3142 O O B LYS B 1 126 ? 30.716 11.127 69.319 0.30 37.89 150 LYS B O 1
ATOM 3153 N N . LYS B 1 127 ? 30.015 8.982 69.461 1.00 35.69 151 LYS B N 1
ATOM 3154 C CA . LYS B 1 127 ? 30.633 8.738 70.757 1.00 37.16 151 LYS B CA 1
ATOM 3155 C C . LYS B 1 127 ? 32.155 8.873 70.710 1.00 37.50 151 LYS B C 1
ATOM 3156 O O . LYS B 1 127 ? 32.754 9.497 71.575 1.00 39.00 151 LYS B O 1
ATOM 3162 N N . TYR B 1 128 ? 32.761 8.292 69.683 1.00 36.52 152 TYR B N 1
ATOM 3163 C CA . TYR B 1 128 ? 34.201 8.202 69.590 1.00 37.36 152 TYR B CA 1
ATOM 3164 C C . TYR B 1 128 ? 34.759 9.128 68.513 1.00 37.70 152 TYR B C 1
ATOM 3165 O O . TYR B 1 128 ? 35.949 9.048 68.193 1.00 38.64 152 TYR B O 1
ATOM 3174 N N . HIS B 1 129 ? 33.897 9.998 67.977 1.00 37.32 153 HIS B N 1
ATOM 3175 C CA . HIS B 1 129 ? 34.237 10.935 66.897 1.00 37.78 153 HIS B CA 1
ATOM 3176 C C . HIS B 1 129 ? 35.011 10.270 65.769 1.00 36.96 153 HIS B C 1
ATOM 3177 O O . HIS B 1 129 ? 36.159 10.621 65.489 1.00 38.88 153 HIS B O 1
ATOM 3184 N N . LEU B 1 130 ? 34.366 9.303 65.120 1.00 34.69 154 LEU B N 1
ATOM 3185 C CA . LEU B 1 130 ? 35.018 8.450 64.147 1.00 33.05 154 LEU B CA 1
ATOM 3186 C C . LEU B 1 130 ? 34.773 8.928 62.726 1.00 32.77 154 LEU B C 1
ATOM 3187 O O . LEU B 1 130 ? 33.631 9.076 62.317 1.00 33.41 154 LEU B O 1
ATOM 3192 N N . GLU B 1 131 ? 35.844 9.157 61.982 1.00 33.15 155 GLU B N 1
ATOM 3193 C CA . GLU B 1 131 ? 35.751 9.428 60.544 1.00 33.63 155 GLU B CA 1
ATOM 3194 C C . GLU B 1 131 ? 36.616 8.494 59.720 1.00 31.87 155 GLU B C 1
ATOM 3195 O O . GLU B 1 131 ? 36.268 8.143 58.592 1.00 31.78 155 GLU B O 1
ATOM 3201 N N . THR B 1 132 ? 37.773 8.130 60.255 1.00 31.69 156 THR B N 1
ATOM 3202 C CA . THR B 1 132 ? 38.710 7.278 59.524 1.00 30.42 156 THR B CA 1
ATOM 3203 C C . THR B 1 132 ? 38.963 5.997 60.302 1.00 29.38 156 THR B C 1
ATOM 3204 O O . THR B 1 132 ? 38.592 5.893 61.477 1.00 29.12 156 THR B O 1
ATOM 3208 N N . VAL B 1 133 ? 39.608 5.025 59.667 1.00 28.83 157 VAL B N 1
ATOM 3209 C CA . VAL B 1 133 ? 39.975 3.793 60.381 1.00 28.38 157 VAL B CA 1
ATOM 3210 C C . VAL B 1 133 ? 40.945 4.086 61.535 1.00 30.02 157 VAL B C 1
ATOM 3211 O O . VAL B 1 133 ? 40.801 3.551 62.642 1.00 28.72 157 VAL B O 1
ATOM 3215 N N . SER B 1 134 ? 41.891 4.987 61.291 1.00 31.43 158 SER B N 1
ATOM 3216 C CA . SER B 1 134 ? 42.847 5.362 62.339 1.00 34.02 158 SER B CA 1
ATOM 3217 C C . SER B 1 134 ? 42.166 5.958 63.574 1.00 33.71 158 SER B C 1
ATOM 3218 O O . SER B 1 134 ? 42.698 5.831 64.663 1.00 35.27 158 SER B O 1
ATOM 3221 N N . ASP B 1 135 ? 40.985 6.563 63.409 1.00 33.06 159 ASP B N 1
ATOM 3222 C CA . ASP B 1 135 ? 40.256 7.167 64.533 1.00 33.69 159 ASP B CA 1
ATOM 3223 C C . ASP B 1 135 ? 39.860 6.121 65.568 1.00 32.89 159 ASP B C 1
ATOM 3224 O O . ASP B 1 135 ? 39.568 6.478 66.723 1.00 33.69 159 ASP B O 1
ATOM 3229 N N . LEU B 1 136 ? 39.842 4.842 65.166 1.00 31.07 160 LEU B N 1
ATOM 3230 C CA . LEU B 1 136 ? 39.580 3.730 66.091 1.00 31.14 160 LEU B CA 1
ATOM 3231 C C . LEU B 1 136 ? 40.714 3.441 67.078 1.00 32.87 160 LEU B C 1
ATOM 3232 O O . LEU B 1 136 ? 40.490 2.774 68.096 1.00 32.68 160 LEU B O 1
ATOM 3237 N N . ALA B 1 137 ? 41.922 3.923 66.775 1.00 35.02 161 ALA B N 1
ATOM 3238 C CA . ALA B 1 137 ? 43.137 3.470 67.474 1.00 37.27 161 ALA B CA 1
ATOM 3239 C C . ALA B 1 137 ? 43.064 3.462 68.995 1.00 38.57 161 ALA B C 1
ATOM 3240 O O . ALA B 1 137 ? 43.463 2.493 69.623 1.00 39.05 161 ALA B O 1
ATOM 3242 N N . LYS B 1 138 ? 42.567 4.529 69.598 1.00 39.75 162 LYS B N 1
ATOM 3243 C CA . LYS B 1 138 ? 42.614 4.587 71.064 1.00 41.53 162 LYS B CA 1
ATOM 3244 C C . LYS B 1 138 ? 41.457 3.874 71.774 1.00 39.81 162 LYS B C 1
ATOM 3245 O O . LYS B 1 138 ? 41.529 3.633 72.978 1.00 40.39 162 LYS B O 1
ATOM 3251 N N . HIS B 1 139 ? 40.436 3.475 71.014 1.00 36.78 163 HIS B N 1
ATOM 3252 C CA . HIS B 1 139 ? 39.226 2.854 71.571 1.00 36.08 163 HIS B CA 1
ATOM 3253 C C . HIS B 1 139 ? 39.069 1.364 71.273 1.00 35.34 163 HIS B C 1
ATOM 3254 O O . HIS B 1 139 ? 38.301 0.661 71.943 1.00 34.99 163 HIS B O 1
ATOM 3261 N N . SER B 1 140 ? 39.777 0.902 70.245 1.00 34.95 164 SER B N 1
ATOM 3262 C CA . SER B 1 140 ? 39.599 -0.451 69.705 1.00 33.80 164 SER B CA 1
ATOM 3263 C C . SER B 1 140 ? 39.810 -1.538 70.748 1.00 34.07 164 SER B C 1
ATOM 3264 O O . SER B 1 140 ? 39.173 -2.564 70.665 1.00 33.37 164 SER B O 1
ATOM 3267 N N . LYS B 1 141 ? 40.678 -1.301 71.730 1.00 35.86 165 LYS B N 1
ATOM 3268 C CA . LYS B 1 141 ? 40.941 -2.281 72.798 1.00 37.28 165 LYS B CA 1
ATOM 3269 C C . LYS B 1 141 ? 39.680 -2.615 73.586 1.00 36.93 165 LYS B C 1
ATOM 3270 O O . LYS B 1 141 ? 39.595 -3.679 74.193 1.00 37.26 165 LYS B O 1
ATOM 3276 N N . ASP B 1 142 ? 38.704 -1.710 73.560 1.00 36.45 166 ASP B N 1
ATOM 3277 C CA . ASP B 1 142 ? 37.432 -1.919 74.262 1.00 37.02 166 ASP B CA 1
ATOM 3278 C C . ASP B 1 142 ? 36.250 -2.193 73.329 1.00 34.50 166 ASP B C 1
ATOM 3279 O O . ASP B 1 142 ? 35.102 -2.204 73.784 1.00 34.55 166 ASP B O 1
ATOM 3284 N N . LEU B 1 143 ? 36.524 -2.429 72.043 1.00 32.64 167 LEU B N 1
ATOM 3285 C CA . LEU B 1 143 ? 35.464 -2.594 71.027 1.00 31.09 167 LEU B CA 1
ATOM 3286 C C . LEU B 1 143 ? 35.387 -4.041 70.499 1.00 30.11 167 LEU B C 1
ATOM 3287 O O . LEU B 1 143 ? 36.346 -4.790 70.582 1.00 30.42 167 LEU B O 1
ATOM 3292 N N . ARG B 1 144 ? 34.218 -4.407 69.997 1.00 29.26 168 ARG B N 1
ATOM 3293 C CA . ARG B 1 144 ? 33.939 -5.717 69.417 1.00 27.71 168 ARG B CA 1
ATOM 3294 C C . ARG B 1 144 ? 33.890 -5.540 67.885 1.00 26.82 168 ARG B C 1
ATOM 3295 O O . ARG B 1 144 ? 33.090 -4.730 67.366 1.00 26.19 168 ARG B O 1
ATOM 3303 N N . LEU B 1 145 ? 34.754 -6.269 67.171 1.00 25.44 169 LEU B N 1
ATOM 3304 C CA . LEU B 1 145 ? 34.764 -6.264 65.702 1.00 24.64 169 LEU B CA 1
ATOM 3305 C C . LEU B 1 145 ? 34.136 -7.550 65.154 1.00 24.78 169 LEU B C 1
ATOM 3306 O O . LEU B 1 145 ? 34.411 -8.635 65.672 1.00 26.07 169 LEU B O 1
ATOM 3311 N N . GLY B 1 146 ? 33.305 -7.412 64.119 1.00 24.75 170 GLY B N 1
ATOM 3312 C CA . GLY B 1 146 ? 32.758 -8.559 63.362 1.00 24.56 170 GLY B CA 1
ATOM 3313 C C . GLY B 1 146 ? 33.326 -8.444 61.960 1.00 25.40 170 GLY B C 1
ATOM 3314 O O . GLY B 1 146 ? 33.426 -7.320 61.424 1.00 24.87 170 GLY B O 1
ATOM 3323 N N . ASP B 1 148 ? 34.006 -10.966 58.019 1.00 29.24 172 ASP B N 1
ATOM 3324 C CA . ASP B 1 148 ? 33.856 -12.228 57.313 1.00 31.96 172 ASP B CA 1
ATOM 3325 C C . ASP B 1 148 ? 34.872 -13.265 57.807 1.00 33.81 172 ASP B C 1
ATOM 3326 O O . ASP B 1 148 ? 36.064 -12.960 57.944 1.00 33.40 172 ASP B O 1
ATOM 3331 N N . SER B 1 149 ? 34.407 -14.488 58.060 1.00 36.06 173 SER B N 1
ATOM 3332 C CA . SER B 1 149 ? 35.336 -15.569 58.438 1.00 40.10 173 SER B CA 1
ATOM 3333 C C . SER B 1 149 ? 36.525 -15.815 57.460 1.00 42.41 173 SER B C 1
ATOM 3334 O O . SER B 1 149 ? 37.596 -16.218 57.890 1.00 44.70 173 SER B O 1
ATOM 3337 N N . SER B 1 150 ? 36.371 -15.547 56.169 1.00 44.13 174 SER B N 1
ATOM 3338 C CA . SER B 1 150 ? 37.518 -15.707 55.231 1.00 47.18 174 SER B 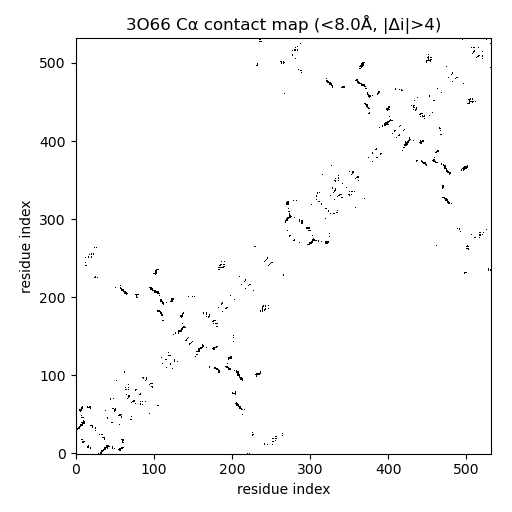CA 1
ATOM 3339 C C . SER B 1 150 ? 38.610 -14.654 55.442 1.00 47.52 174 SER B C 1
ATOM 3340 O O . SER B 1 150 ? 39.771 -14.851 55.059 1.00 48.37 174 SER B O 1
ATOM 3343 N N . TRP B 1 151 ? 38.233 -13.530 56.046 1.00 46.75 175 TRP B N 1
ATOM 3344 C CA . TRP B 1 151 ? 39.193 -12.473 56.327 1.00 47.30 175 TRP B CA 1
ATOM 3345 C C . TRP B 1 151 ? 40.127 -12.752 57.500 1.00 49.52 175 TRP B C 1
ATOM 3346 O O . TRP B 1 151 ? 41.226 -12.193 57.569 1.00 49.88 175 TRP B O 1
ATOM 3365 N N . ASN B 1 153 ? 41.960 -15.282 57.903 1.00 60.73 177 ASN B N 1
ATOM 3366 C CA . ASN B 1 153 ? 43.220 -15.856 57.378 1.00 64.05 177 ASN B CA 1
ATOM 3367 C C . ASN B 1 153 ? 43.975 -15.079 56.290 1.00 64.56 177 ASN B C 1
ATOM 3368 O O . ASN B 1 153 ? 45.206 -15.052 56.311 1.00 66.44 177 ASN B O 1
ATOM 3373 N N . ARG B 1 154 ? 43.243 -14.473 55.351 1.00 63.50 178 ARG B N 1
ATOM 3374 C CA . ARG B 1 154 ? 43.827 -13.833 54.151 1.00 63.96 178 ARG B CA 1
ATOM 3375 C C . ARG B 1 154 ? 45.151 -13.084 54.392 1.00 65.08 178 ARG B C 1
ATOM 3376 O O . ARG B 1 154 ? 46.200 -13.409 53.807 1.00 67.23 178 ARG B O 1
ATOM 3378 N N . GLY B 1 156 ? 49.155 -11.557 53.506 1.00 62.57 180 GLY B N 1
ATOM 3379 C CA . GLY B 1 156 ? 48.634 -10.747 54.602 1.00 60.34 180 GLY B CA 1
ATOM 3380 C C . GLY B 1 156 ? 47.762 -9.578 54.175 1.00 58.02 180 GLY B C 1
ATOM 3381 O O . GLY B 1 156 ? 48.087 -8.417 54.451 1.00 58.15 180 GLY B O 1
ATOM 3382 N N . ASP B 1 157 ? 46.650 -9.878 53.504 1.00 55.86 181 ASP B N 1
ATOM 3383 C CA . ASP B 1 157 ? 45.629 -8.879 53.204 1.00 52.63 181 ASP B CA 1
ATOM 3384 C C . ASP B 1 157 ? 44.466 -9.000 54.203 1.00 49.68 181 ASP B C 1
ATOM 3385 O O . ASP B 1 157 ? 43.397 -8.388 54.022 1.00 48.73 181 ASP B O 1
ATOM 3387 N N . GLY B 1 158 ? 44.687 -9.793 55.253 1.00 48.24 182 GLY B N 1
ATOM 3388 C CA . GLY B 1 158 ? 43.675 -10.073 56.272 1.00 44.59 182 GLY B CA 1
ATOM 3389 C C . GLY B 1 158 ? 43.952 -9.391 57.604 1.00 43.07 182 GLY B C 1
ATOM 3390 O O . GLY B 1 158 ? 44.697 -8.402 57.667 1.00 42.74 182 GLY B O 1
ATOM 3391 N N . TYR B 1 159 ? 43.348 -9.924 58.666 1.00 41.45 183 TYR B N 1
ATOM 3392 C CA . TYR B 1 159 ? 43.391 -9.299 59.993 1.00 40.19 183 TYR B CA 1
ATOM 3393 C C . TYR B 1 159 ? 44.811 -9.121 60.522 1.00 41.25 183 TYR B C 1
ATOM 3394 O O . TYR B 1 159 ? 45.141 -8.068 61.063 1.00 41.00 183 TYR B O 1
ATOM 3403 N N . GLU B 1 160 ? 45.644 -10.140 60.358 1.00 42.39 184 GLU B N 1
ATOM 3404 C CA . GLU B 1 160 ? 47.043 -10.042 60.785 1.00 44.73 184 GLU B CA 1
ATOM 3405 C C . GLU B 1 160 ? 47.733 -8.860 60.096 1.00 43.97 184 GLU B C 1
ATOM 3406 O O . GLU B 1 160 ? 48.327 -8.012 60.755 1.00 44.31 184 GLU B O 1
ATOM 3412 N N . GLY B 1 161 ? 47.602 -8.787 58.776 1.00 42.75 185 GLY B N 1
ATOM 3413 C CA . GLY B 1 161 ? 48.154 -7.678 58.010 1.00 42.69 185 GLY B CA 1
ATOM 3414 C C . GLY B 1 161 ? 47.601 -6.340 58.466 1.00 40.90 185 GLY B C 1
ATOM 3415 O O . GLY B 1 161 ? 48.337 -5.362 58.573 1.00 41.29 185 GLY B O 1
ATOM 3416 N N . PHE B 1 162 ? 46.301 -6.308 58.760 1.00 38.83 186 PHE B N 1
ATOM 3417 C CA . PHE B 1 162 ? 45.630 -5.076 59.186 1.00 37.83 186 PHE B CA 1
ATOM 3418 C C . PHE B 1 162 ? 46.244 -4.515 60.470 1.00 39.14 186 PHE B C 1
ATOM 3419 O O . PHE B 1 162 ? 46.508 -3.314 60.556 1.00 39.42 186 PHE B O 1
ATOM 3427 N N . LYS B 1 163 ? 46.447 -5.388 61.459 1.00 40.30 187 LYS B N 1
ATOM 3428 C CA . LYS B 1 163 ? 47.003 -4.995 62.766 1.00 42.19 187 LYS B CA 1
ATOM 3429 C C . LYS B 1 163 ? 48.405 -4.408 62.611 1.00 44.65 187 LYS B C 1
ATOM 3430 O O . LYS B 1 163 ? 48.766 -3.459 63.307 1.00 45.70 187 LYS B O 1
ATOM 3436 N N . LYS B 1 164 ? 49.178 -4.991 61.696 1.00 45.92 188 LYS B N 1
ATOM 3437 C CA . LYS B 1 164 ? 50.532 -4.539 61.387 1.00 49.05 188 LYS B CA 1
ATOM 3438 C C . LYS B 1 164 ? 50.512 -3.150 60.751 1.00 48.11 188 LYS B C 1
ATOM 3439 O O . LYS B 1 164 ? 51.247 -2.270 61.163 1.00 49.10 188 LYS B O 1
ATOM 3445 N N . GLU B 1 165 ? 49.624 -2.962 59.776 1.00 46.00 189 GLU B N 1
ATOM 3446 C CA . GLU B 1 165 ? 49.529 -1.718 59.032 1.00 45.32 189 GLU B CA 1
ATOM 3447 C C . GLU B 1 165 ? 48.978 -0.573 59.888 1.00 44.11 189 GLU B C 1
ATOM 3448 O O . GLU B 1 165 ? 49.598 0.490 59.960 1.00 44.72 189 GLU B O 1
ATOM 3454 N N . TYR B 1 166 ? 47.834 -0.802 60.550 1.00 41.49 190 TYR B N 1
ATOM 3455 C CA . TYR B 1 166 ? 47.159 0.239 61.329 1.00 40.28 190 TYR B CA 1
ATOM 3456 C C . TYR B 1 166 ? 47.658 0.413 62.768 1.00 41.60 190 TYR B C 1
ATOM 3457 O O . TYR B 1 166 ? 47.463 1.471 63.376 1.00 41.68 190 TYR B O 1
ATOM 3466 N N . GLY B 1 167 ? 48.288 -0.620 63.315 1.00 42.23 191 GLY B N 1
ATOM 3467 C CA . GLY B 1 167 ? 48.976 -0.495 64.601 1.00 44.06 191 GLY B CA 1
ATOM 3468 C C . GLY B 1 167 ? 48.091 -0.654 65.827 1.00 42.96 191 GLY B C 1
ATOM 3469 O O . GLY B 1 167 ? 48.521 -0.342 66.934 1.00 44.44 191 GLY B O 1
ATOM 3470 N N . PHE B 1 168 ? 46.861 -1.139 65.643 1.00 40.34 192 PHE B N 1
ATOM 3471 C CA . PHE B 1 168 ? 45.991 -1.465 66.796 1.00 39.24 192 PHE B CA 1
ATOM 3472 C C . PHE B 1 168 ? 45.202 -2.768 66.631 1.00 37.69 192 PHE B C 1
ATOM 3473 O O . PHE B 1 168 ? 45.169 -3.350 65.555 1.00 36.52 192 PHE B O 1
ATOM 3481 N N A ASP B 1 169 ? 44.594 -3.232 67.718 0.50 37.50 193 ASP B N 1
ATOM 3482 N N B ASP B 1 169 ? 44.555 -3.180 67.718 0.50 37.68 193 ASP B N 1
ATOM 3483 C CA A ASP B 1 169 ? 43.808 -4.459 67.682 0.50 36.58 193 ASP B CA 1
ATOM 3484 C CA B ASP B 1 169 ? 43.872 -4.458 67.805 0.50 37.17 193 ASP B CA 1
ATOM 3485 C C A ASP B 1 169 ? 42.537 -4.288 68.492 0.50 35.55 193 ASP B C 1
ATOM 3486 C C B ASP B 1 169 ? 42.477 -4.208 68.361 0.50 35.61 193 ASP B C 1
ATOM 3487 O O A ASP B 1 169 ? 42.412 -3.347 69.279 0.50 36.17 193 ASP B O 1
ATOM 3488 O O B ASP B 1 169 ? 42.201 -3.111 68.837 0.50 35.69 193 ASP B O 1
ATOM 3497 N N . PHE B 1 170 ? 41.606 -5.214 68.302 1.00 34.45 194 PHE B N 1
ATOM 3498 C CA . PHE B 1 170 ? 40.287 -5.145 68.932 1.00 33.60 194 PHE B CA 1
ATOM 3499 C C . PHE B 1 170 ? 40.174 -6.005 70.201 1.00 34.61 194 PHE B C 1
ATOM 3500 O O . PHE B 1 170 ? 40.795 -7.067 70.315 1.00 35.35 194 PHE B O 1
ATOM 3508 N N . GLY B 1 171 ? 39.382 -5.532 71.159 1.00 34.52 195 GLY B N 1
ATOM 3509 C CA . GLY B 1 171 ? 39.188 -6.222 72.433 1.00 34.96 195 GLY B CA 1
ATOM 3510 C C . GLY B 1 171 ? 38.565 -7.590 72.230 1.00 34.33 195 GLY B C 1
ATOM 3511 O O . GLY B 1 171 ? 38.902 -8.533 72.944 1.00 34.77 195 GLY B O 1
ATOM 3512 N N . THR B 1 172 ? 37.650 -7.671 71.259 1.00 31.47 196 THR B N 1
ATOM 3513 C CA . THR B 1 172 ? 36.980 -8.905 70.861 1.00 31.28 196 THR B CA 1
ATOM 3514 C C . THR B 1 172 ? 36.897 -8.921 69.344 1.00 29.49 196 THR B C 1
ATOM 3515 O O . THR B 1 172 ? 36.608 -7.890 68.738 1.00 28.45 196 THR B O 1
ATOM 3519 N N . VAL B 1 173 ? 37.170 -10.081 68.733 1.00 29.53 197 VAL B N 1
ATOM 3520 C CA . VAL B 1 173 ? 36.900 -10.305 67.310 1.00 28.03 197 VAL B CA 1
ATOM 3521 C C . VAL B 1 173 ? 35.904 -11.468 67.104 1.00 27.97 197 VAL B C 1
ATOM 3522 O O . VAL B 1 173 ? 35.940 -12.464 67.811 1.00 28.56 197 VAL B O 1
ATOM 3526 N N . ARG B 1 174 ? 35.020 -11.313 66.124 1.00 26.98 198 ARG B N 1
ATOM 3527 C CA . ARG B 1 174 ? 33.978 -12.282 65.841 1.00 26.89 198 ARG B CA 1
ATOM 3528 C C . ARG B 1 174 ? 33.950 -12.569 64.325 1.00 26.46 198 ARG B C 1
ATOM 3529 O O . ARG B 1 174 ? 33.298 -11.871 63.571 1.00 24.36 198 ARG B O 1
ATOM 3537 N N . PRO B 1 175 ? 34.664 -13.616 63.885 1.00 28.25 199 PRO B N 1
ATOM 3538 C CA . PRO B 1 175 ? 34.586 -14.028 62.472 1.00 28.42 199 PRO B CA 1
ATOM 3539 C C . PRO B 1 175 ? 33.215 -14.664 62.224 1.00 29.27 199 PRO B C 1
ATOM 3540 O O . PRO B 1 175 ? 32.745 -15.436 63.056 1.00 29.91 199 PRO B O 1
ATOM 3552 N N . GLN B 1 177 ? 29.472 -14.732 59.143 1.00 30.23 201 GLN B N 1
ATOM 3553 C CA . GLN B 1 177 ? 29.031 -14.510 57.762 1.00 31.47 201 GLN B CA 1
ATOM 3554 C C . GLN B 1 177 ? 28.881 -12.995 57.523 1.00 29.73 201 GLN B C 1
ATOM 3555 O O . GLN B 1 177 ? 28.254 -12.289 58.322 1.00 28.24 201 GLN B O 1
ATOM 3561 N N . ILE B 1 178 ? 29.483 -12.501 56.445 1.00 28.96 202 ILE B N 1
ATOM 3562 C CA . ILE B 1 178 ? 29.540 -11.049 56.221 1.00 28.56 202 ILE B CA 1
ATOM 3563 C C . ILE B 1 178 ? 28.133 -10.453 56.089 1.00 28.21 202 ILE B C 1
ATOM 3564 O O . ILE B 1 178 ? 27.898 -9.331 56.525 1.00 27.29 202 ILE B O 1
ATOM 3569 N N . GLY B 1 179 ? 27.215 -11.226 55.510 1.00 29.22 203 GLY B N 1
ATOM 3570 C CA . GLY B 1 179 ? 25.810 -10.808 55.346 1.00 30.38 203 GLY B CA 1
ATOM 3571 C C . GLY B 1 179 ? 25.124 -10.472 56.664 1.00 29.48 203 GLY B C 1
ATOM 3572 O O . GLY B 1 179 ? 24.135 -9.725 56.693 1.00 30.85 203 GLY B O 1
ATOM 3573 N N . LEU B 1 180 ? 25.627 -11.030 57.753 1.00 28.34 204 LEU B N 1
ATOM 3574 C CA . LEU B 1 180 ? 25.048 -10.770 59.079 1.00 28.72 204 LEU B CA 1
ATOM 3575 C C . LEU B 1 180 ? 25.630 -9.570 59.885 1.00 27.08 204 LEU B C 1
ATOM 3576 O O . LEU B 1 180 ? 25.093 -9.238 60.950 1.00 27.16 204 LEU B O 1
ATOM 3581 N N . VAL B 1 181 ? 26.681 -8.912 59.399 1.00 26.14 205 VAL B N 1
ATOM 3582 C CA . VAL B 1 181 ? 27.384 -7.867 60.203 1.00 24.85 205 VAL B CA 1
ATOM 3583 C C . VAL B 1 181 ? 26.561 -6.595 60.445 1.00 24.96 205 VAL B C 1
ATOM 3584 O O . VAL B 1 181 ? 26.661 -5.957 61.537 1.00 24.46 205 VAL B O 1
ATOM 3588 N N . TYR B 1 182 ? 25.735 -6.248 59.458 1.00 24.40 206 TYR B N 1
ATOM 3589 C CA . TYR B 1 182 ? 25.000 -4.973 59.426 1.00 25.29 206 TYR B CA 1
ATOM 3590 C C . TYR B 1 182 ? 23.947 -4.992 60.512 1.00 26.83 206 TYR B C 1
ATOM 3591 O O . TYR B 1 182 ? 23.865 -4.053 61.305 1.00 26.82 206 TYR B O 1
ATOM 3600 N N . ASP B 1 183 ? 23.196 -6.088 60.574 1.00 27.82 207 ASP B N 1
ATOM 3601 C CA . ASP B 1 183 ? 22.265 -6.315 61.680 1.00 29.43 207 ASP B CA 1
ATOM 3602 C C . ASP B 1 183 ? 22.942 -6.470 63.058 1.00 29.53 207 ASP B C 1
ATOM 3603 O O . ASP B 1 183 ? 22.461 -5.910 64.077 1.00 28.47 207 ASP B O 1
ATOM 3608 N N . ALA B 1 184 ? 24.061 -7.190 63.109 1.00 28.53 208 ALA B N 1
ATOM 3609 C CA . ALA B 1 184 ? 24.808 -7.299 64.380 1.00 29.99 208 ALA B CA 1
ATOM 3610 C C . ALA B 1 184 ? 25.225 -5.909 64.859 1.00 29.66 208 ALA B C 1
ATOM 3611 O O . ALA B 1 184 ? 25.079 -5.573 66.034 1.00 30.32 208 ALA B O 1
ATOM 3613 N N . LEU B 1 185 ? 25.685 -5.075 63.936 1.00 29.02 209 LEU B N 1
ATOM 3614 C CA . LEU B 1 185 ? 26.020 -3.691 64.265 1.00 28.62 209 LEU B CA 1
ATOM 3615 C C . LEU B 1 185 ? 24.784 -2.886 64.717 1.00 29.95 209 LEU B C 1
ATOM 3616 O O . LEU B 1 185 ? 24.805 -2.200 65.753 1.00 30.41 209 LEU B O 1
ATOM 3621 N N . ASN B 1 186 ? 23.696 -3.008 63.962 1.00 29.92 210 ASN B N 1
ATOM 3622 C CA . ASN B 1 186 ? 22.465 -2.281 64.246 1.00 31.45 210 ASN B CA 1
ATOM 3623 C C . ASN B 1 186 ? 21.884 -2.620 65.623 1.00 32.07 210 ASN B C 1
ATOM 3624 O O . ASN B 1 186 ? 21.281 -1.766 66.282 1.00 32.63 210 ASN B O 1
ATOM 3629 N N . THR B 1 187 ? 22.097 -3.848 66.071 1.00 31.57 211 THR B N 1
ATOM 3630 C CA . THR B 1 187 ? 21.505 -4.290 67.334 1.00 33.04 211 THR B CA 1
ATOM 3631 C C . THR B 1 187 ? 22.514 -4.323 68.476 1.00 32.06 211 THR B C 1
ATOM 3632 O O . THR B 1 187 ? 22.251 -4.891 69.550 1.00 32.28 211 THR B O 1
ATOM 3636 N N . GLU B 1 188 ? 23.670 -3.713 68.232 1.00 30.58 212 GLU B N 1
ATOM 3637 C CA . GLU B 1 188 ? 24.715 -3.520 69.249 1.00 30.59 212 GLU B CA 1
ATOM 3638 C C . GLU B 1 188 ? 25.324 -4.839 69.741 1.00 30.62 212 GLU B C 1
ATOM 3639 O O . GLU B 1 188 ? 25.713 -4.940 70.917 1.00 30.59 212 GLU B O 1
ATOM 3645 N N . LYS B 1 189 ? 25.430 -5.825 68.824 1.00 30.38 213 LYS B N 1
ATOM 3646 C CA . LYS B 1 189 ? 26.157 -7.072 69.101 1.00 30.79 213 LYS B CA 1
ATOM 3647 C C . LYS B 1 189 ? 27.627 -6.909 68.681 1.00 29.22 213 LYS B C 1
ATOM 3648 O O . LYS B 1 189 ? 28.481 -7.696 69.056 1.00 30.45 213 LYS B O 1
ATOM 3654 N N . LEU B 1 190 ? 27.900 -5.876 67.897 1.00 27.12 214 LEU B N 1
ATOM 3655 C CA . LEU B 1 190 ? 29.226 -5.508 67.491 1.00 25.76 214 LEU B CA 1
ATOM 3656 C C . LEU B 1 190 ? 29.304 -4.004 67.682 1.00 26.43 214 LEU B C 1
ATOM 3657 O O . LEU B 1 190 ? 28.276 -3.334 67.683 1.00 27.16 214 LEU B O 1
ATOM 3662 N N . ASP B 1 191 ? 30.519 -3.491 67.805 1.00 26.25 215 ASP B N 1
ATOM 3663 C CA . ASP B 1 191 ? 30.763 -2.053 67.809 1.00 26.26 215 ASP B CA 1
ATOM 3664 C C . ASP B 1 191 ? 31.273 -1.587 66.463 1.00 25.39 215 ASP B C 1
ATOM 3665 O O . ASP B 1 191 ? 31.028 -0.452 66.078 1.00 25.61 215 ASP B O 1
ATOM 3670 N N . VAL B 1 192 ? 32.008 -2.466 65.781 1.00 24.69 216 VAL B N 1
ATOM 3671 C CA . VAL B 1 192 ? 32.595 -2.207 64.461 1.00 23.68 216 VAL B CA 1
ATOM 3672 C C . VAL B 1 192 ? 32.425 -3.463 63.577 1.00 23.56 216 VAL B C 1
ATOM 3673 O O . VAL B 1 192 ? 32.465 -4.599 64.065 1.00 23.54 216 VAL B O 1
ATOM 3677 N N . ALA B 1 193 ? 32.213 -3.261 62.283 1.00 23.55 217 ALA B N 1
ATOM 3678 C CA . ALA B 1 193 ? 32.112 -4.353 61.324 1.00 24.54 217 ALA B CA 1
ATOM 3679 C C . ALA B 1 193 ? 32.983 -4.047 60.112 1.00 24.62 217 ALA B C 1
ATOM 3680 O O . ALA B 1 193 ? 33.161 -2.867 59.704 1.00 25.84 217 ALA B O 1
ATOM 3682 N N . LEU B 1 194 ? 33.559 -5.098 59.562 1.00 23.20 218 LEU B N 1
ATOM 3683 C CA . LEU B 1 194 ? 34.166 -4.999 58.252 1.00 23.35 218 LEU B CA 1
ATOM 3684 C C . LEU B 1 194 ? 33.110 -5.545 57.280 1.00 23.02 218 LEU B C 1
ATOM 3685 O O . LEU B 1 194 ? 32.861 -6.770 57.190 1.00 23.72 218 LEU B O 1
ATOM 3690 N N . GLY B 1 195 ? 32.426 -4.632 56.600 1.00 22.63 219 GLY B N 1
ATOM 3691 C CA . GLY B 1 195 ? 31.303 -5.025 55.693 1.00 21.84 219 GLY B CA 1
ATOM 3692 C C . GLY B 1 195 ? 31.649 -4.586 54.300 1.00 22.62 219 GLY B C 1
ATOM 3693 O O . GLY B 1 195 ? 32.756 -4.115 54.076 1.00 22.83 219 GLY B O 1
ATOM 3694 N N . TYR B 1 196 ? 30.726 -4.747 53.356 1.00 22.85 220 TYR B N 1
ATOM 3695 C CA . TYR B 1 196 ? 30.928 -4.205 52.020 1.00 23.06 220 TYR B CA 1
ATOM 3696 C C . TYR B 1 196 ? 30.361 -2.797 51.971 1.00 22.50 220 TYR B C 1
ATOM 3697 O O . TYR B 1 196 ? 29.233 -2.564 52.412 1.00 23.06 220 TYR B O 1
ATOM 3706 N N . SER B 1 197 ? 31.130 -1.889 51.393 1.00 22.13 221 SER B N 1
ATOM 3707 C CA . SER B 1 197 ? 30.800 -0.444 51.346 1.00 22.82 221 SER B CA 1
ATOM 3708 C C . SER B 1 197 ? 29.542 -0.036 50.581 1.00 23.72 221 SER B C 1
ATOM 3709 O O . SER B 1 197 ? 29.106 1.103 50.712 1.00 24.81 221 SER B O 1
ATOM 3712 N N . THR B 1 198 ? 28.949 -0.904 49.761 1.00 24.61 222 THR B N 1
ATOM 3713 C CA . THR B 1 198 ? 27.709 -0.500 49.087 1.00 24.31 222 THR B CA 1
ATOM 3714 C C . THR B 1 198 ? 26.446 -1.235 49.582 1.00 24.56 222 THR B C 1
ATOM 3715 O O . THR B 1 198 ? 25.394 -1.135 48.951 1.00 25.20 222 THR B O 1
ATOM 3719 N N . ASP B 1 199 ? 26.552 -2.026 50.654 1.00 23.61 223 ASP B N 1
ATOM 3720 C CA . ASP B 1 199 ? 25.389 -2.782 51.152 1.00 24.87 223 ASP B CA 1
ATOM 3721 C C . ASP B 1 199 ? 24.218 -1.866 51.528 1.00 25.05 223 ASP B C 1
ATOM 3722 O O . ASP B 1 199 ? 24.416 -0.842 52.194 1.00 24.69 223 ASP B O 1
ATOM 3727 N N . GLY B 1 200 ? 23.008 -2.249 51.116 1.00 25.57 224 GLY B N 1
ATOM 3728 C CA . GLY B 1 200 ? 21.831 -1.425 51.284 1.00 26.73 224 GLY B CA 1
ATOM 3729 C C . GLY B 1 200 ? 21.492 -1.151 52.733 1.00 27.15 224 GLY B C 1
ATOM 3730 O O . GLY B 1 200 ? 20.816 -0.174 53.044 1.00 28.00 224 GLY B O 1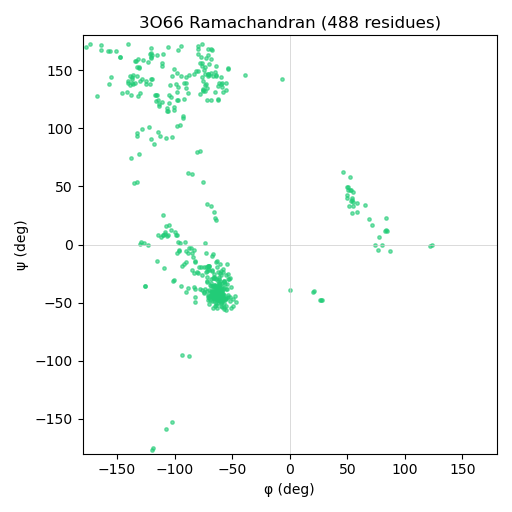
ATOM 3731 N N . ARG B 1 201 ? 21.947 -2.024 53.620 1.00 26.73 225 ARG B N 1
ATOM 3732 C CA . ARG B 1 201 ? 21.694 -1.851 55.045 1.00 26.94 225 ARG B CA 1
ATOM 3733 C C . ARG B 1 201 ? 22.469 -0.675 55.612 1.00 26.71 225 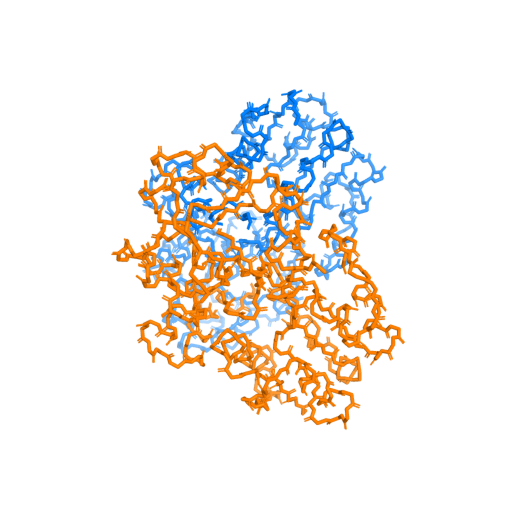ARG B C 1
ATOM 3734 O O . ARG B 1 201 ? 22.142 -0.180 56.692 1.00 27.56 225 ARG B O 1
ATOM 3742 N N . ILE B 1 202 ? 23.503 -0.231 54.897 1.00 25.73 226 ILE B N 1
ATOM 3743 C CA . ILE B 1 202 ? 24.209 1.010 55.281 1.00 25.05 226 ILE B CA 1
ATOM 3744 C C . ILE B 1 202 ? 23.232 2.172 55.162 1.00 26.33 226 ILE B C 1
ATOM 3745 O O . ILE B 1 202 ? 23.171 3.021 56.043 1.00 26.37 226 ILE B O 1
ATOM 3750 N N . ALA B 1 203 ? 22.452 2.182 54.074 1.00 27.63 227 ALA B N 1
ATOM 3751 C CA . ALA B 1 203 ? 21.377 3.169 53.863 1.00 30.33 227 ALA B CA 1
ATOM 3752 C C . ALA B 1 203 ? 20.261 3.013 54.881 1.00 32.13 227 ALA B C 1
ATOM 3753 O O . ALA B 1 203 ? 19.879 3.993 55.527 1.00 33.93 227 ALA B O 1
ATOM 3755 N N . ALA B 1 204 ? 19.786 1.781 55.075 1.00 32.51 228 ALA B N 1
ATOM 3756 C CA . ALA B 1 204 ? 18.602 1.522 55.889 1.00 34.43 228 ALA B CA 1
ATOM 3757 C C . ALA B 1 204 ? 18.835 1.853 57.350 1.00 34.74 228 ALA B C 1
ATOM 3758 O O . ALA B 1 204 ? 17.906 2.295 58.044 1.00 36.31 228 ALA B O 1
ATOM 3760 N N . TYR B 1 205 ? 20.055 1.593 57.818 1.00 32.87 229 TYR B N 1
ATOM 3761 C CA . TYR B 1 205 ? 20.387 1.761 59.228 1.00 33.45 229 TYR B CA 1
ATOM 3762 C C . TYR B 1 205 ? 21.252 2.969 59.521 1.00 33.72 229 TYR B C 1
ATOM 3763 O O . TYR B 1 205 ? 21.693 3.151 60.672 1.00 34.24 229 TYR B O 1
ATOM 3772 N N . ASP B 1 206 ? 21.467 3.800 58.506 1.00 33.76 230 ASP B N 1
ATOM 3773 C CA . ASP B 1 206 ? 22.283 5.023 58.632 1.00 34.34 230 ASP B CA 1
ATOM 3774 C C . ASP B 1 206 ? 23.673 4.731 59.234 1.00 31.78 230 ASP B C 1
ATOM 3775 O O . ASP B 1 206 ? 24.151 5.431 60.112 1.00 31.78 230 ASP B O 1
ATOM 3780 N N . LEU B 1 207 ? 24.328 3.700 58.725 1.00 30.02 231 LEU B N 1
ATOM 3781 C CA . LEU B 1 207 ? 25.664 3.347 59.226 1.00 27.71 231 LEU B CA 1
ATOM 3782 C C . LEU B 1 207 ? 26.727 4.315 58.685 1.00 28.19 231 LEU B C 1
ATOM 3783 O O . LEU B 1 207 ? 26.546 4.931 57.620 1.00 27.74 231 LEU B O 1
ATOM 3788 N N . LYS B 1 208 ? 27.808 4.449 59.455 1.00 27.22 232 LYS B N 1
ATOM 3789 C CA . LYS B 1 208 ? 28.923 5.307 59.140 1.00 28.51 232 LYS B CA 1
ATOM 3790 C C . LYS B 1 208 ? 30.098 4.437 58.686 1.00 27.26 232 LYS B C 1
ATOM 3791 O O . LYS B 1 208 ? 30.669 3.649 59.449 1.00 26.80 232 LYS B O 1
ATOM 3797 N N . VAL B 1 209 ? 30.456 4.604 57.434 1.00 26.46 233 VAL B N 1
ATOM 3798 C CA . VAL B 1 209 ? 31.563 3.914 56.828 1.00 26.10 233 VAL B CA 1
ATOM 3799 C C . VAL B 1 209 ? 32.821 4.750 56.974 1.00 27.49 233 VAL B C 1
ATOM 3800 O O . VAL B 1 209 ? 32.852 5.932 56.578 1.00 28.74 233 VAL B O 1
ATOM 3804 N N . LEU B 1 210 ? 33.856 4.151 57.557 1.00 27.00 234 LEU B N 1
ATOM 3805 C CA . LEU B 1 210 ? 35.080 4.886 57.858 1.00 27.90 234 LEU B CA 1
ATOM 3806 C C . LEU B 1 210 ? 36.047 4.889 56.677 1.00 28.87 234 LEU B C 1
ATOM 3807 O O . LEU B 1 210 ? 36.139 3.905 55.935 1.00 28.28 234 LEU B O 1
ATOM 3812 N N . LYS B 1 211 ? 36.784 5.985 56.524 1.00 29.59 235 LYS B N 1
ATOM 3813 C CA . LYS B 1 211 ? 37.764 6.097 55.450 1.00 31.56 235 LYS B CA 1
ATOM 3814 C C . LYS B 1 211 ? 39.002 5.277 55.759 1.00 31.21 235 LYS B C 1
ATOM 3815 O O . LYS B 1 211 ? 39.547 5.342 56.861 1.00 32.06 235 LYS B O 1
ATOM 3821 N N . ASP B 1 212 ? 39.431 4.495 54.778 1.00 31.60 236 ASP B N 1
ATOM 3822 C CA . ASP B 1 212 ? 40.671 3.706 54.851 1.00 31.56 236 ASP B CA 1
ATOM 3823 C C . ASP B 1 212 ? 41.844 4.674 54.606 1.00 33.66 236 ASP B C 1
ATOM 3824 O O . ASP B 1 212 ? 42.375 4.764 53.496 1.00 34.02 236 ASP B O 1
ATOM 3829 N N . ASP B 1 213 ? 42.239 5.410 55.650 1.00 34.43 237 ASP B N 1
ATOM 3830 C CA . ASP B 1 213 ? 43.246 6.473 55.521 1.00 36.89 237 ASP B CA 1
ATOM 3831 C C . ASP B 1 213 ? 44.648 5.974 55.146 1.00 37.92 237 ASP B C 1
ATOM 3832 O O . ASP B 1 213 ? 45.412 6.721 54.551 1.00 39.83 237 ASP B O 1
ATOM 3837 N N . LYS B 1 214 ? 44.965 4.718 55.470 1.00 36.97 238 LYS B N 1
ATOM 3838 C CA . LYS B 1 214 ? 46.262 4.137 55.109 1.00 38.61 238 LYS B CA 1
ATOM 3839 C C . LYS B 1 214 ? 46.212 3.336 53.811 1.00 37.70 238 LYS B C 1
ATOM 3840 O O . LYS B 1 214 ? 47.230 2.770 53.396 1.00 38.58 238 LYS B O 1
ATOM 3846 N N . GLN B 1 215 ? 45.038 3.290 53.171 1.00 35.71 239 GLN B N 1
ATOM 3847 C CA . GLN B 1 215 ? 44.858 2.479 51.946 1.00 35.18 239 GLN B CA 1
ATOM 3848 C C . GLN B 1 215 ? 45.375 1.040 52.135 1.00 34.75 239 GLN B C 1
ATOM 3849 O O . GLN B 1 215 ? 46.168 0.522 51.315 1.00 35.94 239 GLN B O 1
ATOM 3855 N N . PHE B 1 216 ? 44.946 0.415 53.226 1.00 32.36 240 PHE B N 1
ATOM 3856 C CA . PHE B 1 216 ? 45.187 -1.002 53.446 1.00 32.40 240 PHE B CA 1
ATOM 3857 C C . PHE B 1 216 ? 44.541 -1.820 52.326 1.00 31.33 240 PHE B C 1
ATOM 3858 O O . PHE B 1 216 ? 45.134 -2.809 51.841 1.00 31.24 240 PHE B O 1
ATOM 3866 N N . PHE B 1 217 ? 43.318 -1.419 51.944 1.00 29.48 241 PHE B N 1
ATOM 3867 C CA . PHE B 1 217 ? 42.620 -2.036 50.830 1.00 28.49 241 PHE B CA 1
ATOM 3868 C C . PHE B 1 217 ? 42.875 -1.328 49.539 1.00 29.77 241 PHE B C 1
ATOM 3869 O O . PHE B 1 217 ? 42.884 -0.076 49.487 1.00 30.44 241 PHE B O 1
ATOM 3877 N N . PRO B 1 218 ? 43.064 -2.116 48.473 1.00 30.37 242 PRO B N 1
ATOM 3878 C CA . PRO B 1 218 ? 43.184 -1.535 47.157 1.00 31.51 242 PRO B CA 1
ATOM 3879 C C . PRO B 1 218 ? 41.815 -1.010 46.720 1.00 30.42 242 PRO B C 1
ATOM 3880 O O . PRO B 1 218 ? 40.805 -1.288 47.392 1.00 28.12 242 PRO B O 1
ATOM 3884 N N . PRO B 1 219 ? 41.779 -0.222 45.632 1.00 27.28 243 PRO B N 1
ATOM 3885 C CA . PRO B 1 219 ? 40.507 0.316 45.177 1.00 26.36 243 PRO B CA 1
ATOM 3886 C C . PRO B 1 219 ? 39.676 -0.763 44.502 1.00 26.96 243 PRO B C 1
ATOM 3887 O O . PRO B 1 219 ? 40.226 -1.674 43.873 1.00 26.43 243 PRO B O 1
ATOM 3891 N N . TYR B 1 220 ? 38.364 -0.614 44.603 1.00 25.52 244 TYR B N 1
ATOM 3892 C CA . TYR B 1 220 ? 37.436 -1.481 43.915 1.00 26.06 244 TYR B CA 1
ATOM 3893 C C . TYR B 1 220 ? 36.377 -0.573 43.303 1.00 25.90 244 TYR B C 1
ATOM 3894 O O . TYR B 1 220 ? 35.158 -0.732 43.538 1.00 25.12 244 TYR B O 1
ATOM 3903 N N . ALA B 1 221 ? 36.846 0.419 42.549 1.00 25.70 245 ALA B N 1
ATOM 3904 C CA . ALA B 1 221 ? 35.920 1.280 41.806 1.00 25.75 245 ALA B CA 1
ATOM 3905 C C . ALA B 1 221 ? 35.155 0.399 40.805 1.00 25.38 245 ALA B C 1
ATOM 3906 O O . ALA B 1 221 ? 35.743 -0.492 40.189 1.00 25.99 245 ALA B O 1
ATOM 3908 N N . ALA B 1 222 ? 33.846 0.651 40.657 1.00 24.43 246 ALA B N 1
ATOM 3909 C CA . ALA B 1 222 ? 32.978 -0.157 39.797 1.00 22.91 246 ALA B CA 1
ATOM 3910 C C . ALA B 1 222 ? 32.777 0.531 38.467 1.00 23.22 246 ALA B C 1
ATOM 3911 O O . ALA B 1 222 ? 32.589 1.758 38.426 1.00 22.88 246 ALA B O 1
ATOM 3913 N N . SER B 1 223 ? 32.830 -0.260 37.387 1.00 23.14 247 SER B N 1
ATOM 3914 C CA . SER B 1 223 ? 32.675 0.249 36.030 1.00 23.67 247 SER B CA 1
ATOM 3915 C C . SER B 1 223 ? 31.993 -0.790 35.162 1.00 24.15 247 SER B C 1
ATOM 3916 O O . SER B 1 223 ? 31.997 -1.987 35.481 1.00 24.05 247 SER B O 1
ATOM 3919 N N . ALA B 1 224 ? 31.446 -0.331 34.038 1.00 23.51 248 ALA B N 1
ATOM 3920 C CA . ALA B 1 224 ? 31.024 -1.233 32.975 1.00 23.74 248 ALA B CA 1
ATOM 3921 C C . ALA B 1 224 ? 32.268 -1.718 32.232 1.00 23.85 248 ALA B C 1
ATOM 3922 O O . ALA B 1 224 ? 33.282 -1.037 32.233 1.00 24.17 248 ALA B O 1
ATOM 3924 N N . VAL B 1 225 ? 32.175 -2.878 31.585 1.00 24.08 249 VAL B N 1
ATOM 3925 C CA . VAL B 1 225 ? 33.173 -3.336 30.602 1.00 25.19 249 VAL B CA 1
ATOM 3926 C C . VAL B 1 225 ? 32.413 -3.760 29.350 1.00 25.36 249 VAL B C 1
ATOM 3927 O O . VAL B 1 225 ? 31.318 -4.330 29.452 1.00 25.79 249 VAL B O 1
ATOM 3931 N N . ALA B 1 226 ? 32.960 -3.449 28.182 1.00 25.32 250 ALA B N 1
ATOM 3932 C CA . ALA B 1 226 ? 32.378 -3.850 26.892 1.00 26.30 250 ALA B CA 1
ATOM 3933 C C . ALA B 1 226 ? 33.537 -4.312 26.032 1.00 27.39 250 ALA B C 1
ATOM 3934 O O . ALA B 1 226 ? 34.656 -3.759 26.132 1.00 27.65 250 ALA B O 1
ATOM 3936 N N . THR B 1 227 ? 33.275 -5.332 25.210 1.00 27.20 251 THR B N 1
ATOM 3937 C CA . THR B 1 227 ? 34.266 -5.757 24.220 1.00 28.29 251 THR B CA 1
ATOM 3938 C C . THR B 1 227 ? 34.315 -4.692 23.179 1.00 28.91 251 THR B C 1
ATOM 3939 O O . THR B 1 227 ? 33.276 -4.075 22.855 1.00 28.42 251 THR B O 1
ATOM 3943 N N . ASN B 1 228 ? 35.504 -4.490 22.617 1.00 29.26 252 ASN B N 1
ATOM 3944 C CA . ASN B 1 228 ? 35.657 -3.520 21.563 1.00 30.74 252 ASN B CA 1
ATOM 3945 C C . ASN B 1 228 ? 35.032 -3.971 20.239 1.00 31.76 252 ASN B C 1
ATOM 3946 O O . ASN B 1 228 ? 34.604 -3.134 19.426 1.00 32.58 252 ASN B O 1
ATOM 3951 N N . GLU B 1 229 ? 34.962 -5.289 20.030 1.00 32.14 253 GLU B N 1
ATOM 3952 C CA . GLU B 1 229 ? 34.203 -5.823 18.901 1.00 33.28 253 GLU B CA 1
ATOM 3953 C C . GLU B 1 229 ? 32.774 -5.241 18.879 1.00 32.39 253 GLU B C 1
ATOM 3954 O O . GLU B 1 229 ? 32.301 -4.753 17.848 1.00 32.76 253 GLU B O 1
ATOM 3960 N N . LEU B 1 230 ? 32.105 -5.273 20.027 1.00 31.13 254 LEU B N 1
ATOM 3961 C CA . LEU B 1 230 ? 30.758 -4.734 20.122 1.00 31.56 254 LEU B CA 1
ATOM 3962 C C . LEU B 1 230 ? 30.759 -3.228 19.873 1.00 31.98 254 LEU B C 1
ATOM 3963 O O . LEU B 1 230 ? 29.894 -2.707 19.140 1.00 32.61 254 LEU B O 1
ATOM 3968 N N . LEU B 1 231 ? 31.722 -2.531 20.484 1.00 31.74 255 LEU B N 1
ATOM 3969 C CA . LEU B 1 231 ? 31.795 -1.086 20.353 1.00 32.00 255 LEU B CA 1
ATOM 3970 C C . LEU B 1 231 ? 32.083 -0.670 18.906 1.00 33.54 255 LEU B C 1
ATOM 3971 O O . LEU B 1 231 ? 31.649 0.395 18.499 1.00 33.81 255 LEU B O 1
ATOM 3976 N N . ARG B 1 232 ? 32.786 -1.500 18.128 1.00 34.60 256 ARG B N 1
ATOM 3977 C CA . ARG B 1 232 ? 32.995 -1.169 16.706 1.00 36.27 256 ARG B CA 1
ATOM 3978 C C . ARG B 1 232 ? 31.731 -1.395 15.876 1.00 37.72 256 ARG B C 1
ATOM 3979 O O . ARG B 1 232 ? 31.394 -0.599 14.997 1.00 38.33 256 ARG B O 1
ATOM 3987 N N . GLN B 1 233 ? 31.042 -2.492 16.154 1.00 38.34 257 GLN B N 1
ATOM 3988 C CA . GLN B 1 233 ? 29.795 -2.803 15.466 1.00 40.07 257 GLN B CA 1
ATOM 3989 C C . GLN B 1 233 ? 28.735 -1.718 15.759 1.00 39.01 257 GLN B C 1
ATOM 3990 O O . GLN B 1 233 ? 27.948 -1.352 14.875 1.00 38.94 257 GLN B O 1
ATOM 3996 N N . HIS B 1 234 ? 28.757 -1.184 16.982 1.00 36.98 258 HIS B N 1
ATOM 3997 C CA . HIS B 1 234 ? 27.762 -0.231 17.455 1.00 36.67 258 HIS B CA 1
ATOM 3998 C C . HIS B 1 234 ? 28.409 0.911 18.259 1.00 35.76 258 HIS B C 1
ATOM 3999 O O . HIS B 1 234 ? 28.282 0.939 19.500 1.00 34.68 258 HIS B O 1
ATOM 4006 N N . PRO B 1 235 ? 29.095 1.856 17.565 1.00 36.67 259 PRO B N 1
ATOM 4007 C CA . PRO B 1 235 ? 29.837 2.968 18.199 1.00 36.31 259 PRO B CA 1
ATOM 4008 C C . PRO B 1 235 ? 28.987 3.830 19.146 1.00 35.52 259 PRO B C 1
ATOM 4009 O O . PRO B 1 235 ? 29.520 4.340 20.154 1.00 35.24 259 PRO B O 1
ATOM 4013 N N A GLU B 1 236 ? 27.697 3.952 18.824 0.50 35.22 260 GLU B N 1
ATOM 4014 N N B GLU B 1 236 ? 27.695 3.980 18.856 0.50 35.45 260 GLU B N 1
ATOM 4015 C CA A GLU B 1 236 ? 26.710 4.646 19.653 0.50 34.46 260 GLU B CA 1
ATOM 4016 C CA B GLU B 1 236 ? 26.796 4.761 19.719 0.50 34.90 260 GLU B CA 1
ATOM 4017 C C A GLU B 1 236 ? 26.728 4.183 21.106 0.50 32.95 260 GLU B C 1
ATOM 4018 C C B GLU B 1 236 ? 26.652 4.176 21.134 0.50 33.15 260 GLU B C 1
ATOM 4019 O O A GLU B 1 236 ? 26.552 4.991 22.030 0.50 32.25 260 GLU B O 1
ATOM 4020 O O B GLU B 1 236 ? 26.275 4.898 22.069 0.50 32.25 260 GLU B O 1
ATOM 4031 N N . LEU B 1 237 ? 26.948 2.880 21.293 1.00 32.18 261 LEU B N 1
ATOM 4032 C CA . LEU B 1 237 ? 26.883 2.235 22.601 1.00 30.38 261 LEU B CA 1
ATOM 4033 C C . LEU B 1 237 ? 27.912 2.745 23.599 1.00 29.51 261 LEU B C 1
ATOM 4034 O O . LEU B 1 237 ? 27.666 2.721 24.801 1.00 28.83 261 LEU B O 1
ATOM 4039 N N . LYS B 1 238 ? 29.056 3.195 23.096 1.00 29.82 262 LYS B N 1
ATOM 4040 C CA . LYS B 1 238 ? 30.084 3.802 23.935 1.00 29.85 262 LYS B CA 1
ATOM 4041 C C . LYS B 1 238 ? 29.553 5.102 24.570 1.00 28.90 262 LYS B C 1
ATOM 4042 O O . LYS B 1 238 ? 29.727 5.359 25.772 1.00 27.02 262 LYS B O 1
ATOM 4048 N N . THR B 1 239 ? 28.889 5.916 23.750 1.00 29.26 263 THR B N 1
ATOM 4049 C CA . THR B 1 239 ? 28.220 7.126 24.242 1.00 29.08 263 THR B CA 1
ATOM 4050 C C . THR B 1 239 ? 27.144 6.772 25.264 1.00 28.24 263 THR B C 1
ATOM 4051 O O . THR B 1 239 ? 27.046 7.415 26.316 1.00 28.51 263 THR B O 1
ATOM 4055 N N . THR B 1 240 ? 26.340 5.756 24.947 1.00 28.00 264 THR B N 1
ATOM 4056 C CA . THR B 1 240 ? 25.317 5.271 25.866 1.00 27.53 264 THR B CA 1
ATOM 4057 C C . THR B 1 240 ? 25.885 4.847 27.227 1.00 26.86 264 THR B C 1
ATOM 4058 O O . THR B 1 240 ? 25.453 5.360 28.262 1.00 26.63 264 THR B O 1
ATOM 4062 N N . ILE B 1 241 ? 26.879 3.951 27.227 1.00 27.25 265 ILE B N 1
ATOM 4063 C CA . ILE B 1 241 ? 27.473 3.468 28.488 1.00 27.16 265 ILE B CA 1
ATOM 4064 C C . ILE B 1 241 ? 28.082 4.617 29.289 1.00 26.77 265 ILE B C 1
ATOM 4065 O O . ILE B 1 241 ? 27.941 4.682 30.519 1.00 27.52 265 ILE B O 1
ATOM 4070 N N . ASN B 1 242 ? 28.746 5.536 28.587 1.00 26.79 266 ASN B N 1
ATOM 4071 C CA . ASN B 1 242 ? 29.323 6.705 29.227 1.00 26.15 266 ASN B CA 1
ATOM 4072 C C . ASN B 1 242 ? 28.348 7.675 29.871 1.00 25.53 266 ASN B C 1
ATOM 4073 O O . ASN B 1 242 ? 28.770 8.502 30.688 1.00 25.76 266 ASN B O 1
ATOM 4078 N N . LYS B 1 243 ? 27.060 7.564 29.559 1.00 24.56 267 LYS B N 1
ATOM 4079 C CA . LYS B 1 243 ? 26.088 8.438 30.172 1.00 26.17 267 LYS B CA 1
ATOM 4080 C C . LYS B 1 243 ? 26.035 8.135 31.674 1.00 25.72 267 LYS B C 1
ATOM 4081 O O . LYS B 1 243 ? 25.665 8.998 32.466 1.00 26.34 267 LYS B O 1
ATOM 4087 N N . LEU B 1 244 ? 26.346 6.889 32.048 1.00 25.88 268 LEU B N 1
ATOM 4088 C CA . LEU B 1 244 ? 26.335 6.478 33.446 1.00 25.52 268 LEU B CA 1
ATOM 4089 C C . LEU B 1 244 ? 27.620 6.787 34.212 1.00 25.75 268 LEU B C 1
ATOM 4090 O O . LEU B 1 244 ? 27.654 6.610 35.423 1.00 25.38 268 LEU B O 1
ATOM 4095 N N . THR B 1 245 ? 28.665 7.246 33.515 1.00 25.61 269 THR B N 1
ATOM 4096 C CA . THR B 1 245 ? 29.961 7.501 34.146 1.00 26.77 269 THR B CA 1
ATOM 4097 C C . THR B 1 245 ? 29.865 8.594 35.219 1.00 27.42 269 THR B C 1
ATOM 4098 O O . THR B 1 245 ? 29.364 9.681 34.952 1.00 27.34 269 THR B O 1
ATOM 4102 N N . GLY B 1 246 ? 30.307 8.280 36.441 1.00 27.71 270 GLY B N 1
ATOM 4103 C CA . GLY B 1 246 ? 30.266 9.222 37.538 1.00 28.81 270 GLY B CA 1
ATOM 4104 C C . GLY B 1 246 ? 28.897 9.477 38.126 1.00 29.31 270 GLY B C 1
ATOM 4105 O O . GLY B 1 246 ? 28.774 10.267 39.073 1.00 31.21 270 GLY B O 1
ATOM 4106 N N . LYS B 1 247 ? 27.858 8.834 37.591 1.00 28.78 271 LYS B N 1
ATOM 4107 C CA . LYS B 1 247 ? 26.493 9.170 37.992 1.00 28.52 271 LYS B CA 1
ATOM 4108 C C . LYS B 1 247 ? 25.965 8.546 39.273 1.00 29.36 271 LYS B C 1
ATOM 4109 O O . LYS B 1 247 ? 24.960 9.023 39.773 1.00 31.11 271 LYS B O 1
ATOM 4115 N N . ILE B 1 248 ? 26.627 7.506 39.805 1.00 28.12 272 ILE B N 1
ATOM 4116 C CA . ILE B 1 248 ? 26.131 6.767 40.980 1.00 26.91 272 ILE B CA 1
ATOM 4117 C C . ILE B 1 248 ? 27.191 6.817 42.064 1.00 26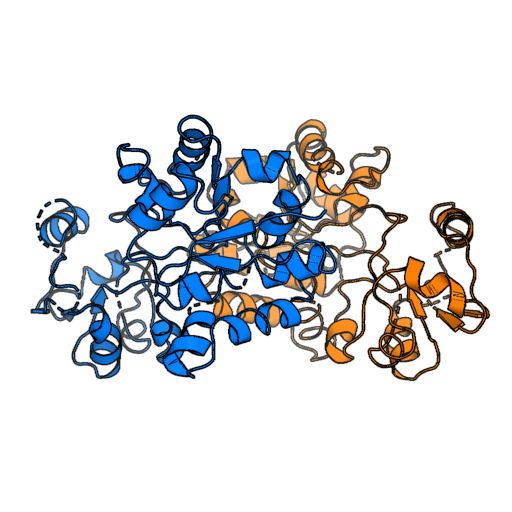.08 272 ILE B C 1
ATOM 4118 O O . ILE B 1 248 ? 28.190 6.092 41.984 1.00 26.12 272 ILE B O 1
ATOM 4123 N N . SER B 1 249 ? 27.004 7.685 43.054 1.00 24.74 273 SER B N 1
ATOM 4124 C CA . SER B 1 249 ? 27.912 7.742 44.197 1.00 23.78 273 SER B CA 1
ATOM 4125 C C . SER B 1 249 ? 27.794 6.469 45.051 1.00 23.26 273 SER B C 1
ATOM 4126 O O . SER B 1 249 ? 26.855 5.699 44.910 1.00 21.91 273 SER B O 1
ATOM 4129 N N . THR B 1 250 ? 28.736 6.271 45.960 1.00 22.56 274 THR B N 1
ATOM 4130 C CA . THR B 1 250 ? 28.619 5.166 46.919 1.00 22.88 274 THR B CA 1
ATOM 4131 C C . THR B 1 250 ? 27.303 5.209 47.705 1.00 22.42 274 THR B C 1
ATOM 4132 O O . THR B 1 250 ? 26.627 4.184 47.823 1.00 22.00 274 THR B O 1
ATOM 4136 N N . SER B 1 251 ? 26.938 6.391 48.204 1.00 21.98 275 SER B N 1
ATOM 4137 C CA . SER B 1 251 ? 25.683 6.604 48.926 1.00 22.75 275 SER B CA 1
ATOM 4138 C C . SER B 1 251 ? 24.494 6.223 48.064 1.00 22.27 275 SER B C 1
ATOM 4139 O O . SER B 1 251 ? 23.542 5.607 48.540 1.00 22.20 275 SER B O 1
ATOM 4142 N N . GLU B 1 252 ? 24.533 6.607 46.791 1.00 22.33 276 GLU B N 1
ATOM 4143 C CA . GLU B 1 252 ? 23.424 6.261 45.906 1.00 22.83 276 GLU B CA 1
ATOM 4144 C C . GLU B 1 252 ? 23.313 4.760 45.670 1.00 21.88 276 GLU B C 1
ATOM 4145 O O . GLU B 1 252 ? 22.213 4.222 45.680 1.00 21.89 276 GLU B O 1
ATOM 4159 N N . GLN B 1 254 ? 24.253 2.466 47.716 1.00 21.67 278 GLN B N 1
ATOM 4160 C CA . GLN B 1 254 ? 23.652 1.907 48.935 1.00 21.79 278 GLN B CA 1
ATOM 4161 C C . GLN B 1 254 ? 22.137 2.015 48.909 1.00 22.18 278 GLN B C 1
ATOM 4162 O O . GLN B 1 254 ? 21.440 1.042 49.181 1.00 22.58 278 GLN B O 1
ATOM 4168 N N . ARG B 1 255 ? 21.628 3.201 48.560 1.00 22.04 279 ARG B N 1
ATOM 4169 C CA . ARG B 1 255 ? 20.184 3.385 48.463 1.00 22.47 279 ARG B CA 1
ATOM 4170 C C . ARG B 1 255 ? 19.510 2.443 47.462 1.00 22.02 279 ARG B C 1
ATOM 4171 O O . ARG B 1 255 ? 18.439 1.906 47.746 1.00 21.96 279 ARG B O 1
ATOM 4179 N N . LEU B 1 256 ? 20.105 2.304 46.283 1.00 22.29 280 LEU B N 1
ATOM 4180 C CA . LEU B 1 256 ? 19.551 1.466 45.230 1.00 22.68 280 LEU B CA 1
ATOM 4181 C C . LEU B 1 256 ? 19.557 0.023 45.693 1.00 22.82 280 LEU B C 1
ATOM 4182 O O . LEU B 1 256 ? 18.579 -0.704 45.507 1.00 24.83 280 LEU B O 1
ATOM 4187 N N . ASN B 1 257 ? 20.667 -0.414 46.277 1.00 22.30 281 ASN B N 1
ATOM 4188 C CA . ASN B 1 257 ? 20.675 -1.782 46.858 1.00 24.08 281 ASN B CA 1
ATOM 4189 C C . ASN B 1 257 ? 19.579 -1.991 47.882 1.00 24.99 281 ASN B C 1
ATOM 4190 O O . ASN B 1 257 ? 18.999 -3.079 47.947 1.00 26.54 281 ASN B O 1
ATOM 4195 N N A TYR B 1 258 ? 19.293 -0.980 48.698 0.50 25.08 282 TYR B N 1
ATOM 4196 N N B TYR B 1 258 ? 19.296 -0.966 48.683 0.50 25.11 282 TYR B N 1
ATOM 4197 C CA A TYR B 1 258 ? 18.250 -1.168 49.688 0.50 26.60 282 TYR B CA 1
ATOM 4198 C CA B TYR B 1 258 ? 18.258 -1.043 49.708 0.50 26.63 282 TYR B CA 1
ATOM 4199 C C A TYR B 1 258 ? 16.883 -1.334 49.040 0.50 27.30 282 TYR B C 1
ATOM 4200 C C B TYR B 1 258 ? 16.867 -1.231 49.102 0.50 27.36 282 TYR B C 1
ATOM 4201 O O A TYR B 1 258 ? 16.065 -2.126 49.529 0.50 28.46 282 TYR B O 1
ATOM 4202 O O B TYR B 1 258 ? 16.023 -1.939 49.675 0.50 28.49 282 TYR B O 1
ATOM 4219 N N . GLU B 1 259 ? 16.643 -0.606 47.949 1.00 27.14 283 GLU B N 1
ATOM 4220 C CA . GLU B 1 259 ? 15.377 -0.715 47.225 1.00 28.03 283 GLU B CA 1
ATOM 4221 C C . GLU B 1 259 ? 15.129 -2.178 46.841 1.00 29.02 283 GLU B C 1
ATOM 4222 O O . GLU B 1 259 ? 13.998 -2.654 46.893 1.00 30.22 283 GLU B O 1
ATOM 4228 N N . ALA B 1 260 ? 16.181 -2.865 46.408 1.00 28.25 284 ALA B N 1
ATOM 4229 C CA . ALA B 1 260 ? 16.038 -4.273 46.004 1.00 30.37 284 ALA B CA 1
ATOM 4230 C C . ALA B 1 260 ? 16.073 -5.257 47.185 1.00 31.97 284 ALA B C 1
ATOM 4231 O O . ALA B 1 260 ? 15.185 -6.078 47.321 1.00 33.70 284 ALA B O 1
ATOM 4233 N N . ASP B 1 261 ? 17.066 -5.133 48.058 1.00 33.02 285 ASP B N 1
ATOM 4234 C CA . ASP B 1 261 ? 17.287 -6.095 49.149 1.00 35.76 285 ASP B CA 1
ATOM 4235 C C . ASP B 1 261 ? 16.426 -5.861 50.370 1.00 36.98 285 ASP B C 1
ATOM 4236 O O . ASP B 1 261 ? 15.985 -6.816 51.012 1.00 39.41 285 ASP B O 1
ATOM 4241 N N . GLY B 1 262 ? 16.206 -4.599 50.711 1.00 36.76 286 GLY B N 1
ATOM 4242 C CA . GLY B 1 262 ? 15.472 -4.251 51.924 1.00 37.52 286 GLY B CA 1
ATOM 4243 C C . GLY B 1 262 ? 13.998 -4.017 51.641 1.00 38.36 286 GLY B C 1
ATOM 4244 O O . GLY B 1 262 ? 13.158 -4.324 52.476 1.00 38.57 286 GLY B O 1
ATOM 4245 N N . LYS B 1 263 ? 13.691 -3.444 50.477 1.00 37.31 287 LYS B N 1
ATOM 4246 C CA . LYS B 1 263 ? 12.301 -3.175 50.086 1.00 38.28 287 LYS B CA 1
ATOM 4247 C C . LYS B 1 263 ? 11.728 -4.257 49.156 1.00 38.40 287 LYS B C 1
ATOM 4248 O O . LYS B 1 263 ? 10.540 -4.239 48.830 1.00 38.82 287 LYS B O 1
ATOM 4254 N N . GLY B 1 264 ? 12.587 -5.175 48.718 1.00 37.63 288 GLY B N 1
ATOM 4255 C CA . GLY B 1 264 ? 12.160 -6.359 47.973 1.00 38.63 288 GLY B CA 1
ATOM 4256 C C . GLY B 1 264 ? 11.812 -6.120 46.510 1.00 38.16 288 GLY B C 1
ATOM 4257 O O . GLY B 1 264 ? 11.339 -7.025 45.836 1.00 39.27 288 GLY B O 1
ATOM 4258 N N . LYS B 1 265 ? 12.055 -4.910 46.016 1.00 37.03 289 LYS B N 1
ATOM 4259 C CA . LYS B 1 265 ? 11.776 -4.563 44.620 1.00 35.92 289 LYS B CA 1
ATOM 4260 C C . LYS B 1 265 ? 12.657 -5.318 43.620 1.00 34.40 289 LYS B C 1
ATOM 4261 O O . LYS B 1 265 ? 13.829 -5.567 43.880 1.00 33.65 289 LYS B O 1
ATOM 4267 N N . GLU B 1 266 ? 12.103 -5.656 42.462 1.00 34.08 290 GLU B N 1
ATOM 4268 C CA . GLU B 1 266 ? 12.901 -6.260 41.381 1.00 33.63 290 GLU B CA 1
ATOM 4269 C C . GLU B 1 266 ? 14.033 -5.336 40.943 1.00 31.32 290 GLU B C 1
ATOM 4270 O O . GLU B 1 266 ? 13.822 -4.139 40.799 1.00 29.88 290 GLU B O 1
ATOM 4276 N N . PRO B 1 267 ? 15.241 -5.890 40.712 1.00 31.06 291 PRO B N 1
ATOM 4277 C CA . PRO B 1 267 ? 16.305 -5.017 40.211 1.00 29.39 291 PRO B CA 1
ATOM 4278 C C . PRO B 1 267 ? 15.948 -4.228 38.931 1.00 29.00 291 PRO B C 1
ATOM 4279 O O . PRO B 1 267 ? 16.352 -3.069 38.806 1.00 28.22 291 PRO B O 1
ATOM 4283 N N . ALA B 1 268 ? 15.223 -4.850 38.000 1.00 28.93 292 ALA B N 1
ATOM 4284 C CA . ALA B 1 268 ? 14.754 -4.154 36.788 1.00 28.37 292 ALA B CA 1
ATOM 4285 C C . ALA B 1 268 ? 13.884 -2.928 37.085 1.00 28.36 292 ALA B C 1
ATOM 4286 O O . ALA B 1 268 ? 13.969 -1.915 36.373 1.00 27.17 292 ALA B O 1
ATOM 4288 N N . VAL B 1 269 ? 13.038 -3.039 38.117 1.00 28.43 293 VAL B N 1
ATOM 4289 C CA . VAL B 1 269 ? 12.170 -1.948 38.552 1.00 29.38 293 VAL B CA 1
ATOM 4290 C C . VAL B 1 269 ? 12.999 -0.841 39.219 1.00 28.29 293 VAL B C 1
ATOM 4291 O O . VAL B 1 269 ? 12.818 0.333 38.925 1.00 28.04 293 VAL B O 1
ATOM 4295 N N . VAL B 1 270 ? 13.923 -1.218 40.099 1.00 27.60 294 VAL B N 1
ATOM 4296 C CA . VAL B 1 270 ? 14.860 -0.239 40.678 1.00 27.03 294 VAL B CA 1
ATOM 4297 C C . VAL B 1 270 ? 15.656 0.518 39.564 1.00 26.58 294 VAL B C 1
ATOM 4298 O O . VAL B 1 270 ? 15.803 1.753 39.602 1.00 26.40 294 VAL B O 1
ATOM 4302 N N . ALA B 1 271 ? 16.177 -0.228 38.596 1.00 25.69 295 ALA B N 1
ATOM 4303 C CA . ALA B 1 271 ? 16.929 0.371 37.479 1.00 25.63 295 ALA B CA 1
ATOM 4304 C C . ALA B 1 271 ? 16.085 1.387 36.688 1.00 26.12 295 ALA B C 1
ATOM 4305 O O . ALA B 1 271 ? 16.512 2.524 36.450 1.00 25.72 295 ALA B O 1
ATOM 4307 N N . GLU B 1 272 ? 14.872 0.974 36.319 1.00 27.00 296 GLU B N 1
ATOM 4308 C CA . GLU B 1 272 ? 13.958 1.822 35.553 1.00 27.29 296 GLU B CA 1
ATOM 4309 C C . GLU B 1 272 ? 13.574 3.084 36.332 1.00 26.91 296 GLU B C 1
ATOM 4310 O O . GLU B 1 272 ? 13.556 4.178 35.770 1.00 26.18 296 GLU B O 1
ATOM 4316 N N . GLU B 1 273 ? 13.263 2.924 37.615 1.00 26.58 297 GLU B N 1
ATOM 4317 C CA . GLU B 1 273 ? 12.871 4.061 38.428 1.00 27.44 297 GLU B CA 1
ATOM 4318 C C . GLU B 1 273 ? 13.988 5.110 38.513 1.00 26.66 297 GLU B C 1
ATOM 4319 O O . GLU B 1 273 ? 13.733 6.319 38.389 1.00 25.66 297 GLU B O 1
ATOM 4325 N N . PHE B 1 274 ? 15.223 4.624 38.654 1.00 26.08 298 PHE B N 1
ATOM 4326 C CA . PHE B 1 274 ? 16.408 5.498 38.693 1.00 25.33 298 PHE B CA 1
ATOM 4327 C C . PHE B 1 274 ? 16.632 6.208 37.345 1.00 24.59 298 PHE B C 1
ATOM 4328 O O . PHE B 1 274 ? 16.917 7.415 37.308 1.00 24.22 298 PHE B O 1
ATOM 4336 N N . LEU B 1 275 ? 16.459 5.469 36.262 1.00 22.81 299 LEU B N 1
ATOM 4337 C CA . LEU B 1 275 ? 16.586 6.040 34.929 1.00 23.52 299 LEU B CA 1
ATOM 4338 C C . LEU B 1 275 ? 15.550 7.129 34.710 1.00 24.76 299 LEU B C 1
ATOM 4339 O O . LEU B 1 275 ? 15.894 8.243 34.278 1.00 24.34 299 LEU B O 1
ATOM 4344 N N . LYS B 1 276 ? 14.296 6.826 35.069 1.00 25.20 300 LYS B N 1
ATOM 4345 C CA . LYS B 1 276 ? 13.220 7.789 34.906 1.00 27.25 300 LYS B CA 1
ATOM 4346 C C . LYS B 1 276 ? 13.465 9.056 35.738 1.00 27.29 300 LYS B C 1
ATOM 4347 O O . LYS B 1 276 ? 13.245 10.176 35.250 1.00 26.95 300 LYS B O 1
ATOM 4353 N N . LYS B 1 277 ? 13.942 8.874 36.969 1.00 27.14 301 LYS B N 1
ATOM 4354 C CA . LYS B 1 277 ? 14.251 10.000 37.859 1.00 27.96 301 LYS B CA 1
ATOM 4355 C C . LYS B 1 277 ? 15.273 10.978 37.218 1.00 26.80 301 LYS B C 1
ATOM 4356 O O . LYS B 1 277 ? 15.227 12.186 37.476 1.00 26.34 301 LYS B O 1
ATOM 4362 N N . HIS B 1 278 ? 16.191 10.441 36.404 1.00 24.66 302 HIS B N 1
ATOM 4363 C CA . HIS B 1 278 ? 17.254 11.235 35.806 1.00 23.94 302 HIS B CA 1
ATOM 4364 C C . HIS B 1 278 ? 17.057 11.465 34.315 1.00 24.62 302 HIS B C 1
ATOM 4365 O O . HIS B 1 278 ? 18.006 11.853 33.627 1.00 24.45 302 HIS B O 1
ATOM 4372 N N . HIS B 1 279 ? 15.837 11.218 33.827 1.00 25.15 303 HIS B N 1
ATOM 4373 C CA . HIS B 1 279 ? 15.453 11.478 32.411 1.00 26.94 303 HIS B CA 1
ATOM 4374 C C . HIS B 1 279 ? 16.451 10.778 31.480 1.00 27.03 303 HIS B C 1
ATOM 4375 O O . HIS B 1 279 ? 16.811 11.303 30.408 1.00 26.88 303 HIS B O 1
ATOM 4382 N N . TYR B 1 280 ? 16.888 9.582 31.897 1.00 26.71 304 TYR B N 1
ATOM 4383 C CA . TYR B 1 280 ? 17.785 8.723 31.103 1.00 26.82 304 TYR B CA 1
ATOM 4384 C C . TYR B 1 280 ? 19.089 9.438 30.776 1.00 27.16 304 TYR B C 1
ATOM 4385 O O . TYR B 1 280 ? 19.707 9.165 29.756 1.00 27.15 304 TYR B O 1
ATOM 4394 N N . PHE B 1 281 ? 19.482 10.376 31.643 1.00 28.00 305 PHE B N 1
ATOM 4395 C CA . PHE B 1 281 ? 20.723 11.163 31.476 1.00 29.21 305 PHE B CA 1
ATOM 4396 C C . PHE B 1 281 ? 20.842 11.815 30.090 1.00 30.86 305 PHE B C 1
ATOM 4397 O O . PHE B 1 281 ? 21.940 11.975 29.542 1.00 30.77 305 PHE B O 1
ATOM 4405 N N . ASP B 1 282 ? 19.688 12.195 29.543 1.00 32.43 306 ASP B N 1
ATOM 4406 C CA . ASP B 1 282 ? 19.599 12.877 28.250 1.00 35.18 306 ASP B CA 1
ATOM 4407 C C . ASP B 1 282 ? 20.003 14.357 28.298 1.00 36.75 306 ASP B C 1
ATOM 4408 O O . ASP B 1 282 ? 20.160 14.987 29.370 1.00 36.35 306 ASP B O 1
#

Foldseek 3Di:
DADEAEEEAAQALVQLLLRLLQVLVCVVVVNRYRYYYPYHDHDVVRVVVCCQVVVGFKYSKFWLQCCCCPVLVHDFDLDPVVSCSSQVSCCPPPQKGFDAFLAEFWDFFKAAPVLCVVQVAAAPLSCAVPQLPFEEEAQVQPCLRDVVVCVQSVHHHVHYYHNLVCQLVCRLVVVGGMYRHILQALSCVVRVGHTHHHVSSSDHTTGMTMMGRVVVCVVPVVSVVSRCLSNNVQHSSVNNLNCCCPVVVDRSNVSSVVSCVVCVSSD/DAEEEAAQALVQLLLRLLQVLVCVVVVNPDRYYYPYHDHDVVRVVVCCQVVVGFKYSKFWLQCCCCPVQVHDFDLDPVVSCSSQVSCCVPPQKGFDAFLAEFWFFFKAAPVLCVVQVAAAPLSCAVPQLPFEEEAQVLVPVLHDVVVCVQSVHHHVHYYHNLVCVLVCRLVVVGGMYRHILQALSCVVRVGHTHHHVSSSDHTTGMTMMGRVVVCVVPVVSVVSRCLSRSNQHSNVSNLNCCCPVVVDRSNVSNVVVCVVCVSSD

Organism: Staphylococcus aureus (strain Mu50 / ATCC 700699) (NCBI:txid158878)

Solvent-accessible surface area: 23999 Å² total

CATH classification: 3.40.190.10 (+1 more: 3.40.190.120)

Sequence (532 aa):
TKNDDVKITALSTSESQIIISHLRLLIEHDTHGKIKPTLVNNLGSSTIQHNALINGDANISGVRYNGTDLTGALKKEAPIKDPKKAIATQQGFKKKKFDQTFFDSYGFANTYAFVTKKEETAKKKYHLETVSDLAKHSKDLRLGDSSWNGDGYEGFKKEYGFDFGTVRPQIGLVYDALNTEKLDVALGYSTDGRIAAYDLKVLKDDKQFFPPYAASAVATNELLRQHPEELKTTINKLTGKISTSEEQRLNYEADGKGKEPAVVAEEEFLKKHHYFDDVKITALSTSESQIISHLRLLIEHDTHGKIKPTLVNNLGSSTIQHNALINGDANISGVRYNGTDLTGALKEAPIKDPKKAIATQQGFKKKFDQTFFDSYGFANTYAFVTKETAKKKYHLETVSDLAKHSKDLRLGDSSWNRGDGYEGFKKEYGFDDFGTVRPQIGLVYDALNTEKLDVALGYSTDGRIAAYDLKVLKDDKQFFPPYAASAVATNELLRQHPEELKTTINKLTGKISTSEQRLNYYEADGKGKEPAVVAEEFLKKHHYFD

Radius of gyration: 24.62 Å; Cα contacts (8 Å, |Δi|>4): 1114; chains: 2; bounding box: 52×56×66 Å

Nearest PDB structures (foldseek):
  3o66-assembly1_A  TM=1.004E+00  e=5.059E-57  Staphylococcus aureus subsp. aureus Mu50
  3o66-assembly2_B  TM=1.002E+00  e=2.630E-55  Staphylococcus aureus subsp. aureus Mu50
  6eyl-assembly2_B  TM=8.658E-01  e=7.431E-39  Bacillus subtilis
  3r6u-assembly1_A  TM=8.466E-01  e=2.158E-38  Bacillus subtilis subsp. subtilis str. JH642
  6eyq-assembly2_B  TM=8.688E-01  e=1.938E-37  Bacillus subtilis subsp. subtilis str. 168

InterPro domains:
  IPR007210 ABC-type glycine betaine transport system, substrate-binding domain [PF04069] (34-301)

Secondary structure (DSSP, 8-state):
-----EEEEESSHHHHHHH--HHHHHHHTTTS---EEEEEESSHHHHHHHHHHTS-SEEEEEEHHHHHHTTT-PPP--STTT--HHHHHHHHHHSEEEPPP-S-B--EE---HHHHHHHT-SBSGGGTTTGGG-EE--TT----SHHHHHHHH----SEE---GGGHHHHHHTTS-SB--EETT-HHHHHTT--PPB-TT--SPP-BEEEEEEHHHHHH-THHHHHHHTTTT---S---HHHHHHHTS---HHHHHHHHHHHTGGG-/--EEEEESSHHHHHHH--HHHHHHHTTTS---EEEEEESSHHHHHHHHHHTS-SEEEEEEHHHHHHTTT------STTT--HHHHHHHHHHSEEEPSP-S-B--EE---HHHHHHHT-SBGGGGTTTGGG-EE--TT-----SHHHHHHHH----SEE---GGGHHHHHHTTS-SB--EETT-HHHHHTT--PPB-TT--SPP-BEEEEEEHHHHHH-THHHHHHHTTTT---S---HHHHHHHTS---HHHHHHHHHHHTGGG-

B-factor: mean 32.0, std 8.41, range [15.32, 81.0]